Protein AF-A0A926HHJ3-F1 (afdb_monomer)

Secondary structure (DSSP, 8-state):
-B-TTSPBPP-----TTGGG--HHHHHHHHHHHHHHHHTT---HHHHTT--EEEE-GGGGT-S---PPPPTT-SEEEEEEEEEPPTT-TTS-HHHHHHTT---EEEEEEEE-TTTS-HHHHHHHHHHHHHHHTTTTTHHHHHHHHTT--SPPPP--------TT--S---SS--S--HHHHHHHHHHHHHHHHHGGGG----TT-PPPPPPGGGSGGGGT--GGGTTSEEGGGTTEEHHHHHHHHHHHHSSSEEEE-TT---HHHHHHHHHHHHHHTT-PPPPHHHHHHHHHHHHHHHHHHHHHHHHSTT------TT-THHHHHHHHHHHHHHHTT--EEEEEE-STTHHHIIIIII---HHHHHHHHHT-HHHHHT--SS---GGG--EEEEEE-TTS-EEEEEE----SSTTTTHHHHHHHHHHHHHHHT-TT--SEEEEEEEEHHHHHH-HHHHHHHHHTT-TTT--S--EEEEEE-S-BTTB-HHHH-SSSSGGGGGGGGT--EEEEETT-HHHHHHHHHHHHHHHHHH---EEEEEE---SS-SSTT--GGGT-HHHHHHHHH--

Radius of gyration: 29.94 Å; Cα contacts (8 Å, |Δi|>4): 950; chains: 1; bounding box: 66×64×87 Å

pLDDT: mean 91.19, std 11.53, range [34.0, 98.94]

Nearest PDB structures (foldseek):
  8p5v-assembly1_A  TM=9.049E-01  e=1.332E-59  Corynebacterium glutamicum ATCC 13032
  2yid-assembly1_B  TM=9.345E-01  e=4.320E-43  Mycolicibacterium smegmatis
  3zhr-assembly2_C  TM=9.286E-01  e=1.588E-42  Mycolicibacterium smegmatis
  3zhv-assembly1_C  TM=9.464E-01  e=2.031E-41  Mycolicibacterium smegmatis
  8i0k-assembly1_B  TM=9.431E-01  e=3.149E-39  Homo sapiens

Foldseek 3Di:
DQDPVRDDDDDFFDDPPVVPDQPVRVVVSVVVVVVCVVVVNDDPNRRPQDAETEEECQVVQAQDDQDDDDPNYFKYKYKHHFAWPPPCRPPDLLVCLLVLTGTDIDMDIHGDCVPDPPVRRVVVVVVVVCLVQCPPNNVVSVCVVVLHLDDDAHNDDQPPPDPDDDPDDPPDSDSDDVLVLVLLVQLLVLLLACLLQQAPAAPLSDRRHDDLSNDSVNSVHHPSQQSRFRVVVVRDGNVVVNVLSCLQDHYQKHKHFPLFPDVVLVCLLCCVRSVCSLDDDDDPVLVVVLVVQLVLLVVVVVVCCVPQPPDWQQEQPFQSLVSLLLLLLVQVCQVLQAAEEEEEEARHNQVVCVCSPQNDDVVVLVCLSVVHVVVVVPDDPPDDRPSQDKDWDWDQHPVRGIHIYIYHGDDNQFPPCLLVSLVVLVVVCVVVVVPVLSHYAYEYEHELLCLQAPVSNLVNLVQCPPPVRHNLAHEYEYSYQQDDQLAGPVRSHDDPGSCVSNVVNSAMEMRGHSVPSVSSSSVSVVQSVSSNVRSYYHYYHNNTHDLDHSTNPDDNCVRPVPSNVSSVVDD

Structure (mmCIF, N/CA/C/O backbone):
data_AF-A0A926HHJ3-F1
#
_entry.id   AF-A0A926HHJ3-F1
#
loop_
_atom_site.group_PDB
_atom_site.id
_atom_site.type_symbol
_atom_site.label_atom_id
_atom_site.label_alt_id
_atom_site.label_comp_id
_atom_site.label_asym_id
_atom_site.label_entity_id
_atom_site.label_seq_id
_atom_site.pdbx_PDB_ins_code
_atom_site.Cartn_x
_atom_site.Cartn_y
_atom_site.Cartn_z
_atom_site.occupancy
_atom_site.B_iso_or_equiv
_atom_site.auth_seq_id
_atom_site.auth_comp_id
_atom_site.auth_asym_id
_atom_site.auth_atom_id
_atom_site.pdbx_PDB_model_num
ATOM 1 N N . VAL A 1 1 ? 10.370 18.974 -35.903 1.00 60.28 1 VAL A N 1
ATOM 2 C CA . VAL A 1 1 ? 9.561 19.885 -35.053 1.00 60.28 1 VAL A CA 1
ATOM 3 C C . VAL A 1 1 ? 8.476 20.501 -35.924 1.00 60.28 1 VAL A C 1
ATOM 5 O O . VAL A 1 1 ? 8.803 20.908 -37.035 1.00 60.28 1 VAL A O 1
ATOM 8 N N . LYS A 1 2 ? 7.206 20.503 -35.490 1.00 60.69 2 LYS A N 1
ATOM 9 C CA . LYS A 1 2 ? 6.135 21.190 -36.236 1.00 60.69 2 LYS A CA 1
ATOM 10 C C . LYS A 1 2 ? 6.335 22.701 -36.094 1.00 60.69 2 LYS A C 1
ATOM 12 O O . LYS A 1 2 ? 6.369 23.205 -34.975 1.00 60.69 2 LYS A O 1
ATOM 17 N N . GLY A 1 3 ? 6.504 23.397 -37.211 1.00 60.88 3 GLY A N 1
ATOM 18 C CA . GLY A 1 3 ? 6.515 24.855 -37.262 1.00 60.88 3 GLY A CA 1
ATOM 19 C C . GLY A 1 3 ? 5.123 25.437 -37.009 1.00 60.88 3 GLY A C 1
ATOM 20 O O . GLY A 1 3 ? 4.123 24.715 -37.036 1.00 60.88 3 GLY A O 1
ATOM 21 N N . LYS A 1 4 ? 5.055 26.757 -36.794 1.00 58.81 4 LYS A N 1
ATOM 22 C CA . LYS A 1 4 ? 3.788 27.494 -36.611 1.00 58.81 4 LYS A CA 1
ATOM 23 C C . LYS A 1 4 ? 2.829 27.337 -37.802 1.00 58.81 4 LYS A C 1
ATOM 25 O O . LYS A 1 4 ? 1.621 27.385 -37.608 1.00 58.81 4 LYS A O 1
ATOM 30 N N . ASP A 1 5 ? 3.373 27.038 -38.980 1.00 61.38 5 ASP A N 1
ATOM 31 C CA . ASP A 1 5 ? 2.638 26.891 -40.242 1.00 61.38 5 ASP A CA 1
ATOM 32 C C . ASP A 1 5 ? 2.246 25.427 -40.537 1.00 61.38 5 ASP A C 1
ATOM 34 O O . ASP A 1 5 ? 1.845 25.086 -41.646 1.00 61.38 5 ASP A O 1
ATOM 38 N N . GLY A 1 6 ? 2.431 24.513 -39.575 1.00 61.88 6 GLY A N 1
ATOM 39 C CA . GLY A 1 6 ? 2.146 23.080 -39.729 1.00 61.88 6 GLY A CA 1
ATOM 40 C C . GLY A 1 6 ? 3.219 22.274 -40.480 1.00 61.88 6 GLY A C 1
ATOM 41 O O . GLY A 1 6 ? 3.208 21.043 -40.408 1.00 61.88 6 GLY A O 1
ATOM 42 N N . ALA A 1 7 ? 4.183 22.932 -41.134 1.00 68.19 7 ALA A N 1
ATOM 43 C CA . ALA A 1 7 ? 5.317 22.283 -41.793 1.00 68.19 7 ALA A CA 1
ATOM 44 C C . ALA A 1 7 ? 6.282 21.644 -40.775 1.00 68.19 7 ALA A C 1
ATOM 46 O O . ALA A 1 7 ? 6.608 22.237 -39.747 1.00 68.19 7 ALA A O 1
ATOM 47 N N . SER A 1 8 ? 6.755 20.426 -41.051 1.00 66.94 8 SER A N 1
ATOM 48 C CA . SER A 1 8 ? 7.724 19.734 -40.193 1.00 66.94 8 SER A CA 1
ATOM 49 C C . SER A 1 8 ? 9.150 19.991 -40.670 1.00 66.94 8 SER A C 1
ATOM 51 O O . SER A 1 8 ? 9.515 19.571 -41.763 1.00 66.94 8 SER A O 1
ATOM 53 N N . THR A 1 9 ? 9.976 20.609 -39.826 1.00 71.56 9 THR A N 1
ATOM 54 C CA . THR A 1 9 ? 11.411 20.788 -40.101 1.00 71.56 9 THR A CA 1
ATOM 55 C C . THR A 1 9 ? 12.226 19.746 -39.340 1.00 71.56 9 THR A C 1
ATOM 57 O O . THR A 1 9 ? 12.001 19.527 -38.139 1.00 71.56 9 THR A O 1
ATOM 60 N N . LEU A 1 10 ? 13.171 19.099 -40.028 1.00 78.00 10 LEU A N 1
ATOM 61 C CA . LEU A 1 10 ? 14.155 18.214 -39.408 1.00 78.00 10 LEU A CA 1
ATOM 62 C C . LEU A 1 10 ? 15.199 19.062 -38.676 1.00 78.00 10 LEU A C 1
ATOM 64 O O . LEU A 1 10 ? 15.826 19.936 -39.268 1.00 78.00 10 LEU A O 1
ATOM 68 N N . MET A 1 11 ? 15.378 18.795 -37.388 1.00 83.44 11 MET A N 1
ATOM 69 C CA . MET A 1 11 ? 16.389 19.431 -36.548 1.00 83.44 11 MET A CA 1
ATOM 70 C C . MET A 1 11 ? 17.226 18.331 -35.907 1.00 83.44 11 MET A C 1
ATOM 72 O O . MET A 1 11 ? 16.667 17.331 -35.459 1.00 83.44 11 MET A O 1
ATOM 76 N N . VAL A 1 12 ? 18.544 18.523 -35.867 1.00 89.19 12 VAL A N 1
ATOM 77 C CA . VAL A 1 12 ? 19.496 17.553 -35.306 1.00 89.19 12 VAL A CA 1
ATOM 78 C C . VAL A 1 12 ? 20.318 18.240 -34.210 1.00 89.19 12 VAL A C 1
ATOM 80 O O . VAL A 1 12 ? 21.482 18.575 -34.436 1.00 89.19 12 VAL A O 1
ATOM 83 N N . PRO A 1 13 ? 19.716 18.549 -33.047 1.00 92.12 13 PRO A N 1
ATOM 84 C CA . PRO A 1 13 ? 20.494 18.984 -31.898 1.00 92.12 13 PRO A CA 1
ATOM 85 C C . PRO A 1 13 ? 21.345 17.821 -31.366 1.00 92.12 13 PRO A C 1
ATOM 87 O O . PRO A 1 13 ? 21.007 16.651 -31.556 1.00 92.12 13 PRO A O 1
ATOM 90 N N . SER A 1 14 ? 22.446 18.132 -30.687 1.00 92.94 14 SER A N 1
ATOM 91 C CA . SER A 1 14 ? 23.382 17.139 -30.154 1.00 92.94 14 SER A CA 1
ATOM 92 C C . SER A 1 14 ? 23.583 17.286 -28.650 1.00 92.94 14 SER A C 1
ATOM 94 O O . SER A 1 14 ? 23.862 18.371 -28.139 1.00 92.94 14 SER A O 1
ATOM 96 N N . ILE A 1 15 ? 23.488 16.156 -27.948 1.00 95.25 15 ILE A N 1
ATOM 97 C CA . ILE A 1 15 ? 23.855 16.031 -26.535 1.00 95.25 15 ILE A CA 1
ATOM 98 C C . ILE A 1 15 ? 25.383 16.029 -26.448 1.00 95.25 15 ILE A C 1
ATOM 100 O O . ILE A 1 15 ? 26.053 15.227 -27.103 1.00 95.25 15 ILE A O 1
ATOM 104 N N . LYS A 1 16 ? 25.946 16.951 -25.666 1.00 93.81 16 LYS A N 1
ATOM 105 C CA . LYS A 1 16 ? 27.401 17.112 -25.544 1.00 93.81 16 LYS A CA 1
ATOM 106 C C . LYS A 1 16 ? 27.973 16.118 -24.539 1.00 93.81 16 LYS A C 1
ATOM 108 O O . LYS A 1 16 ? 27.300 15.762 -23.579 1.00 93.81 16 LYS A O 1
ATOM 113 N N . ALA A 1 17 ? 29.223 15.705 -24.763 1.00 93.44 17 ALA A N 1
ATOM 114 C CA . ALA A 1 17 ? 29.974 14.820 -23.867 1.00 93.44 17 ALA A CA 1
ATOM 115 C C . ALA A 1 17 ? 29.212 13.541 -23.454 1.00 93.44 17 ALA A C 1
ATOM 117 O O . ALA A 1 17 ? 29.368 13.054 -22.338 1.00 93.44 17 ALA A O 1
ATOM 118 N N . ALA A 1 18 ? 28.397 12.979 -24.358 1.00 94.06 18 ALA A N 1
ATOM 119 C CA . ALA A 1 18 ? 27.539 11.828 -24.064 1.00 94.06 18 ALA A CA 1
ATOM 120 C C . ALA A 1 18 ? 28.312 10.593 -23.558 1.00 94.06 18 ALA A C 1
ATOM 122 O O . ALA A 1 18 ? 27.764 9.788 -22.819 1.00 94.06 18 ALA A O 1
ATOM 123 N N . ASN A 1 19 ? 29.596 10.465 -23.906 1.00 92.88 19 ASN A N 1
ATOM 124 C CA . ASN A 1 19 ? 30.483 9.398 -23.436 1.00 92.88 19 ASN A CA 1
ATOM 125 C C . ASN A 1 19 ? 30.827 9.472 -21.936 1.00 92.88 19 ASN A C 1
ATOM 127 O O . ASN A 1 19 ? 31.342 8.497 -21.400 1.00 92.88 19 ASN A O 1
ATOM 131 N N . ALA A 1 20 ? 30.610 10.619 -21.287 1.00 95.19 20 ALA A N 1
ATOM 132 C CA . ALA A 1 20 ? 30.868 10.829 -19.862 1.00 95.19 20 ALA A CA 1
ATOM 133 C C . ALA A 1 20 ? 29.583 10.798 -19.014 1.00 95.19 20 ALA A C 1
ATOM 135 O O . ALA A 1 20 ? 29.651 10.972 -17.799 1.00 95.19 20 ALA A O 1
ATOM 136 N N . LEU A 1 21 ? 28.417 10.614 -19.643 1.00 95.12 21 LEU A N 1
ATOM 137 C CA . LEU A 1 21 ? 27.129 10.580 -18.959 1.00 95.12 21 LEU A CA 1
ATOM 138 C C . LEU A 1 21 ? 26.787 9.155 -18.518 1.00 95.12 21 LEU A C 1
ATOM 140 O O . LEU A 1 21 ? 27.025 8.188 -19.242 1.00 95.12 21 LEU A O 1
ATOM 144 N N . THR A 1 22 ? 26.166 9.048 -17.347 1.00 94.94 22 THR A N 1
ATOM 145 C CA . THR A 1 22 ? 25.385 7.867 -16.960 1.00 94.94 22 THR A CA 1
ATOM 146 C C . THR A 1 22 ? 24.112 7.789 -17.816 1.00 94.94 22 THR A C 1
ATOM 148 O O . THR A 1 22 ? 23.764 8.754 -18.505 1.00 94.94 22 THR A O 1
ATOM 151 N N . PHE A 1 23 ? 23.383 6.673 -17.787 1.00 94.75 23 PHE A N 1
ATOM 152 C CA . PHE A 1 23 ? 22.099 6.568 -18.487 1.00 94.75 23 PHE A CA 1
ATOM 153 C C . PHE A 1 23 ? 21.089 7.610 -17.987 1.00 94.75 23 PHE A C 1
ATOM 155 O O . PHE A 1 23 ? 20.456 8.289 -18.793 1.00 94.75 23 PHE A O 1
ATOM 162 N N . THR A 1 24 ? 20.985 7.803 -16.672 1.00 94.31 24 THR A N 1
ATOM 163 C CA . THR A 1 24 ? 20.129 8.846 -16.072 1.00 94.31 24 THR A CA 1
ATOM 164 C C . THR A 1 24 ? 20.546 10.258 -16.480 1.00 94.31 24 THR A C 1
ATOM 166 O O . THR A 1 24 ? 19.694 11.072 -16.837 1.00 94.31 24 THR A O 1
ATOM 169 N N . GLY A 1 25 ? 21.851 10.546 -16.501 1.00 95.50 25 GLY A N 1
ATOM 170 C CA . GLY A 1 25 ? 22.377 11.826 -16.976 1.00 95.50 25 GLY A CA 1
ATOM 171 C C . GLY A 1 25 ? 22.090 12.061 -18.462 1.00 95.50 25 GLY A C 1
ATOM 172 O O . GLY A 1 25 ? 21.716 13.166 -18.856 1.00 95.50 25 GLY A O 1
ATOM 173 N N . TYR A 1 26 ? 22.208 11.015 -19.284 1.00 96.06 26 TYR A N 1
ATOM 174 C CA . TYR A 1 26 ? 21.854 11.063 -20.700 1.00 96.06 26 TYR A CA 1
ATOM 175 C C . TYR A 1 26 ? 20.354 11.293 -20.906 1.00 96.06 26 TYR A C 1
ATOM 177 O O . TYR A 1 26 ? 19.986 12.150 -21.706 1.00 96.06 26 TYR A O 1
ATOM 185 N N . LEU A 1 27 ? 19.496 10.576 -20.174 1.00 95.38 27 LEU A N 1
ATOM 186 C CA . LEU A 1 27 ? 18.041 10.712 -20.249 1.00 95.38 27 LEU A CA 1
ATOM 187 C C . LEU A 1 27 ? 17.594 12.131 -19.876 1.00 95.38 27 LEU A C 1
ATOM 189 O O . LEU A 1 27 ? 16.851 12.749 -20.631 1.00 95.38 27 LEU A O 1
ATOM 193 N N . ALA A 1 28 ? 18.123 12.692 -18.785 1.00 95.06 28 ALA A N 1
ATOM 194 C CA . ALA A 1 28 ? 17.828 14.067 -18.387 1.00 95.06 28 ALA A CA 1
ATOM 195 C C . ALA A 1 28 ? 18.257 15.089 -19.457 1.00 95.06 28 ALA A C 1
ATOM 197 O O . ALA A 1 28 ? 17.502 16.005 -19.788 1.00 95.06 28 ALA A O 1
ATOM 198 N N . ALA A 1 29 ? 19.449 14.920 -20.043 1.00 95.88 29 ALA A N 1
ATOM 199 C CA . ALA A 1 29 ? 19.925 15.779 -21.128 1.00 95.88 29 ALA A CA 1
ATOM 200 C C . ALA A 1 29 ? 19.083 15.627 -22.409 1.00 95.88 29 ALA A C 1
ATOM 202 O O . ALA A 1 29 ? 18.842 16.607 -23.118 1.00 95.88 29 ALA A O 1
ATOM 203 N N . PHE A 1 30 ? 18.627 14.409 -22.708 1.00 95.25 30 PHE A N 1
ATOM 204 C CA . PHE A 1 30 ? 17.729 14.122 -23.822 1.00 95.25 30 PHE A CA 1
ATOM 205 C C . PHE A 1 30 ? 16.370 14.803 -23.627 1.00 95.25 30 PHE A C 1
ATOM 207 O O . PHE A 1 30 ? 15.906 15.502 -24.530 1.00 95.25 30 PHE A O 1
ATOM 214 N N . ASP A 1 31 ? 15.765 14.667 -22.448 1.00 95.00 31 ASP A N 1
ATOM 215 C CA . ASP A 1 31 ? 14.463 15.255 -22.131 1.00 95.00 31 ASP A CA 1
ATOM 216 C C . ASP A 1 31 ? 14.503 16.787 -22.122 1.00 95.00 31 ASP A C 1
ATOM 218 O O . ASP A 1 31 ? 13.606 17.420 -22.684 1.00 95.00 31 ASP A O 1
ATOM 222 N N . ASP A 1 32 ? 15.564 17.400 -21.587 1.00 94.62 32 ASP A N 1
ATOM 223 C CA . ASP A 1 32 ? 15.784 18.850 -21.674 1.00 94.62 32 ASP A CA 1
ATOM 224 C C . ASP A 1 32 ? 15.871 19.319 -23.137 1.00 94.62 32 ASP A C 1
ATOM 226 O O . ASP A 1 32 ? 15.218 20.290 -23.537 1.00 94.62 32 ASP A O 1
ATOM 230 N N . MET A 1 33 ? 16.610 18.588 -23.977 1.00 93.75 33 MET A N 1
ATOM 231 C CA . MET A 1 33 ? 16.721 18.895 -25.403 1.00 93.75 33 MET A CA 1
ATOM 232 C C . MET A 1 33 ? 15.366 18.791 -26.118 1.00 93.75 33 MET A C 1
ATOM 234 O O . MET A 1 33 ? 14.999 19.670 -26.905 1.00 93.75 33 MET A O 1
ATOM 238 N N . VAL A 1 34 ? 14.590 17.741 -25.829 1.00 91.75 34 VAL A N 1
ATOM 239 C CA . VAL A 1 34 ? 13.236 17.548 -26.371 1.00 91.75 34 VAL A CA 1
ATOM 240 C C . VAL A 1 34 ? 12.295 18.655 -25.894 1.00 91.75 34 VAL A C 1
ATOM 242 O O . VAL A 1 34 ? 11.534 19.198 -26.703 1.00 91.75 34 VAL A O 1
ATOM 245 N N . ALA A 1 35 ? 12.354 19.029 -24.616 1.00 92.75 35 ALA A N 1
ATOM 246 C CA . ALA A 1 35 ? 11.554 20.106 -24.049 1.00 92.75 35 ALA A CA 1
ATOM 247 C C . ALA A 1 35 ? 11.858 21.439 -24.746 1.00 92.75 35 ALA A C 1
ATOM 249 O O . ALA A 1 35 ? 10.934 22.080 -25.255 1.00 92.75 35 ALA A O 1
ATOM 250 N N . LYS A 1 36 ? 13.141 21.811 -24.880 1.00 92.06 36 LYS A N 1
ATOM 251 C CA . LYS A 1 36 ? 13.589 23.005 -25.622 1.00 92.06 36 LYS A CA 1
ATOM 252 C C . LYS A 1 36 ? 13.117 22.995 -27.071 1.00 92.06 36 LYS A C 1
ATOM 254 O O . LYS A 1 36 ? 12.616 24.013 -27.552 1.00 92.06 36 LYS A O 1
ATOM 259 N N . ALA A 1 37 ? 13.224 21.857 -27.757 1.00 89.56 37 ALA A N 1
ATOM 260 C CA . ALA A 1 37 ? 12.770 21.710 -29.136 1.00 89.56 37 ALA A CA 1
ATOM 261 C C . ALA A 1 37 ? 11.256 21.944 -29.280 1.00 89.56 37 ALA A C 1
ATOM 263 O O . ALA A 1 37 ? 10.829 22.629 -30.209 1.00 89.56 37 ALA A O 1
ATOM 264 N N . ARG A 1 38 ? 10.438 21.429 -28.350 1.00 87.50 38 ARG A N 1
ATOM 265 C CA . ARG A 1 38 ? 8.971 21.600 -28.366 1.00 87.50 38 ARG A CA 1
ATOM 266 C C . ARG A 1 38 ? 8.539 23.055 -28.200 1.00 87.50 38 ARG A C 1
ATOM 268 O O . ARG A 1 38 ? 7.546 23.456 -28.799 1.00 87.50 38 ARG A O 1
ATOM 275 N N . VAL A 1 39 ? 9.289 23.844 -27.430 1.00 90.50 39 VAL A N 1
ATOM 276 C CA . VAL A 1 39 ? 9.003 25.271 -27.204 1.00 90.50 39 VAL A CA 1
ATOM 277 C C . VAL A 1 39 ? 9.847 26.211 -28.076 1.00 90.50 39 VAL A C 1
ATOM 279 O O . VAL A 1 39 ? 9.874 27.412 -27.819 1.00 90.50 39 VAL A O 1
ATOM 282 N N . ASN A 1 40 ? 10.521 25.691 -29.112 1.00 88.00 40 ASN A N 1
ATOM 283 C CA . ASN A 1 40 ? 11.399 26.443 -30.022 1.00 88.00 40 ASN A CA 1
ATOM 284 C C . ASN A 1 40 ? 12.484 27.279 -29.304 1.00 88.00 40 ASN A C 1
ATOM 286 O O . ASN A 1 40 ? 12.776 28.402 -29.707 1.00 88.00 40 ASN A O 1
ATOM 290 N N . LYS A 1 41 ? 13.087 26.734 -28.240 1.00 92.94 41 LYS A N 1
ATOM 291 C CA . LYS A 1 41 ? 14.167 27.362 -27.452 1.00 92.94 41 LYS A CA 1
ATOM 292 C C . LYS A 1 41 ? 15.554 26.748 -27.698 1.00 92.94 41 LYS A C 1
ATOM 294 O O . LYS A 1 41 ? 16.442 26.898 -26.864 1.00 92.94 41 LYS A O 1
ATOM 299 N N . LEU A 1 42 ? 15.742 26.036 -28.810 1.00 91.88 42 LEU A N 1
ATOM 300 C CA . LEU A 1 42 ? 17.067 25.547 -29.206 1.00 91.88 42 LEU A CA 1
ATOM 301 C C . LEU A 1 42 ? 17.952 26.716 -29.649 1.00 91.88 42 LEU A C 1
ATOM 303 O O . LEU A 1 42 ? 17.516 27.590 -30.398 1.00 91.88 42 LEU A O 1
ATOM 307 N N . MET A 1 43 ? 19.203 26.702 -29.209 1.00 92.94 43 MET A N 1
ATOM 308 C CA . MET A 1 43 ? 20.210 27.724 -29.478 1.00 92.94 43 MET A CA 1
ATOM 309 C C . MET A 1 43 ? 21.231 27.214 -30.509 1.00 92.94 43 MET A C 1
ATOM 311 O O . MET A 1 43 ? 21.418 26.005 -30.642 1.00 92.94 43 MET A O 1
ATOM 315 N N . PRO A 1 44 ? 21.967 28.093 -31.219 1.00 91.38 44 PRO A N 1
ATOM 316 C CA . PRO A 1 44 ? 22.964 27.669 -32.212 1.00 91.38 44 PRO A CA 1
ATOM 317 C C . PRO A 1 44 ? 23.998 26.658 -31.684 1.00 91.38 44 PRO A C 1
ATOM 319 O O . PRO A 1 44 ? 24.380 25.730 -32.395 1.00 91.38 44 PRO A O 1
ATOM 322 N N . GLN A 1 45 ? 24.406 26.795 -30.420 1.00 91.94 45 GLN A N 1
ATOM 323 C CA . GLN A 1 45 ? 25.329 25.882 -29.734 1.00 91.94 45 GLN A CA 1
ATOM 324 C C . GLN A 1 45 ? 24.821 24.429 -29.651 1.00 91.94 45 GLN A C 1
ATOM 326 O O . GLN A 1 45 ? 25.620 23.489 -29.672 1.00 91.94 45 GLN A O 1
ATOM 331 N N . ASP A 1 46 ? 23.500 24.221 -29.637 1.00 92.38 46 ASP A N 1
ATOM 332 C CA . ASP A 1 46 ? 22.897 22.886 -29.557 1.00 92.38 46 ASP A CA 1
ATOM 333 C C . ASP A 1 46 ? 23.162 22.077 -30.838 1.00 92.38 46 ASP A C 1
ATOM 335 O O . ASP A 1 46 ? 23.184 20.850 -30.806 1.00 92.38 46 ASP A O 1
ATOM 339 N N . PHE A 1 47 ? 23.469 22.743 -31.956 1.00 90.88 47 PHE A N 1
ATOM 340 C CA . PHE A 1 47 ? 23.750 22.114 -33.252 1.00 90.88 47 PHE A CA 1
ATOM 341 C C . PHE A 1 47 ? 25.251 21.956 -33.553 1.00 90.88 47 PHE A C 1
ATOM 343 O O . PHE A 1 47 ? 25.637 21.152 -34.404 1.00 90.88 47 PHE A O 1
ATOM 350 N N . GLN A 1 48 ? 26.115 22.708 -32.866 1.00 90.88 48 GLN A N 1
ATOM 351 C CA . GLN A 1 48 ? 27.555 22.745 -33.149 1.00 90.88 48 GLN A CA 1
ATOM 352 C C . GLN A 1 48 ? 28.302 21.513 -32.624 1.00 90.88 48 GLN A C 1
ATOM 354 O O . GLN A 1 48 ? 27.978 20.987 -31.566 1.00 90.88 48 GLN A O 1
ATOM 359 N N . GLY A 1 49 ? 29.347 21.069 -33.326 1.00 90.62 49 GLY A N 1
ATOM 360 C CA . GLY A 1 49 ? 30.225 19.997 -32.834 1.00 90.62 49 GLY A CA 1
ATOM 361 C C . GLY A 1 49 ? 29.568 18.613 -32.757 1.00 90.62 49 GLY A C 1
ATOM 362 O O . GLY A 1 49 ? 29.974 17.787 -31.945 1.00 90.62 49 GLY A O 1
ATOM 363 N N . THR A 1 50 ? 28.543 18.355 -33.572 1.00 92.75 50 THR A N 1
ATOM 364 C CA . THR A 1 50 ? 27.941 17.020 -33.680 1.00 92.75 50 THR A CA 1
ATOM 365 C C . THR A 1 50 ? 28.952 16.050 -34.296 1.00 92.75 50 THR A C 1
ATOM 367 O O . THR A 1 50 ? 29.417 16.282 -35.407 1.00 92.75 50 THR A O 1
ATOM 370 N N . THR A 1 51 ? 29.275 14.958 -33.602 1.00 93.31 51 THR A N 1
ATOM 371 C CA . THR A 1 51 ? 30.246 13.946 -34.065 1.00 93.31 51 THR A CA 1
ATOM 372 C C . THR A 1 51 ? 29.568 12.768 -34.769 1.00 93.31 51 THR A C 1
ATOM 374 O O . THR A 1 51 ? 29.966 12.379 -35.868 1.00 93.31 51 THR A O 1
ATOM 377 N N . ILE A 1 52 ? 28.506 12.234 -34.160 1.00 94.62 52 ILE A N 1
ATOM 378 C CA . ILE A 1 52 ? 27.636 11.165 -34.669 1.00 94.62 52 ILE A CA 1
ATOM 379 C C . ILE A 1 52 ? 26.186 11.602 -34.442 1.00 94.62 52 ILE A C 1
ATOM 381 O O . ILE A 1 52 ? 25.891 12.266 -33.448 1.00 94.62 52 ILE A O 1
ATOM 385 N N . SER A 1 53 ? 25.276 11.244 -35.347 1.00 94.56 53 SER A N 1
ATOM 386 C CA . SER A 1 53 ? 23.835 11.441 -35.145 1.00 94.56 53 SER A CA 1
ATOM 387 C C . SER A 1 53 ? 23.046 10.152 -35.352 1.00 94.56 53 SER A C 1
ATOM 389 O O . SER A 1 53 ? 23.467 9.254 -36.081 1.00 94.56 53 SER A O 1
ATOM 391 N N . LEU A 1 54 ? 21.891 10.080 -34.689 1.00 94.06 54 LEU A N 1
ATOM 392 C CA . LEU A 1 54 ? 20.891 9.031 -34.847 1.00 94.06 54 LEU A CA 1
ATOM 393 C C . LEU A 1 54 ? 19.664 9.625 -35.544 1.00 94.06 54 LEU A C 1
ATOM 395 O O . LEU A 1 54 ? 19.163 10.672 -35.135 1.00 94.06 54 LEU A O 1
ATOM 399 N N . THR A 1 55 ? 19.167 8.956 -36.579 1.00 92.25 55 THR A N 1
ATOM 400 C CA . THR A 1 55 ? 17.916 9.311 -37.258 1.00 92.25 55 THR A CA 1
ATOM 401 C C . THR A 1 55 ? 16.948 8.132 -37.251 1.00 92.25 55 THR A C 1
ATOM 403 O O . THR A 1 55 ? 17.371 6.988 -37.394 1.00 92.25 55 THR A O 1
ATOM 406 N N . ASN A 1 56 ? 15.648 8.396 -37.089 1.00 91.62 56 ASN A N 1
ATOM 407 C CA . ASN A 1 56 ? 14.622 7.354 -36.961 1.00 91.62 56 ASN A CA 1
ATOM 408 C C . ASN A 1 56 ? 13.532 7.435 -38.053 1.00 91.62 56 ASN A C 1
ATOM 410 O O . ASN A 1 56 ? 12.372 7.756 -37.763 1.00 91.62 56 ASN A O 1
ATOM 414 N N . PRO A 1 57 ? 13.876 7.147 -39.323 1.00 89.12 57 PRO A N 1
ATOM 415 C CA . 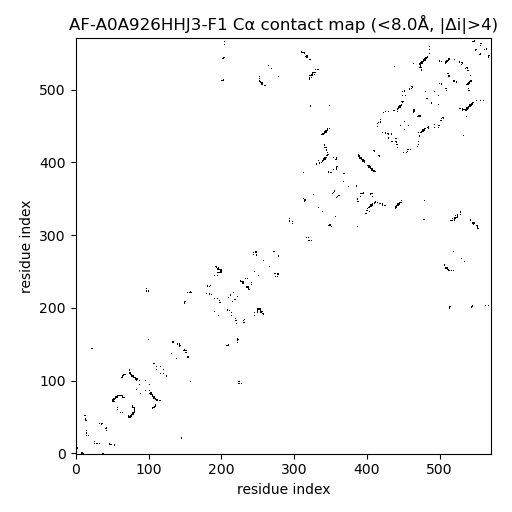PRO A 1 57 ? 12.906 7.070 -40.415 1.00 89.12 57 PRO A CA 1
ATOM 416 C C . PRO A 1 57 ? 11.951 5.868 -40.285 1.00 89.12 57 PRO A C 1
ATOM 418 O O . PRO A 1 57 ? 10.929 5.822 -40.971 1.00 89.12 57 PRO A O 1
ATOM 421 N N . GLY A 1 58 ? 12.224 4.919 -39.382 1.00 86.19 58 GLY A N 1
ATOM 422 C CA . GLY A 1 58 ? 11.304 3.830 -39.055 1.00 86.19 58 GLY A CA 1
ATOM 423 C C . GLY A 1 58 ? 9.928 4.294 -38.573 1.00 86.19 58 GLY A C 1
ATOM 424 O O . GLY A 1 58 ? 8.932 3.625 -38.830 1.00 86.19 58 GLY A O 1
ATOM 425 N N . THR A 1 59 ? 9.841 5.484 -37.969 1.00 84.38 59 THR A N 1
ATOM 426 C CA . THR A 1 59 ? 8.565 6.103 -37.554 1.00 84.38 59 THR A CA 1
ATOM 427 C C . THR A 1 59 ? 7.587 6.355 -38.705 1.00 84.38 59 THR A C 1
ATOM 429 O O . THR A 1 59 ? 6.387 6.458 -38.465 1.00 84.38 59 THR A O 1
ATOM 432 N N . VAL A 1 60 ? 8.079 6.425 -39.947 1.00 86.50 60 VAL A N 1
ATOM 433 C CA . VAL A 1 60 ? 7.265 6.584 -41.164 1.00 86.50 60 VAL A CA 1
ATOM 434 C C . VAL A 1 60 ? 7.249 5.318 -42.032 1.00 86.50 60 VAL A C 1
ATOM 436 O O . VAL A 1 60 ? 6.930 5.385 -43.214 1.00 86.50 60 VAL A O 1
ATOM 439 N N . GLY A 1 61 ? 7.615 4.161 -41.465 1.00 84.75 61 GLY A N 1
ATOM 440 C CA . GLY A 1 61 ? 7.588 2.861 -42.150 1.00 84.75 61 GLY A CA 1
ATOM 441 C C . GLY A 1 61 ? 8.817 2.552 -43.011 1.00 84.75 61 GLY A C 1
ATOM 442 O O . GLY A 1 61 ? 8.831 1.556 -43.727 1.00 84.75 61 GLY A O 1
ATOM 443 N N . THR A 1 62 ? 9.868 3.376 -42.954 1.00 89.12 62 THR A N 1
ATOM 444 C CA . THR A 1 62 ? 11.103 3.121 -43.713 1.00 89.12 62 THR A CA 1
ATOM 445 C C . THR A 1 62 ? 11.853 1.921 -43.133 1.00 89.12 62 THR A C 1
ATOM 447 O O . THR A 1 62 ? 12.281 1.974 -41.983 1.00 89.12 62 THR A O 1
ATOM 450 N N . TYR A 1 63 ? 12.072 0.866 -43.926 1.00 86.25 63 TYR A N 1
ATOM 451 C CA . TYR A 1 63 ? 12.813 -0.322 -43.479 1.00 86.25 63 TYR A CA 1
ATOM 452 C C . TYR A 1 63 ? 14.319 -0.065 -43.327 1.00 86.25 63 TYR A C 1
ATOM 454 O O . TYR A 1 63 ? 14.913 -0.462 -42.336 1.00 86.25 63 TYR A O 1
ATOM 462 N N . GLY A 1 64 ? 14.941 0.646 -44.268 1.00 86.88 64 GLY A N 1
ATOM 463 C CA . GLY A 1 64 ? 16.359 1.003 -44.217 1.00 86.88 64 GLY A CA 1
ATOM 464 C C . GLY A 1 64 ? 16.599 2.356 -44.874 1.00 86.88 64 GLY A C 1
ATOM 465 O O . GLY A 1 64 ? 15.923 2.708 -45.839 1.00 86.88 64 GLY A O 1
ATOM 466 N N . SER A 1 65 ? 17.539 3.133 -44.338 1.00 89.12 65 SER A N 1
ATOM 467 C CA . SER A 1 65 ? 17.853 4.476 -44.834 1.00 89.12 65 SER A CA 1
ATOM 468 C C . SER A 1 65 ? 19.355 4.674 -44.958 1.00 89.12 65 SER A C 1
ATOM 470 O O . SER A 1 65 ? 20.116 4.219 -44.108 1.00 89.12 65 SER A O 1
ATOM 472 N N . VAL A 1 66 ? 19.785 5.367 -46.008 1.00 89.69 66 VAL A N 1
ATOM 473 C CA . VAL A 1 66 ? 21.182 5.764 -46.220 1.00 89.69 66 VAL A CA 1
ATOM 474 C C . VAL A 1 66 ? 21.219 7.293 -46.245 1.00 89.69 66 VAL A C 1
ATOM 476 O O . VAL A 1 66 ? 21.111 7.897 -47.315 1.00 89.69 66 VAL A O 1
ATOM 479 N N . PRO A 1 67 ? 21.246 7.950 -45.072 1.00 87.38 67 PRO A N 1
ATOM 480 C CA . PRO A 1 67 ? 21.224 9.405 -44.995 1.00 87.38 67 PRO A CA 1
ATOM 481 C C . PRO A 1 67 ? 22.472 10.023 -45.629 1.00 87.38 67 PRO A C 1
ATOM 483 O O . PRO A 1 67 ? 23.572 9.483 -45.550 1.00 87.38 67 PRO A O 1
ATOM 486 N N . ARG A 1 68 ? 22.324 11.215 -46.209 1.00 88.69 68 ARG A N 1
ATOM 487 C CA . ARG A 1 68 ? 23.473 11.992 -46.683 1.00 88.69 68 ARG A CA 1
ATOM 488 C C . ARG A 1 68 ? 24.327 12.429 -45.489 1.00 88.69 68 ARG A C 1
ATOM 490 O O . ARG A 1 68 ? 23.826 13.117 -44.602 1.00 88.69 68 ARG A O 1
ATOM 497 N N . LEU A 1 69 ? 25.613 12.078 -45.504 1.00 88.00 69 LEU A N 1
ATOM 498 C CA . LEU A 1 69 ? 26.558 12.482 -44.466 1.00 88.00 69 LEU A CA 1
ATOM 499 C C . LEU A 1 69 ? 26.800 13.998 -44.500 1.00 88.00 69 LEU A C 1
ATOM 501 O O . LEU A 1 69 ? 26.997 14.585 -45.568 1.00 88.00 69 LEU A O 1
ATOM 505 N N . MET A 1 70 ? 26.787 14.625 -43.326 1.00 86.62 70 MET A N 1
ATOM 506 C CA . MET A 1 70 ? 27.016 16.059 -43.166 1.00 86.62 70 MET A CA 1
ATOM 507 C C . MET A 1 70 ? 28.487 16.342 -42.862 1.00 86.62 70 MET A C 1
ATOM 509 O O . MET A 1 70 ? 29.153 15.575 -42.168 1.00 86.62 70 MET A O 1
ATOM 513 N N . VAL A 1 71 ? 28.996 17.470 -43.363 1.00 86.31 71 VAL A N 1
ATOM 514 C CA . VAL A 1 71 ? 30.370 17.909 -43.081 1.00 86.31 71 VAL A CA 1
ATOM 515 C C . VAL A 1 71 ? 30.550 18.089 -41.571 1.00 86.31 71 VAL A C 1
ATOM 517 O O . VAL A 1 71 ? 29.735 18.744 -40.925 1.00 86.31 71 VAL A O 1
ATOM 520 N N . GLY A 1 72 ? 31.618 17.507 -41.021 1.00 86.50 72 GLY A N 1
ATOM 521 C CA . GLY A 1 72 ? 31.926 17.538 -39.587 1.00 86.50 72 GLY A CA 1
ATOM 522 C C . GLY A 1 72 ? 31.445 16.316 -38.795 1.00 86.50 72 GLY A C 1
ATOM 523 O O . GLY A 1 72 ? 31.877 16.151 -37.659 1.00 86.50 72 GLY A O 1
ATOM 524 N N . GLN A 1 73 ? 30.626 15.436 -39.386 1.00 91.44 73 GLN A N 1
ATOM 525 C CA . GLN A 1 73 ? 30.215 14.168 -38.774 1.00 91.44 73 GLN A CA 1
ATOM 526 C C . GLN A 1 73 ? 30.987 12.984 -39.366 1.00 91.44 73 GLN A C 1
ATOM 528 O O . GLN A 1 73 ? 31.160 12.903 -40.581 1.00 91.44 73 GLN A O 1
ATOM 533 N N . GLY A 1 74 ? 31.399 12.036 -38.520 1.00 93.06 74 GLY A N 1
ATOM 534 C CA . GLY A 1 74 ? 32.056 10.803 -38.976 1.00 93.06 74 GLY A CA 1
ATOM 535 C C . GLY A 1 74 ? 31.067 9.750 -39.485 1.00 93.06 74 GLY A C 1
ATOM 536 O O . GLY A 1 74 ? 31.345 9.053 -40.460 1.00 93.06 74 GLY A O 1
ATOM 537 N N . ALA A 1 75 ? 29.893 9.660 -38.849 1.00 95.69 75 ALA A N 1
ATOM 538 C CA . ALA A 1 75 ? 28.844 8.715 -39.214 1.00 95.69 75 ALA A CA 1
ATOM 539 C C . ALA A 1 75 ? 27.439 9.211 -38.832 1.00 95.69 75 ALA A C 1
ATOM 541 O O . ALA A 1 75 ? 27.267 9.974 -37.877 1.00 95.69 75 ALA A O 1
ATOM 542 N N . ILE A 1 76 ? 26.429 8.726 -39.556 1.00 95.88 76 ILE A N 1
ATOM 543 C CA . ILE A 1 76 ? 25.009 8.836 -39.206 1.00 95.88 76 ILE A CA 1
ATOM 544 C C . ILE A 1 76 ? 24.442 7.424 -39.099 1.00 95.88 76 ILE A C 1
ATOM 546 O O . ILE A 1 76 ? 24.516 6.639 -40.049 1.00 95.88 76 ILE A O 1
ATOM 550 N N . ILE A 1 77 ? 23.855 7.121 -37.945 1.00 96.25 77 ILE A N 1
ATOM 551 C CA . ILE A 1 77 ? 23.161 5.864 -37.687 1.00 96.25 77 ILE A CA 1
ATOM 552 C C . ILE A 1 77 ? 21.680 6.069 -37.986 1.00 96.25 77 ILE A C 1
ATOM 554 O O . ILE A 1 77 ? 21.090 7.043 -37.516 1.00 96.25 77 ILE A O 1
ATOM 558 N N . ALA A 1 78 ? 21.068 5.176 -38.760 1.00 94.88 78 ALA A N 1
ATOM 559 C CA . ALA A 1 78 ? 19.628 5.208 -38.992 1.00 94.88 78 ALA A CA 1
ATOM 560 C C . ALA A 1 78 ? 18.951 3.940 -38.471 1.00 94.88 78 ALA A C 1
ATOM 562 O O . ALA A 1 78 ? 19.432 2.833 -38.708 1.00 94.88 78 ALA A O 1
ATOM 563 N N . THR A 1 79 ? 17.821 4.114 -37.787 1.00 95.50 79 THR A N 1
ATOM 564 C CA . THR A 1 79 ? 16.951 3.020 -37.343 1.00 95.50 79 THR A CA 1
ATOM 565 C C . THR A 1 79 ? 15.753 2.889 -38.273 1.00 95.50 79 THR A C 1
ATOM 567 O O . THR A 1 79 ? 14.998 3.844 -38.492 1.00 95.50 79 THR A O 1
ATOM 570 N N . GLY A 1 80 ? 15.594 1.696 -38.838 1.00 93.88 80 GLY A N 1
ATOM 571 C CA . GLY A 1 80 ? 14.432 1.303 -39.618 1.00 93.88 80 GLY A CA 1
ATOM 572 C C . GLY A 1 80 ? 13.196 1.039 -38.763 1.00 93.88 80 GLY A C 1
ATOM 573 O O . GLY A 1 80 ? 13.223 1.128 -37.534 1.00 93.88 80 GLY A O 1
ATOM 574 N N . ALA A 1 81 ? 12.088 0.718 -39.425 1.00 92.62 81 ALA A N 1
ATOM 575 C CA . ALA A 1 81 ? 10.865 0.291 -38.761 1.00 92.62 81 ALA A CA 1
ATOM 576 C C . ALA A 1 81 ? 11.081 -1.049 -38.034 1.00 92.62 81 ALA A C 1
ATOM 578 O O . ALA A 1 81 ? 11.791 -1.922 -38.530 1.00 92.62 81 ALA A O 1
ATOM 579 N N . MET A 1 82 ? 10.449 -1.208 -36.867 1.00 92.62 82 MET A N 1
ATOM 580 C CA . MET A 1 82 ? 10.361 -2.500 -36.182 1.00 92.62 82 MET A CA 1
ATOM 581 C C . MET A 1 82 ? 9.231 -3.319 -36.801 1.00 92.62 82 MET A C 1
ATOM 583 O O . MET A 1 82 ? 8.057 -3.067 -36.510 1.00 92.62 82 MET A O 1
ATOM 587 N N . ASP A 1 83 ? 9.582 -4.300 -37.624 1.00 91.38 83 ASP A N 1
ATOM 588 C CA . ASP A 1 83 ? 8.615 -5.155 -38.313 1.00 91.38 83 ASP A CA 1
ATOM 589 C C . ASP A 1 83 ? 9.078 -6.613 -38.350 1.00 91.38 83 ASP A C 1
ATOM 591 O O . ASP A 1 83 ? 10.229 -6.929 -38.048 1.00 91.38 83 ASP A O 1
ATOM 595 N N . TYR A 1 84 ? 8.168 -7.524 -38.672 1.00 91.69 84 TYR A N 1
ATOM 596 C CA . TYR A 1 84 ? 8.507 -8.927 -38.849 1.00 91.69 84 TYR A CA 1
ATOM 597 C C . TYR A 1 84 ? 9.357 -9.129 -40.107 1.00 91.69 84 TYR A C 1
ATOM 599 O O . TYR A 1 84 ? 9.183 -8.409 -41.095 1.00 91.69 84 TYR A O 1
ATOM 607 N N . PRO A 1 85 ? 10.243 -10.141 -40.116 1.00 90.12 85 PRO A N 1
ATOM 608 C CA . PRO A 1 85 ? 10.962 -10.511 -41.324 1.00 90.12 85 PRO A CA 1
ATOM 609 C C . PRO A 1 85 ? 10.007 -10.770 -42.498 1.00 90.12 85 PRO A C 1
ATOM 611 O O . PRO A 1 85 ? 8.867 -11.220 -42.320 1.00 90.12 85 PRO A O 1
ATOM 614 N N . ALA A 1 86 ? 10.486 -10.497 -43.714 1.00 86.56 86 ALA A N 1
ATOM 615 C CA . ALA A 1 86 ? 9.709 -10.688 -44.933 1.00 86.56 86 ALA A CA 1
ATOM 616 C C . ALA A 1 86 ? 9.123 -12.112 -45.004 1.00 86.56 86 ALA A C 1
ATOM 618 O O . ALA A 1 86 ? 9.799 -13.091 -44.699 1.00 86.56 86 ALA A O 1
ATOM 619 N N . GLY A 1 87 ? 7.848 -12.213 -45.389 1.00 85.50 87 GLY A N 1
ATOM 620 C CA . GLY A 1 87 ? 7.099 -13.476 -45.409 1.00 85.50 87 GLY A CA 1
ATOM 621 C C . GLY A 1 87 ? 6.342 -13.798 -44.114 1.00 85.50 87 GLY A C 1
ATOM 622 O O . GLY A 1 87 ? 5.396 -14.578 -44.164 1.00 85.50 87 GLY A O 1
ATOM 623 N N . TYR A 1 88 ? 6.660 -13.147 -42.988 1.00 88.75 88 TYR A N 1
ATOM 624 C CA . TYR A 1 88 ? 5.998 -13.398 -41.697 1.00 88.75 88 TYR A CA 1
ATOM 625 C C . TYR A 1 88 ? 5.056 -12.277 -41.232 1.00 88.75 88 TYR A C 1
ATOM 627 O O . TYR A 1 88 ? 4.323 -12.444 -40.256 1.00 88.75 88 TYR A O 1
ATOM 635 N N . GLY A 1 89 ? 5.004 -11.144 -41.939 1.00 85.38 89 GLY A N 1
ATOM 636 C CA . GLY A 1 89 ? 4.135 -10.010 -41.587 1.00 85.38 89 GLY A CA 1
ATOM 637 C C . GLY A 1 89 ? 2.637 -10.355 -41.530 1.00 85.38 89 GLY A C 1
ATOM 638 O O . GLY A 1 89 ? 1.925 -9.852 -40.661 1.00 85.38 89 GLY A O 1
ATOM 639 N N . HIS A 1 90 ? 2.179 -11.272 -42.390 1.00 87.44 90 HIS A N 1
ATOM 640 C CA . HIS A 1 90 ? 0.775 -11.707 -42.480 1.00 87.44 90 HIS A CA 1
ATOM 641 C C . HIS A 1 90 ? 0.484 -13.048 -41.791 1.00 87.44 90 HIS A C 1
ATOM 643 O O . HIS A 1 90 ? -0.650 -13.521 -41.830 1.00 87.44 90 HIS A O 1
ATOM 649 N N . VAL A 1 91 ? 1.487 -13.667 -41.163 1.00 89.50 91 VAL A N 1
ATOM 650 C CA . VAL A 1 91 ? 1.284 -14.878 -40.361 1.00 89.50 91 VAL A CA 1
ATOM 651 C C . VAL A 1 91 ? 0.514 -14.511 -39.093 1.00 89.50 91 VAL A C 1
ATOM 653 O O . VAL A 1 91 ? 0.725 -13.431 -38.529 1.00 89.50 91 VAL A O 1
ATOM 656 N N . SER A 1 92 ? -0.393 -15.389 -38.651 1.00 89.56 92 SER A N 1
ATOM 657 C CA . SER A 1 92 ? -1.190 -15.130 -37.451 1.00 89.56 92 SER A CA 1
ATOM 658 C C . SER A 1 92 ? -0.283 -14.867 -36.239 1.00 89.56 92 SER A C 1
ATOM 660 O O . SER A 1 92 ? 0.780 -15.487 -36.120 1.00 89.56 92 SER A O 1
ATOM 662 N N . PRO A 1 93 ? -0.666 -13.950 -35.331 1.00 87.94 93 PRO A N 1
ATOM 663 C CA . PRO A 1 93 ? 0.100 -13.681 -34.116 1.00 87.94 93 PRO A CA 1
ATOM 664 C C . PRO A 1 93 ? 0.411 -14.948 -33.316 1.00 87.94 93 PRO A C 1
ATOM 666 O O . PRO A 1 93 ? 1.539 -15.114 -32.863 1.00 87.94 93 PRO A O 1
ATOM 669 N N . GLU A 1 94 ? -0.555 -15.861 -33.221 1.00 84.38 94 GLU A N 1
ATOM 670 C CA . GLU A 1 94 ? -0.426 -17.130 -32.509 1.00 84.38 94 GLU A CA 1
ATOM 671 C C . GLU A 1 94 ? 0.665 -18.006 -33.132 1.00 84.38 94 GLU A C 1
ATOM 673 O O . GLU A 1 94 ? 1.561 -18.462 -32.427 1.00 84.38 94 GLU A O 1
ATOM 678 N N . LEU A 1 95 ? 0.658 -18.177 -34.460 1.00 85.19 95 LEU A N 1
ATOM 679 C CA . LEU A 1 95 ? 1.670 -18.987 -35.138 1.00 85.19 95 LEU A CA 1
ATOM 680 C C . LEU A 1 95 ? 3.057 -18.334 -35.066 1.00 85.19 95 LEU A C 1
ATOM 682 O O . LEU A 1 95 ? 4.051 -19.036 -34.901 1.00 85.19 95 LEU A O 1
ATOM 686 N N . ARG A 1 96 ? 3.144 -16.997 -35.127 1.00 88.56 96 ARG A N 1
ATOM 687 C CA . ARG A 1 96 ? 4.417 -16.285 -34.915 1.00 88.56 96 ARG A CA 1
ATOM 688 C C . ARG A 1 96 ? 4.977 -16.522 -33.518 1.00 88.56 96 ARG A C 1
ATOM 690 O O . ARG A 1 96 ? 6.163 -16.812 -33.402 1.00 88.56 96 ARG A O 1
ATOM 697 N N . ALA A 1 97 ? 4.138 -16.434 -32.489 1.00 85.81 97 ALA A N 1
ATOM 698 C CA . ALA A 1 97 ? 4.546 -16.680 -31.112 1.00 85.81 97 ALA A CA 1
ATOM 699 C C . ALA A 1 97 ? 5.001 -18.133 -30.906 1.00 85.81 97 ALA A C 1
ATOM 701 O O . ALA A 1 97 ? 6.032 -18.374 -30.279 1.00 85.81 97 ALA A O 1
ATOM 702 N N . THR A 1 98 ? 4.295 -19.112 -31.483 1.00 81.94 98 THR A N 1
ATOM 703 C CA . THR A 1 98 ? 4.707 -20.519 -31.381 1.00 81.94 98 THR A CA 1
ATOM 704 C C . THR A 1 98 ? 6.030 -20.789 -32.097 1.00 81.94 98 THR A C 1
ATOM 706 O O . THR A 1 98 ? 6.861 -21.527 -31.573 1.00 81.94 98 THR A O 1
ATOM 709 N N . LEU A 1 99 ? 6.260 -20.159 -33.254 1.00 84.44 99 LEU A N 1
ATOM 710 C CA . LEU A 1 99 ? 7.509 -20.273 -34.015 1.00 84.44 99 LEU A CA 1
ATOM 711 C C . LEU A 1 99 ? 8.659 -19.408 -33.461 1.00 84.44 99 LEU A C 1
ATOM 713 O O . LEU A 1 99 ? 9.754 -19.450 -34.014 1.00 84.44 99 LEU A O 1
ATOM 717 N N . GLY A 1 100 ? 8.430 -18.604 -32.416 1.00 84.50 100 GLY A N 1
ATOM 718 C CA . GLY A 1 100 ? 9.447 -17.700 -31.864 1.00 84.50 100 GLY A CA 1
ATOM 719 C C . GLY A 1 100 ? 9.839 -16.559 -32.813 1.00 84.50 100 GLY A C 1
ATOM 720 O O . GLY A 1 100 ? 10.954 -16.047 -32.759 1.00 84.50 100 GLY A O 1
ATOM 721 N N . ILE A 1 101 ? 8.941 -16.154 -33.713 1.00 88.50 101 ILE A N 1
ATOM 722 C CA . ILE A 1 101 ? 9.215 -15.112 -34.705 1.00 88.50 101 ILE A CA 1
ATOM 723 C C . ILE A 1 101 ? 8.903 -13.751 -34.096 1.00 88.50 101 ILE A C 1
ATOM 725 O O . ILE A 1 101 ? 7.745 -13.419 -33.841 1.00 88.50 101 ILE A O 1
ATOM 729 N N . THR A 1 102 ? 9.943 -12.941 -33.917 1.00 89.44 102 THR A N 1
ATOM 730 C CA . THR A 1 102 ? 9.850 -11.587 -33.363 1.00 89.44 102 THR A CA 1
ATOM 731 C C . THR A 1 102 ? 10.092 -10.512 -34.424 1.00 89.44 102 THR A C 1
ATOM 733 O O . THR A 1 102 ? 10.464 -10.794 -35.566 1.00 89.44 102 THR A O 1
ATOM 736 N N . LYS A 1 103 ? 9.844 -9.257 -34.049 1.00 91.69 103 LYS A N 1
ATOM 737 C CA . LYS A 1 103 ? 10.161 -8.096 -34.878 1.00 91.69 103 LYS A CA 1
ATOM 738 C C . LYS A 1 103 ? 11.665 -7.858 -34.901 1.00 91.69 103 LYS A C 1
ATOM 740 O O . LYS A 1 103 ? 12.351 -8.040 -33.900 1.00 91.69 103 LYS A O 1
ATOM 745 N N . VAL A 1 104 ? 12.153 -7.376 -36.033 1.00 92.25 104 VAL A N 1
ATOM 746 C CA . VAL A 1 104 ? 13.538 -6.960 -36.236 1.00 92.25 104 VAL A CA 1
ATOM 747 C C . VAL A 1 104 ? 13.583 -5.470 -36.558 1.00 92.25 104 VAL A C 1
ATOM 749 O O . VAL A 1 104 ? 12.638 -4.910 -37.111 1.00 92.25 104 VAL A O 1
ATOM 752 N N . MET A 1 105 ? 14.690 -4.821 -36.208 1.00 93.56 105 MET A N 1
ATOM 753 C CA . MET A 1 105 ? 14.972 -3.438 -36.583 1.00 93.56 105 MET A CA 1
ATOM 754 C C . MET A 1 105 ? 16.255 -3.413 -37.403 1.00 93.56 105 MET A C 1
ATOM 756 O O . MET A 1 105 ? 17.326 -3.738 -36.893 1.00 93.56 105 MET A O 1
ATOM 760 N N . MET A 1 106 ? 16.167 -3.005 -38.668 1.00 93.19 106 MET A N 1
ATOM 761 C CA . MET A 1 106 ? 17.368 -2.796 -39.472 1.00 93.19 106 MET A CA 1
ATOM 762 C C . MET A 1 106 ? 18.056 -1.503 -39.027 1.00 93.19 106 MET A C 1
ATOM 764 O O . MET A 1 106 ? 17.447 -0.433 -39.021 1.00 93.19 106 MET A O 1
ATOM 768 N N . MET A 1 107 ? 19.337 -1.595 -38.675 1.00 95.00 107 MET A N 1
ATOM 769 C CA . MET A 1 107 ? 20.178 -0.434 -38.399 1.00 95.00 107 MET A CA 1
ATOM 770 C C . MET A 1 107 ? 21.202 -0.264 -39.513 1.00 95.00 107 MET A C 1
ATOM 772 O O . MET A 1 107 ? 21.877 -1.218 -39.898 1.00 95.00 107 MET A O 1
ATOM 776 N N . THR A 1 108 ? 21.336 0.955 -40.024 1.00 95.31 108 THR A N 1
ATOM 777 C CA . THR A 1 108 ? 22.356 1.298 -41.018 1.00 95.31 108 THR A CA 1
ATOM 778 C C . THR A 1 108 ? 23.352 2.287 -40.427 1.00 95.31 108 THR A C 1
ATOM 780 O O . THR A 1 108 ? 23.007 3.136 -39.606 1.00 95.31 108 THR A O 1
ATOM 783 N N . CYS A 1 109 ? 24.605 2.185 -40.861 1.00 96.44 109 CYS A N 1
ATOM 784 C CA . CYS A 1 109 ? 25.665 3.128 -40.533 1.00 96.44 109 CYS A CA 1
ATOM 785 C C . CYS A 1 109 ? 26.162 3.740 -41.841 1.00 96.44 109 CYS A C 1
ATOM 787 O O . CYS A 1 109 ? 26.824 3.064 -42.629 1.00 96.44 109 CYS A O 1
ATOM 789 N N . THR A 1 110 ? 25.816 5.003 -42.096 1.00 96.06 110 THR A N 1
ATOM 790 C CA . THR A 1 110 ? 26.407 5.755 -43.210 1.00 96.06 110 THR A CA 1
ATOM 791 C C . THR A 1 110 ? 27.623 6.501 -42.690 1.00 96.06 110 THR A C 1
ATOM 793 O O . THR A 1 110 ? 27.483 7.351 -41.815 1.00 96.06 110 THR A O 1
ATOM 796 N N . TYR A 1 111 ? 28.807 6.174 -43.202 1.00 95.56 111 TYR A N 1
ATOM 797 C CA . TYR A 1 111 ? 30.088 6.646 -42.676 1.00 95.56 111 TYR A CA 1
ATOM 798 C C . TYR A 1 111 ? 30.968 7.262 -43.766 1.00 95.56 111 TYR A C 1
ATOM 800 O O . TYR A 1 111 ? 30.828 6.959 -44.954 1.00 95.56 111 TYR A O 1
ATOM 808 N N . ASP A 1 112 ? 31.897 8.124 -43.354 1.00 95.12 112 ASP A N 1
ATOM 809 C CA . ASP A 1 112 ? 32.919 8.664 -44.245 1.00 95.12 112 ASP A CA 1
ATOM 810 C C . ASP A 1 112 ? 34.026 7.629 -44.480 1.00 95.12 112 ASP A C 1
ATOM 812 O O . ASP A 1 112 ? 34.900 7.421 -43.638 1.00 95.12 112 ASP A O 1
ATOM 816 N N . HIS A 1 113 ? 34.013 6.994 -45.651 1.00 93.12 113 HIS A N 1
ATOM 817 C CA . HIS A 1 113 ? 34.994 5.966 -46.008 1.00 93.12 113 HIS A CA 1
ATOM 818 C C . HIS A 1 113 ? 36.441 6.483 -46.108 1.00 93.12 113 HIS A C 1
ATOM 820 O O . HIS A 1 113 ? 37.364 5.680 -46.221 1.00 93.12 113 HIS A O 1
ATOM 826 N N . ARG A 1 114 ? 36.660 7.807 -46.080 1.00 93.88 114 ARG A N 1
ATOM 827 C CA . ARG A 1 114 ? 38.006 8.403 -46.038 1.00 93.88 114 ARG A CA 1
ATOM 828 C C . ARG A 1 114 ? 38.671 8.237 -44.672 1.00 93.88 114 ARG A C 1
ATOM 830 O O . ARG A 1 114 ? 39.893 8.293 -44.596 1.00 93.88 114 ARG A O 1
ATOM 837 N N . ILE A 1 115 ? 37.875 8.069 -43.612 1.00 94.44 115 ILE A N 1
ATOM 838 C CA . ILE A 1 115 ? 38.347 8.008 -42.220 1.00 94.44 115 ILE A CA 1
ATOM 839 C C . ILE A 1 115 ? 37.842 6.783 -41.444 1.00 94.44 115 ILE A C 1
ATOM 841 O O . ILE A 1 115 ? 38.387 6.498 -40.384 1.00 94.44 115 ILE A O 1
ATOM 845 N N . ILE A 1 116 ? 36.831 6.063 -41.945 1.00 95.31 116 ILE A N 1
ATOM 846 C CA . ILE A 1 116 ? 36.262 4.857 -41.322 1.00 95.31 116 ILE A CA 1
ATOM 847 C C . ILE A 1 116 ? 36.262 3.712 -42.335 1.00 95.31 116 ILE A C 1
ATOM 849 O O . ILE A 1 116 ? 35.752 3.851 -43.449 1.00 95.31 116 ILE A O 1
ATOM 853 N N . GLN A 1 117 ? 36.783 2.549 -41.946 1.00 95.25 117 GLN A N 1
ATOM 854 C CA . GLN A 1 117 ? 36.750 1.356 -42.794 1.00 95.25 117 GLN A CA 1
ATOM 855 C C . GLN A 1 117 ? 35.426 0.590 -42.665 1.00 95.25 117 GLN A C 1
ATOM 857 O O . GLN A 1 117 ? 34.787 0.566 -41.613 1.00 95.25 117 GLN A O 1
ATOM 862 N N . GLY A 1 118 ? 35.035 -0.133 -43.721 1.00 93.00 118 GLY A N 1
ATOM 863 C CA . GLY A 1 118 ? 33.807 -0.941 -43.706 1.00 93.00 118 GLY A CA 1
ATOM 864 C C . GLY A 1 118 ? 33.786 -2.012 -42.610 1.00 93.00 118 GLY A C 1
ATOM 865 O O . GLY A 1 118 ? 32.749 -2.239 -41.990 1.00 93.00 118 GLY A O 1
ATOM 866 N N . ALA A 1 119 ? 34.941 -2.607 -42.297 1.00 94.56 119 ALA A N 1
ATOM 867 C CA . ALA A 1 119 ? 35.062 -3.558 -41.194 1.00 94.56 119 ALA A CA 1
ATOM 868 C C . ALA A 1 119 ? 34.804 -2.909 -39.820 1.00 94.56 119 ALA A C 1
ATOM 870 O O . ALA A 1 119 ? 34.214 -3.542 -38.947 1.00 94.56 119 ALA A O 1
ATOM 871 N N . GLU A 1 120 ? 35.208 -1.651 -39.619 1.00 95.62 120 GLU A N 1
ATOM 872 C CA . GLU A 1 120 ? 34.971 -0.913 -38.370 1.00 95.62 120 GLU A CA 1
ATOM 873 C C . GLU A 1 120 ? 33.495 -0.556 -38.212 1.00 95.62 120 GLU A C 1
ATOM 875 O O . GLU A 1 120 ? 32.926 -0.775 -37.145 1.00 95.62 120 GLU A O 1
ATOM 880 N N . SER A 1 121 ? 32.854 -0.098 -39.291 1.00 95.31 121 SER A N 1
ATOM 881 C CA . SER A 1 121 ? 31.406 0.134 -39.325 1.00 95.31 121 SER A CA 1
ATOM 882 C C . SER A 1 121 ? 30.615 -1.145 -39.010 1.00 95.31 121 SER A C 1
ATOM 884 O O . SER A 1 121 ? 29.710 -1.132 -38.173 1.00 95.31 121 SER A O 1
ATOM 886 N N . GLY A 1 122 ? 31.011 -2.282 -39.598 1.00 95.19 122 GLY A N 1
ATOM 887 C CA . GLY A 1 122 ? 30.414 -3.587 -39.303 1.00 95.19 122 GLY A CA 1
ATOM 888 C C . GLY A 1 122 ? 30.580 -4.006 -37.838 1.00 95.19 122 GLY A C 1
ATOM 889 O O . GLY A 1 122 ? 29.608 -4.407 -37.202 1.00 95.19 122 GLY A O 1
ATOM 890 N N . ARG A 1 123 ? 31.783 -3.853 -37.263 1.00 97.19 123 ARG A N 1
ATOM 891 C CA . ARG A 1 123 ? 32.033 -4.129 -35.833 1.00 97.19 123 ARG A CA 1
ATOM 892 C C . ARG A 1 123 ? 31.261 -3.189 -34.910 1.00 97.19 123 ARG A C 1
ATOM 894 O O . ARG A 1 123 ? 30.808 -3.629 -33.859 1.00 97.19 123 ARG A O 1
ATOM 901 N N . PHE A 1 124 ? 31.095 -1.923 -35.289 1.00 96.31 124 PHE A N 1
ATOM 902 C CA . PHE A 1 124 ? 30.281 -0.969 -34.540 1.00 96.31 124 PHE A CA 1
ATOM 903 C C . PHE A 1 124 ? 28.821 -1.433 -34.466 1.00 96.31 124 PHE A C 1
ATOM 905 O O . PHE A 1 124 ? 28.270 -1.524 -33.371 1.00 96.31 124 PHE A O 1
ATOM 912 N N . LEU A 1 125 ? 28.213 -1.799 -35.600 1.00 96.94 125 LEU A N 1
ATOM 913 C CA . LEU A 1 125 ? 26.840 -2.317 -35.625 1.00 96.94 125 LEU A CA 1
ATOM 914 C C . LEU A 1 125 ? 26.711 -3.642 -34.860 1.00 96.94 125 LEU A C 1
ATOM 916 O O . LEU A 1 125 ? 25.766 -3.798 -34.090 1.00 96.94 125 LEU A O 1
ATOM 920 N N . ALA A 1 126 ? 27.683 -4.550 -34.993 1.00 96.50 126 ALA A N 1
ATOM 921 C CA . ALA A 1 126 ? 27.720 -5.790 -34.216 1.00 96.50 126 ALA A CA 1
ATOM 922 C C . ALA A 1 126 ? 27.792 -5.517 -32.705 1.00 96.50 126 ALA A C 1
ATOM 924 O O . ALA A 1 126 ? 27.096 -6.161 -31.925 1.00 96.50 126 ALA A O 1
ATOM 925 N N . ARG A 1 127 ? 28.573 -4.514 -32.279 1.00 96.75 127 ARG A N 1
ATOM 926 C CA . ARG A 1 127 ? 28.635 -4.101 -30.873 1.00 96.75 127 ARG A CA 1
ATOM 927 C C . ARG A 1 127 ? 27.309 -3.519 -30.386 1.00 96.75 127 ARG A C 1
ATOM 929 O O . ARG A 1 127 ? 26.908 -3.818 -29.266 1.00 96.75 127 ARG A O 1
ATOM 936 N N . VAL A 1 128 ? 26.632 -2.704 -31.198 1.00 96.06 128 VAL A N 1
ATOM 937 C CA . VAL A 1 128 ? 25.297 -2.179 -30.863 1.00 96.06 128 VAL A CA 1
ATOM 938 C C . VAL A 1 128 ? 24.293 -3.320 -30.718 1.00 96.06 128 VAL A C 1
ATOM 940 O O . VAL A 1 128 ? 23.565 -3.348 -29.732 1.00 96.06 128 VAL A O 1
ATOM 943 N N . GLN A 1 129 ? 24.292 -4.286 -31.639 1.00 95.06 129 GLN A N 1
ATOM 944 C CA . GLN A 1 129 ? 23.453 -5.480 -31.536 1.00 95.06 129 GLN A CA 1
ATOM 945 C C . GLN A 1 129 ? 23.747 -6.270 -30.254 1.00 95.06 129 GLN A C 1
ATOM 947 O O . GLN A 1 129 ? 22.815 -6.602 -29.533 1.00 95.06 129 GLN A O 1
ATOM 952 N N . GLY A 1 130 ? 25.021 -6.510 -29.929 1.00 95.50 130 GLY A N 1
ATOM 953 C CA . GLY A 1 130 ? 25.413 -7.170 -28.682 1.00 95.50 130 GLY A CA 1
ATOM 954 C C . GLY A 1 130 ? 24.872 -6.450 -27.443 1.00 95.50 130 GLY A C 1
ATOM 955 O O . GLY A 1 130 ? 24.251 -7.069 -26.583 1.00 95.50 130 GLY A O 1
ATOM 956 N N . LEU A 1 131 ? 25.013 -5.121 -27.378 1.00 95.38 131 LEU A N 1
ATOM 957 C CA . LEU A 1 131 ? 24.457 -4.312 -26.284 1.00 95.38 131 LEU A CA 1
ATOM 958 C C . LEU A 1 131 ? 22.924 -4.402 -26.206 1.00 95.38 131 LEU A C 1
ATOM 960 O O . LEU A 1 131 ? 22.388 -4.561 -25.113 1.00 95.38 131 LEU A O 1
ATOM 964 N N . LEU A 1 132 ? 22.222 -4.337 -27.343 1.00 93.50 132 LEU A N 1
ATOM 965 C CA . LEU A 1 132 ? 20.760 -4.486 -27.410 1.00 93.50 132 LEU A CA 1
ATOM 966 C C . LEU A 1 132 ? 20.282 -5.914 -27.101 1.00 93.50 132 LEU A C 1
ATOM 968 O O . LEU A 1 132 ? 19.131 -6.096 -26.724 1.00 93.50 132 LEU A O 1
ATOM 972 N N . ASN A 1 133 ? 21.161 -6.911 -27.198 1.00 91.31 133 ASN A N 1
ATOM 973 C CA . ASN A 1 133 ? 20.921 -8.267 -26.703 1.00 91.31 133 ASN A CA 1
ATOM 974 C C . ASN A 1 133 ? 21.270 -8.420 -25.208 1.00 91.31 133 ASN A C 1
ATOM 976 O O . ASN A 1 133 ? 21.138 -9.507 -24.656 1.00 91.31 133 ASN A O 1
ATOM 980 N N . GLY A 1 134 ? 21.719 -7.351 -24.539 1.00 92.88 134 GLY A N 1
ATOM 981 C CA . GLY A 1 134 ? 22.051 -7.344 -23.112 1.00 92.88 134 GLY A CA 1
ATOM 982 C C . GLY A 1 134 ? 23.526 -7.595 -22.780 1.00 92.88 134 GLY A C 1
ATOM 983 O O . GLY A 1 134 ? 23.877 -7.638 -21.599 1.00 92.88 134 GLY A O 1
ATOM 984 N N . GLU A 1 135 ? 24.421 -7.717 -23.769 1.00 94.12 135 GLU A N 1
ATOM 985 C CA . GLU A 1 135 ? 25.834 -8.025 -23.518 1.00 94.12 135 GLU A CA 1
ATOM 986 C C . GLU A 1 135 ? 26.497 -7.054 -22.537 1.00 94.12 135 GLU A C 1
ATOM 988 O O . GLU A 1 135 ? 26.360 -5.827 -22.601 1.00 94.12 135 GLU A O 1
ATOM 993 N N . GLY A 1 136 ? 27.316 -7.627 -21.656 1.00 91.44 136 GLY A N 1
ATOM 994 C CA . GLY A 1 136 ? 28.060 -6.870 -20.662 1.00 91.44 136 GLY A CA 1
ATOM 995 C C . GLY A 1 136 ? 27.163 -6.192 -19.633 1.00 91.44 136 GLY A C 1
ATOM 996 O O . GLY A 1 136 ? 27.595 -5.189 -19.077 1.00 91.44 136 GLY A O 1
ATOM 997 N N . GLY A 1 137 ? 25.941 -6.675 -19.398 1.00 93.56 137 GLY A N 1
ATOM 998 C CA . GLY A 1 137 ? 25.036 -6.145 -18.378 1.00 93.56 137 GLY A CA 1
ATOM 999 C C . GLY A 1 137 ? 24.372 -4.822 -18.776 1.00 93.56 137 GLY A C 1
ATOM 1000 O O . GLY A 1 137 ? 24.278 -3.902 -17.958 1.00 93.56 137 GLY A O 1
ATOM 1001 N N . PHE A 1 138 ? 24.055 -4.647 -20.066 1.00 95.06 138 PHE A N 1
ATOM 1002 C CA . PHE A 1 138 ? 23.565 -3.369 -20.597 1.00 95.06 138 PHE A CA 1
ATOM 1003 C C . PHE A 1 138 ? 22.246 -2.938 -19.948 1.00 95.06 138 PHE A C 1
ATOM 1005 O O . PHE A 1 138 ? 22.157 -1.811 -19.455 1.00 95.06 138 PHE A O 1
ATOM 1012 N N . TYR A 1 139 ? 21.259 -3.833 -19.890 1.00 94.62 139 TYR A N 1
ATOM 1013 C CA . TYR A 1 139 ? 19.957 -3.525 -19.303 1.00 94.62 139 TYR A CA 1
ATOM 1014 C C . TYR A 1 139 ? 19.987 -3.516 -17.774 1.00 94.62 139 TYR A C 1
ATOM 1016 O O . TYR A 1 139 ? 19.287 -2.713 -17.172 1.00 94.62 139 TYR A O 1
ATOM 1024 N N . GLU A 1 140 ? 20.839 -4.312 -17.134 1.00 92.81 140 GLU A N 1
ATOM 1025 C CA . GLU A 1 140 ? 21.019 -4.325 -15.679 1.00 92.81 140 GLU A CA 1
ATOM 1026 C C . GLU A 1 140 ? 21.493 -2.964 -15.176 1.00 92.81 140 GLU A C 1
ATOM 1028 O O . GLU A 1 140 ? 20.955 -2.445 -14.197 1.00 92.81 140 GLU A O 1
ATOM 1033 N N . ARG A 1 141 ? 22.460 -2.348 -15.873 1.00 92.50 141 ARG A N 1
ATOM 1034 C CA . ARG A 1 141 ? 22.900 -0.984 -15.556 1.00 92.50 141 ARG A CA 1
ATOM 1035 C C . ARG A 1 141 ? 21.771 0.023 -15.726 1.00 92.50 141 ARG A C 1
ATOM 1037 O O . ARG A 1 141 ? 21.570 0.838 -14.835 1.00 92.50 141 ARG A O 1
ATOM 1044 N N . ILE A 1 142 ? 21.020 -0.056 -16.828 1.00 93.94 142 ILE A N 1
ATOM 1045 C CA . ILE A 1 142 ? 19.881 0.839 -17.080 1.00 93.94 142 ILE A CA 1
ATOM 1046 C C . ILE A 1 142 ? 18.838 0.705 -15.966 1.00 93.94 142 ILE A C 1
ATOM 1048 O O . ILE A 1 142 ? 18.418 1.709 -15.403 1.00 93.94 142 ILE A O 1
ATOM 1052 N N . PHE A 1 143 ? 18.448 -0.519 -15.612 1.00 90.81 143 PHE A N 1
ATOM 1053 C CA . PHE A 1 143 ? 17.452 -0.777 -14.573 1.00 90.81 143 PHE A CA 1
ATOM 1054 C C . PHE A 1 143 ? 17.932 -0.304 -13.200 1.00 90.81 143 PHE A C 1
ATOM 1056 O O . PHE A 1 143 ? 17.176 0.355 -12.491 1.00 90.81 143 PHE A O 1
ATOM 1063 N N . THR A 1 144 ? 19.199 -0.562 -12.863 1.00 87.62 144 THR A N 1
ATOM 1064 C CA . THR A 1 144 ? 19.813 -0.095 -11.611 1.00 87.62 144 THR A CA 1
ATOM 1065 C C . THR A 1 144 ? 19.827 1.430 -11.533 1.00 87.62 144 THR A C 1
ATOM 1067 O O . THR A 1 144 ? 19.432 1.996 -10.518 1.00 87.62 144 THR A O 1
ATOM 1070 N N . GLU A 1 145 ? 20.242 2.112 -12.603 1.00 89.56 145 GLU A N 1
ATOM 1071 C CA . GLU A 1 145 ? 20.262 3.575 -12.642 1.00 89.56 145 GLU A CA 1
ATOM 1072 C C . GLU A 1 145 ? 18.859 4.195 -12.617 1.00 89.56 145 GLU A C 1
ATOM 1074 O O . GLU A 1 145 ? 18.678 5.266 -12.045 1.00 89.56 145 GLU A O 1
ATOM 1079 N N . LEU A 1 146 ? 17.863 3.524 -13.200 1.00 87.69 146 LEU A N 1
ATOM 1080 C CA . LEU A 1 146 ? 16.455 3.925 -13.125 1.00 87.69 146 LEU A CA 1
ATOM 1081 C C . LEU A 1 146 ? 15.794 3.573 -11.780 1.00 87.69 146 LEU A C 1
ATOM 1083 O O . LEU A 1 146 ? 14.625 3.898 -11.585 1.00 87.69 146 LEU A O 1
ATOM 1087 N N . GLY A 1 147 ? 16.504 2.904 -10.866 1.00 80.19 147 GLY A N 1
ATOM 1088 C CA . GLY A 1 147 ? 15.962 2.477 -9.574 1.00 80.19 147 GLY A CA 1
ATOM 1089 C C . GLY A 1 147 ? 14.877 1.401 -9.684 1.00 80.19 147 GLY A C 1
ATOM 1090 O O . GLY A 1 147 ? 14.049 1.269 -8.785 1.00 80.19 147 GLY A O 1
ATOM 1091 N N . LEU A 1 148 ? 14.846 0.641 -10.782 1.00 81.06 148 LEU A N 1
ATOM 1092 C CA . LEU A 1 148 ? 13.874 -0.429 -10.989 1.00 81.06 148 LEU A CA 1
ATOM 1093 C C . LEU A 1 148 ? 14.288 -1.675 -10.196 1.00 81.06 148 LEU A C 1
ATOM 1095 O O . LEU A 1 148 ? 15.399 -2.175 -10.344 1.00 81.06 148 LEU A O 1
ATOM 1099 N N . SER A 1 149 ? 13.370 -2.208 -9.388 1.00 70.38 149 SER A N 1
ATOM 1100 C CA . SER A 1 149 ? 13.571 -3.448 -8.621 1.00 70.38 149 SER A CA 1
ATOM 1101 C C . SER A 1 149 ? 13.376 -4.725 -9.449 1.00 70.38 149 SER A C 1
ATOM 1103 O O . SER A 1 149 ? 13.794 -5.808 -9.040 1.00 70.38 149 SER A O 1
ATOM 1105 N N . LEU A 1 150 ? 12.731 -4.614 -10.614 1.00 77.38 150 LEU A N 1
ATOM 1106 C CA . LEU A 1 150 ? 12.527 -5.730 -11.535 1.00 77.38 150 LEU A CA 1
ATOM 1107 C C . LEU A 1 150 ? 13.839 -6.108 -12.228 1.00 77.38 150 LEU A C 1
ATOM 1109 O O . LEU A 1 150 ? 14.676 -5.253 -12.498 1.00 77.38 150 LEU A O 1
ATOM 1113 N N . LYS A 1 151 ? 13.996 -7.384 -12.585 1.00 82.44 151 LYS A N 1
ATOM 1114 C CA . LYS A 1 151 ? 15.061 -7.797 -13.503 1.00 82.44 151 LYS A CA 1
ATOM 1115 C C . LYS A 1 151 ? 14.674 -7.455 -14.948 1.00 82.44 151 LYS A C 1
ATOM 1117 O O . LYS A 1 151 ? 13.488 -7.553 -15.290 1.00 82.44 151 LYS A O 1
ATOM 1122 N N . PRO A 1 152 ? 15.635 -7.038 -15.792 1.00 88.44 152 PRO A N 1
ATOM 1123 C CA . PRO A 1 152 ? 15.384 -6.899 -17.218 1.00 88.44 152 PRO A CA 1
ATOM 1124 C C . PRO A 1 152 ? 15.070 -8.263 -17.833 1.00 88.44 152 PRO A C 1
ATOM 1126 O O . PRO A 1 152 ? 15.522 -9.290 -17.340 1.00 88.44 152 PRO A O 1
ATOM 1129 N N . VAL A 1 153 ? 14.298 -8.258 -18.918 1.00 87.75 153 VAL A N 1
ATOM 1130 C CA . VAL A 1 153 ? 14.061 -9.468 -19.710 1.00 87.75 153 VAL A CA 1
ATOM 1131 C C . VAL A 1 153 ? 15.361 -9.844 -20.414 1.00 87.75 153 VAL A C 1
ATOM 1133 O O . VAL A 1 153 ? 15.944 -9.007 -21.108 1.00 87.75 153 VAL A O 1
ATOM 1136 N N . HIS A 1 154 ? 15.797 -11.091 -20.251 1.00 88.00 154 HIS A N 1
ATOM 1137 C CA . HIS A 1 154 ? 17.018 -11.593 -20.870 1.00 88.00 154 HIS A CA 1
ATOM 1138 C C . HIS A 1 154 ? 16.765 -12.159 -22.264 1.00 88.00 154 HIS A C 1
ATOM 1140 O O . HIS A 1 154 ? 15.759 -12.823 -22.524 1.00 88.00 154 HIS A O 1
ATOM 1146 N N . TRP A 1 155 ? 17.713 -11.892 -23.165 1.00 84.12 155 TRP A N 1
ATOM 1147 C CA . TRP A 1 155 ? 17.795 -12.602 -24.431 1.00 84.12 155 TRP A CA 1
ATOM 1148 C C . TRP A 1 155 ? 18.417 -13.972 -24.189 1.00 84.12 155 TRP A C 1
ATOM 1150 O O . TRP A 1 155 ? 19.624 -14.092 -23.979 1.00 84.12 155 TRP A O 1
ATOM 1160 N N . GLU A 1 156 ? 17.584 -15.000 -24.234 1.00 78.88 156 GLU A N 1
ATOM 1161 C CA . GLU A 1 156 ? 17.999 -16.392 -24.099 1.00 78.88 156 GLU A CA 1
ATOM 1162 C C . GLU A 1 156 ? 17.748 -17.130 -25.409 1.00 78.88 156 GLU A C 1
ATOM 1164 O O . GLU A 1 156 ? 16.835 -16.784 -26.160 1.00 78.88 156 GLU A O 1
ATOM 1169 N N . GLU A 1 157 ? 18.538 -18.157 -25.713 1.00 72.25 157 GLU A N 1
ATOM 1170 C CA . GLU A 1 157 ? 18.158 -19.070 -26.789 1.00 72.25 157 GLU A CA 1
ATOM 1171 C C . GLU A 1 157 ? 16.875 -19.812 -26.380 1.00 72.25 157 GLU A C 1
ATOM 1173 O O . GLU A 1 157 ? 16.740 -20.175 -25.208 1.00 72.25 157 GLU A O 1
ATOM 1178 N N . PRO A 1 158 ? 15.917 -20.038 -27.300 1.00 62.81 158 PRO A N 1
ATOM 1179 C CA . PRO A 1 158 ? 14.707 -20.780 -26.975 1.00 62.81 158 PRO A CA 1
ATOM 1180 C C . PRO A 1 158 ? 15.070 -22.136 -26.364 1.00 62.81 158 PRO A C 1
ATOM 1182 O O . PRO A 1 158 ? 15.642 -23.001 -27.032 1.00 62.81 158 PRO A O 1
ATOM 1185 N N . SER A 1 159 ? 14.739 -22.340 -25.089 1.00 53.84 159 SER A N 1
ATOM 1186 C CA . SER A 1 159 ? 14.924 -23.637 -24.457 1.00 53.84 159 SER A CA 1
ATOM 1187 C C . SER A 1 159 ? 13.867 -24.601 -24.999 1.00 53.84 159 SER A C 1
ATOM 1189 O O . SER A 1 159 ? 12.716 -24.635 -24.568 1.00 53.84 159 SER A O 1
ATOM 1191 N N . HIS A 1 160 ? 14.258 -25.442 -25.954 1.00 52.00 160 HIS A N 1
ATOM 1192 C CA . HIS A 1 160 ? 13.547 -26.691 -26.235 1.00 52.00 160 HIS A CA 1
ATOM 1193 C C . HIS A 1 160 ? 13.905 -27.724 -25.163 1.00 52.00 160 HIS A C 1
ATOM 1195 O O . HIS A 1 160 ? 14.392 -28.811 -25.457 1.00 52.00 160 HIS A O 1
ATOM 1201 N N . SER A 1 161 ? 13.736 -27.374 -23.889 1.00 41.88 161 SER A N 1
ATOM 1202 C CA . SER A 1 161 ? 13.932 -28.310 -22.789 1.00 41.88 161 SER A CA 1
ATOM 1203 C C . SER A 1 161 ? 12.616 -29.024 -22.503 1.00 41.88 161 SER A C 1
ATOM 1205 O O . SER A 1 161 ? 12.024 -28.861 -21.439 1.00 41.88 161 SER A O 1
ATOM 1207 N N . GLU A 1 162 ? 12.152 -29.816 -23.466 1.00 47.81 162 GLU A N 1
ATOM 1208 C CA . GLU A 1 162 ? 11.347 -30.978 -23.111 1.00 47.81 162 GLU A CA 1
ATOM 1209 C C . GLU A 1 162 ? 12.300 -32.021 -22.510 1.00 47.81 162 GLU A C 1
ATOM 1211 O O . GLU A 1 162 ? 13.284 -32.396 -23.159 1.00 47.81 162 GLU A O 1
ATOM 1216 N N . PRO A 1 163 ? 12.053 -32.532 -21.294 1.00 36.50 163 PRO A N 1
ATOM 1217 C CA . PRO A 1 163 ? 12.745 -33.718 -20.816 1.00 36.50 163 PRO A CA 1
ATOM 1218 C C . PRO A 1 163 ? 12.357 -34.905 -21.715 1.00 36.50 163 PRO A C 1
ATOM 1220 O O . PRO A 1 163 ? 11.323 -35.535 -21.514 1.00 36.50 163 PRO A O 1
ATOM 1223 N N . GLY A 1 164 ? 13.175 -35.201 -22.730 1.00 42.34 164 GLY A N 1
ATOM 1224 C CA . GLY A 1 164 ? 13.048 -36.409 -23.552 1.00 42.34 164 GLY A CA 1
ATOM 1225 C C . GLY A 1 164 ? 12.656 -36.231 -25.022 1.00 42.34 164 GLY A C 1
ATOM 1226 O O . GLY A 1 164 ? 12.612 -37.241 -25.725 1.00 42.34 164 GLY A O 1
ATOM 1227 N N . ALA A 1 165 ? 12.436 -35.015 -25.534 1.00 40.94 165 ALA A N 1
ATOM 1228 C CA . ALA A 1 165 ? 12.266 -34.824 -26.977 1.00 40.94 165 ALA A CA 1
ATOM 1229 C C . ALA A 1 165 ? 13.610 -34.528 -27.646 1.00 40.94 165 ALA A C 1
ATOM 1231 O O . ALA A 1 165 ? 14.214 -33.473 -27.461 1.00 40.94 165 ALA A O 1
ATOM 1232 N N . GLY A 1 166 ? 14.094 -35.489 -28.434 1.00 34.91 166 GLY A N 1
ATOM 1233 C CA . GLY A 1 166 ? 15.172 -35.242 -29.385 1.00 34.91 166 GLY A CA 1
ATOM 1234 C C . GLY A 1 166 ? 14.795 -34.121 -30.358 1.00 34.91 166 GLY A C 1
ATOM 1235 O O . GLY A 1 166 ? 13.615 -33.863 -30.580 1.00 34.91 166 GLY A O 1
ATOM 1236 N N . ALA A 1 167 ? 15.807 -33.477 -30.942 1.00 34.00 167 ALA A N 1
ATOM 1237 C CA . ALA A 1 167 ? 15.708 -32.359 -31.882 1.00 34.00 167 ALA A CA 1
ATOM 1238 C C . ALA A 1 167 ? 14.972 -32.719 -33.193 1.00 34.00 167 ALA A C 1
ATOM 1240 O O . ALA A 1 167 ? 15.563 -32.784 -34.270 1.00 34.00 167 ALA A O 1
ATOM 1241 N N . VAL A 1 168 ? 13.671 -32.970 -33.103 1.00 39.88 168 VAL A N 1
ATOM 1242 C CA . VAL A 1 168 ? 12.767 -33.192 -34.225 1.00 39.88 168 VAL A CA 1
ATOM 1243 C C . VAL A 1 168 ? 11.717 -32.096 -34.139 1.00 39.88 168 VAL A C 1
ATOM 1245 O O . VAL A 1 168 ? 10.959 -32.037 -33.174 1.00 39.88 168 VAL A O 1
ATOM 1248 N N . LEU A 1 169 ? 11.687 -31.211 -35.139 1.00 40.09 169 LEU A N 1
ATOM 1249 C CA . LEU A 1 169 ? 10.573 -30.283 -35.334 1.00 40.09 169 LEU A CA 1
ATOM 1250 C C . LEU A 1 169 ? 9.276 -31.106 -35.294 1.00 40.09 169 LEU A C 1
ATOM 1252 O O . LEU A 1 169 ? 9.147 -32.037 -36.098 1.00 40.09 169 LEU A O 1
ATOM 1256 N N . PRO A 1 170 ? 8.340 -30.835 -34.369 1.00 43.22 170 PRO A N 1
ATOM 1257 C CA . PRO A 1 170 ? 7.126 -31.624 -34.286 1.00 43.22 170 PRO A CA 1
ATOM 1258 C C . PRO A 1 170 ? 6.390 -31.530 -35.626 1.00 43.22 170 PRO A C 1
ATOM 1260 O O . PRO A 1 170 ? 6.245 -30.450 -36.198 1.00 43.22 170 PRO A O 1
ATOM 1263 N N . ALA A 1 171 ? 5.924 -32.675 -36.135 1.00 42.56 171 ALA A N 1
ATOM 1264 C CA . ALA A 1 171 ? 5.199 -32.764 -37.408 1.00 42.56 171 ALA A CA 1
ATOM 1265 C C . ALA A 1 171 ? 3.923 -31.893 -37.436 1.00 42.56 171 ALA A C 1
ATOM 1267 O O . ALA A 1 171 ? 3.385 -31.612 -38.505 1.00 42.56 171 ALA A O 1
ATOM 1268 N N . ALA A 1 172 ? 3.465 -31.443 -36.264 1.00 47.50 172 ALA A N 1
ATOM 1269 C CA . ALA A 1 172 ? 2.446 -30.425 -36.086 1.00 47.50 172 ALA A CA 1
ATOM 1270 C C . ALA A 1 172 ? 2.913 -29.406 -35.035 1.00 47.50 172 ALA A C 1
ATOM 1272 O O . ALA A 1 172 ? 3.235 -29.767 -33.904 1.00 47.50 172 ALA A O 1
ATOM 1273 N N . VAL A 1 173 ? 2.915 -28.124 -35.397 1.00 54.16 173 VAL A N 1
ATOM 1274 C CA . VAL A 1 173 ? 3.105 -27.021 -34.449 1.00 54.16 173 VAL A CA 1
ATOM 1275 C C . VAL A 1 173 ? 1.864 -26.964 -33.552 1.00 54.16 173 VAL A C 1
ATOM 1277 O O . VAL A 1 173 ? 0.804 -26.521 -33.993 1.00 54.16 173 VAL A O 1
ATOM 1280 N N . SER A 1 174 ? 1.967 -27.458 -32.314 1.00 57.50 174 SER A N 1
ATOM 1281 C CA . SER A 1 174 ? 0.873 -27.347 -31.345 1.00 57.50 174 SER A CA 1
ATOM 1282 C C . SER A 1 174 ? 0.800 -25.917 -30.820 1.00 57.50 174 SER A C 1
ATOM 1284 O O . SER A 1 174 ? 1.757 -25.408 -30.243 1.00 57.50 174 SER A O 1
ATOM 1286 N N . LEU A 1 175 ? -0.352 -25.272 -31.007 1.00 60.97 175 LEU A N 1
ATOM 1287 C CA . LEU A 1 175 ? -0.622 -23.943 -30.450 1.00 60.97 175 LEU A CA 1
ATOM 1288 C C . LEU A 1 175 ? -0.799 -23.979 -28.923 1.00 60.97 175 LEU A C 1
ATOM 1290 O O . LEU A 1 175 ? -0.672 -22.943 -28.277 1.00 60.97 175 LEU A O 1
ATOM 1294 N N . ALA A 1 176 ? -1.087 -25.156 -28.358 1.00 65.19 176 ALA A N 1
ATOM 1295 C CA . ALA A 1 176 ? -1.203 -25.380 -26.924 1.00 65.19 176 ALA A CA 1
ATOM 1296 C C . ALA A 1 176 ? -0.014 -26.208 -26.423 1.00 65.19 176 ALA A C 1
ATOM 1298 O O . ALA A 1 176 ? 0.241 -27.304 -26.927 1.00 65.19 176 ALA A O 1
ATOM 1299 N N . ASP A 1 177 ? 0.682 -25.688 -25.417 1.00 77.06 177 ASP A N 1
ATOM 1300 C CA . ASP A 1 177 ? 1.789 -26.355 -24.736 1.00 77.06 177 ASP A CA 1
ATOM 1301 C C . ASP A 1 177 ? 1.386 -26.585 -23.266 1.00 77.06 177 ASP A C 1
ATOM 1303 O O . ASP A 1 177 ? 1.430 -25.648 -22.460 1.00 77.06 177 ASP A O 1
ATOM 1307 N N . PRO A 1 178 ? 0.938 -27.805 -22.907 1.00 83.25 178 PRO A N 1
ATOM 1308 C CA . PRO A 1 178 ? 0.466 -28.108 -21.556 1.00 83.25 178 PRO A CA 1
ATOM 1309 C C . PRO A 1 178 ? 1.516 -27.860 -20.469 1.00 83.25 178 PRO A C 1
ATOM 1311 O O . PRO A 1 178 ? 1.156 -27.511 -19.344 1.00 83.25 178 PRO A O 1
ATOM 1314 N N . TRP A 1 179 ? 2.804 -28.016 -20.791 1.00 84.12 179 TRP A N 1
ATOM 1315 C CA . TRP A 1 179 ? 3.888 -27.770 -19.845 1.00 84.12 179 TRP A CA 1
ATOM 1316 C C . TRP A 1 179 ? 4.032 -26.280 -19.559 1.00 84.12 179 TRP A C 1
ATOM 1318 O O . TRP A 1 179 ? 4.123 -25.891 -18.397 1.00 84.12 179 TRP A O 1
ATOM 1328 N N . LYS A 1 180 ? 3.962 -25.435 -20.594 1.00 85.75 180 LYS A N 1
ATOM 1329 C CA . LYS A 1 180 ? 3.982 -23.975 -20.419 1.00 85.75 180 LYS A CA 1
ATOM 1330 C C . LYS A 1 180 ? 2.749 -23.478 -19.664 1.00 85.75 180 LYS A C 1
ATOM 1332 O O . LYS A 1 180 ? 2.896 -22.630 -18.792 1.00 85.75 180 LYS A O 1
ATOM 1337 N N . GLU A 1 181 ? 1.561 -24.026 -19.922 1.00 89.00 181 GLU A N 1
ATOM 1338 C CA . GLU A 1 181 ? 0.352 -23.710 -19.136 1.00 89.00 181 GLU A CA 1
ATOM 1339 C C . GLU A 1 181 ? 0.541 -24.053 -17.648 1.00 89.00 181 GLU A C 1
ATOM 1341 O O . GLU A 1 181 ? 0.220 -23.240 -16.777 1.00 89.00 181 GLU A O 1
ATOM 1346 N N . ALA A 1 182 ? 1.125 -25.216 -17.339 1.00 91.12 182 ALA A N 1
ATOM 1347 C CA . ALA A 1 182 ? 1.448 -25.599 -15.965 1.00 91.12 182 ALA A CA 1
ATOM 1348 C C . ALA A 1 182 ? 2.493 -24.663 -15.327 1.00 91.12 182 ALA A C 1
ATOM 1350 O O . ALA A 1 182 ? 2.299 -24.220 -14.193 1.00 91.12 182 ALA A O 1
ATOM 1351 N N . SER A 1 183 ? 3.553 -24.295 -16.058 1.00 92.50 183 SER A N 1
ATOM 1352 C CA . SER A 1 183 ? 4.548 -23.306 -15.613 1.00 92.50 183 SER A CA 1
ATOM 1353 C C . SER A 1 183 ? 3.914 -21.950 -15.304 1.00 92.50 183 SER A C 1
ATOM 1355 O O . SER A 1 183 ? 4.202 -21.349 -14.269 1.00 92.50 183 SER A O 1
ATOM 1357 N N . VAL A 1 184 ? 2.998 -21.473 -16.152 1.00 94.06 184 VAL A N 1
ATOM 1358 C CA . VAL A 1 184 ? 2.281 -20.215 -15.906 1.00 94.06 184 VAL A CA 1
ATOM 1359 C C . VAL A 1 184 ? 1.375 -20.328 -14.680 1.00 94.06 184 VAL A C 1
ATOM 1361 O O . VAL A 1 184 ? 1.344 -19.411 -13.861 1.00 94.06 184 VAL A O 1
ATOM 1364 N N . ALA A 1 185 ? 0.681 -21.453 -14.490 1.00 94.62 185 ALA A N 1
ATOM 1365 C CA . ALA A 1 185 ? -0.128 -21.683 -13.294 1.00 94.62 185 ALA A CA 1
ATOM 1366 C C . ALA A 1 185 ? 0.718 -21.685 -12.004 1.00 94.62 185 ALA A C 1
ATOM 1368 O O . ALA A 1 185 ? 0.309 -21.094 -10.998 1.00 94.62 185 ALA A O 1
ATOM 1369 N N . HIS A 1 186 ? 1.909 -22.293 -12.033 1.00 95.38 186 HIS A N 1
ATOM 1370 C CA . HIS A 1 186 ? 2.863 -22.245 -10.923 1.00 95.38 186 HIS A CA 1
ATOM 1371 C C . HIS A 1 186 ? 3.343 -20.820 -10.640 1.00 95.38 186 HIS A C 1
ATOM 1373 O O . HIS A 1 186 ? 3.350 -20.412 -9.477 1.00 95.38 186 HIS A O 1
ATOM 1379 N N . LEU A 1 187 ? 3.657 -20.040 -11.677 1.00 96.38 187 LEU A N 1
ATOM 1380 C CA . LEU A 1 187 ? 4.064 -18.645 -11.531 1.00 96.38 187 LEU A CA 1
ATOM 1381 C C . LEU A 1 187 ? 2.939 -17.769 -10.956 1.00 96.38 187 LEU A C 1
ATOM 1383 O O . LEU A 1 187 ? 3.175 -17.002 -10.025 1.00 96.38 187 LEU A O 1
ATOM 1387 N N . ILE A 1 188 ? 1.697 -17.924 -11.430 1.00 97.19 188 ILE A N 1
ATOM 1388 C CA . ILE A 1 188 ? 0.519 -17.240 -10.863 1.00 97.19 188 ILE A CA 1
ATOM 1389 C C . ILE A 1 188 ? 0.397 -17.549 -9.367 1.00 97.19 188 ILE A C 1
ATOM 1391 O O . ILE A 1 188 ? 0.219 -16.643 -8.550 1.00 97.19 188 ILE A O 1
ATOM 1395 N N . ASN A 1 189 ? 0.513 -18.824 -8.986 1.00 97.38 189 ASN A N 1
ATOM 1396 C CA . ASN A 1 189 ? 0.472 -19.213 -7.581 1.00 97.38 189 ASN A CA 1
ATOM 1397 C C . ASN A 1 189 ? 1.651 -18.627 -6.787 1.00 97.38 189 ASN A C 1
ATOM 1399 O O . ASN A 1 189 ? 1.456 -18.167 -5.664 1.00 97.38 189 ASN A O 1
ATOM 1403 N N . ALA A 1 190 ? 2.854 -18.582 -7.362 1.00 98.00 190 ALA A N 1
ATOM 1404 C CA . ALA A 1 190 ? 4.012 -17.969 -6.723 1.00 98.00 190 ALA A CA 1
ATOM 1405 C C . ALA A 1 190 ? 3.776 -16.479 -6.425 1.00 98.00 190 ALA A C 1
ATOM 1407 O O . ALA A 1 190 ? 4.017 -16.056 -5.296 1.00 98.00 190 ALA A O 1
ATOM 1408 N N . TYR A 1 191 ? 3.212 -15.709 -7.364 1.00 98.06 191 TYR A N 1
ATOM 1409 C CA . TYR A 1 191 ? 2.833 -14.306 -7.132 1.00 98.06 191 TYR A CA 1
ATOM 1410 C C . TYR A 1 191 ? 1.758 -14.156 -6.051 1.00 98.06 191 TYR A C 1
ATOM 1412 O O . TYR A 1 191 ? 1.888 -13.293 -5.187 1.00 98.06 191 TYR A O 1
ATOM 1420 N N . ARG A 1 192 ? 0.740 -15.024 -6.031 1.00 98.31 192 ARG A N 1
ATOM 1421 C CA . ARG A 1 192 ? -0.286 -15.022 -4.971 1.00 98.31 192 ARG A CA 1
ATOM 1422 C C . ARG A 1 192 ? 0.297 -15.269 -3.581 1.00 98.31 192 ARG A C 1
ATOM 1424 O O . ARG A 1 192 ? -0.186 -14.698 -2.610 1.00 98.31 192 ARG A O 1
ATOM 1431 N N . VAL A 1 193 ? 1.296 -16.147 -3.480 1.00 98.12 193 VAL A N 1
ATOM 1432 C CA . VAL A 1 193 ? 1.909 -16.531 -2.199 1.00 98.12 193 VAL A CA 1
ATOM 1433 C C . VAL A 1 193 ? 2.998 -15.550 -1.770 1.00 98.12 193 VAL A C 1
ATOM 1435 O O . VAL A 1 193 ? 3.117 -15.296 -0.580 1.00 98.12 193 VAL A O 1
ATOM 1438 N N . ARG A 1 194 ? 3.805 -15.029 -2.704 1.00 96.94 194 ARG A N 1
ATOM 1439 C CA . ARG A 1 194 ? 5.061 -14.315 -2.402 1.00 96.94 194 ARG A CA 1
ATOM 1440 C C . ARG A 1 194 ? 5.198 -12.952 -3.066 1.00 96.94 194 ARG A C 1
ATOM 1442 O O . ARG A 1 194 ? 6.179 -12.269 -2.792 1.00 96.94 194 ARG A O 1
ATOM 1449 N N . GLY A 1 195 ? 4.262 -12.512 -3.905 1.00 97.06 195 GLY A N 1
ATOM 1450 C CA . GLY A 1 195 ? 4.366 -11.222 -4.603 1.00 97.06 195 GLY A CA 1
ATOM 1451 C C . GLY A 1 195 ? 4.556 -10.037 -3.648 1.00 97.06 195 GLY A C 1
ATOM 1452 O O . GLY A 1 195 ? 5.346 -9.138 -3.932 1.00 97.06 195 GLY A O 1
ATOM 1453 N N . HIS A 1 196 ? 3.962 -10.115 -2.451 1.00 97.19 196 HIS A N 1
ATOM 1454 C CA . HIS A 1 196 ? 4.141 -9.138 -1.373 1.00 97.19 196 HIS A CA 1
ATOM 1455 C C . HIS A 1 196 ? 5.614 -8.918 -0.958 1.00 97.19 196 HIS A C 1
ATOM 1457 O O . HIS A 1 196 ? 5.957 -7.836 -0.481 1.00 97.19 196 HIS A O 1
ATOM 1463 N N . THR A 1 197 ? 6.504 -9.901 -1.164 1.00 95.56 197 THR A N 1
ATOM 1464 C CA . THR A 1 197 ? 7.939 -9.811 -0.821 1.00 95.56 197 THR A CA 1
ATOM 1465 C C . THR A 1 197 ? 8.716 -8.838 -1.706 1.00 95.56 197 THR A C 1
ATOM 1467 O O . THR A 1 197 ? 9.698 -8.258 -1.247 1.00 95.56 197 THR A O 1
ATOM 1470 N N . ILE A 1 198 ? 8.245 -8.607 -2.935 1.00 94.00 198 ILE A N 1
ATOM 1471 C CA . ILE A 1 198 ? 8.843 -7.677 -3.903 1.00 94.00 198 ILE A CA 1
ATOM 1472 C C . ILE A 1 198 ? 7.983 -6.423 -4.119 1.00 94.00 198 ILE A C 1
ATOM 1474 O O . ILE A 1 198 ? 8.277 -5.619 -5.000 1.00 94.00 198 ILE A O 1
ATOM 1478 N N . ALA A 1 199 ? 6.909 -6.258 -3.339 1.00 94.81 199 ALA A N 1
ATOM 1479 C CA . ALA A 1 199 ? 5.986 -5.142 -3.491 1.00 94.81 199 ALA A CA 1
ATOM 1480 C C . ALA A 1 199 ? 6.640 -3.794 -3.166 1.00 94.81 199 ALA A C 1
ATOM 1482 O O . ALA A 1 199 ? 7.381 -3.683 -2.181 1.00 94.81 199 ALA A O 1
ATOM 1483 N N . ASN A 1 200 ? 6.325 -2.771 -3.964 1.00 93.62 200 ASN A N 1
ATOM 1484 C CA . ASN A 1 200 ? 6.794 -1.395 -3.795 1.00 93.62 200 ASN A CA 1
ATOM 1485 C C . ASN A 1 200 ? 6.022 -0.657 -2.684 1.00 93.62 200 ASN A C 1
ATOM 1487 O O . ASN A 1 200 ? 5.286 0.299 -2.933 1.00 93.62 200 ASN A O 1
ATOM 1491 N N . ILE A 1 201 ? 6.173 -1.142 -1.453 1.00 95.81 201 ILE A N 1
ATOM 1492 C CA . ILE A 1 201 ? 5.457 -0.643 -0.271 1.00 95.81 201 ILE A CA 1
ATOM 1493 C C . ILE A 1 201 ? 6.267 0.351 0.565 1.00 95.81 201 ILE A C 1
ATOM 1495 O O . ILE A 1 201 ? 5.676 1.055 1.364 1.00 95.81 201 ILE A O 1
ATOM 1499 N N . ASP A 1 202 ? 7.593 0.414 0.419 1.00 95.62 202 ASP A N 1
ATOM 1500 C CA . ASP A 1 202 ? 8.418 1.316 1.231 1.00 95.62 202 ASP A CA 1
ATOM 1501 C C . ASP A 1 202 ? 8.584 2.689 0.551 1.00 95.62 202 ASP A C 1
ATOM 1503 O O . ASP A 1 202 ? 9.297 2.775 -0.455 1.00 95.62 202 ASP A O 1
ATOM 1507 N N . PRO A 1 203 ? 8.007 3.775 1.100 1.00 95.75 203 PRO A N 1
ATOM 1508 C CA . PRO A 1 203 ? 8.169 5.123 0.553 1.00 95.75 203 PRO A CA 1
ATOM 1509 C C . PRO A 1 203 ? 9.619 5.629 0.586 1.00 95.75 203 PRO A C 1
ATOM 1511 O O . PRO A 1 203 ? 10.004 6.459 -0.234 1.00 95.75 203 PRO A O 1
ATOM 1514 N N . LEU A 1 204 ? 10.480 5.105 1.470 1.00 94.31 204 LEU A N 1
ATOM 1515 C CA . LEU A 1 204 ? 11.910 5.446 1.511 1.00 94.31 204 LEU A CA 1
ATOM 1516 C C . LEU A 1 204 ? 12.745 4.690 0.458 1.00 94.31 204 LEU A C 1
ATOM 1518 O O . LEU A 1 204 ? 13.978 4.835 0.412 1.00 94.31 204 LEU A O 1
ATOM 1522 N N . GLY A 1 205 ? 12.098 3.888 -0.392 1.00 85.62 205 GLY A N 1
ATOM 1523 C CA . GLY A 1 205 ? 12.711 3.234 -1.543 1.00 85.62 205 GLY A CA 1
ATOM 1524 C C . GLY A 1 205 ? 13.783 2.216 -1.161 1.00 85.62 205 GLY A C 1
ATOM 1525 O O . GLY A 1 205 ? 14.842 2.167 -1.790 1.00 85.62 205 GLY A O 1
ATOM 1526 N N . SER A 1 206 ? 13.590 1.449 -0.085 1.00 79.94 206 SER A N 1
ATOM 1527 C CA . SER A 1 206 ? 14.489 0.336 0.224 1.00 79.94 206 SER A CA 1
ATOM 1528 C C . SER A 1 206 ? 14.401 -0.737 -0.854 1.00 79.94 206 SER A C 1
ATOM 1530 O O . SER A 1 206 ? 13.319 -1.156 -1.268 1.00 79.94 206 SER A O 1
ATOM 1532 N N . THR A 1 207 ? 15.560 -1.215 -1.302 1.00 72.94 207 THR A N 1
ATOM 1533 C CA . THR A 1 207 ? 15.636 -2.279 -2.299 1.00 72.94 207 THR A CA 1
ATOM 1534 C C . THR A 1 207 ? 15.100 -3.577 -1.708 1.00 72.94 207 THR A C 1
ATOM 1536 O O . THR A 1 207 ? 15.654 -4.103 -0.743 1.00 72.94 207 THR A O 1
ATOM 1539 N N . ARG A 1 208 ? 14.047 -4.123 -2.317 1.00 84.06 208 ARG A N 1
ATOM 1540 C CA . ARG A 1 208 ? 13.537 -5.459 -2.001 1.00 84.06 208 ARG A CA 1
ATOM 1541 C C . ARG A 1 208 ? 14.048 -6.423 -3.071 1.00 84.06 208 ARG A C 1
ATOM 1543 O O . ARG A 1 208 ? 13.755 -6.203 -4.247 1.00 84.06 208 ARG A O 1
ATOM 1550 N N . PRO A 1 209 ? 14.873 -7.420 -2.712 1.00 83.81 209 PRO A N 1
ATOM 1551 C CA . PRO A 1 209 ? 15.472 -8.308 -3.698 1.00 83.81 209 PRO A CA 1
ATOM 1552 C C . PRO A 1 209 ? 14.392 -9.127 -4.403 1.00 83.81 209 PRO A C 1
ATOM 1554 O O . PRO A 1 209 ? 13.427 -9.560 -3.773 1.00 83.81 209 PRO A O 1
ATOM 1557 N N . MET A 1 210 ? 14.577 -9.363 -5.702 1.00 86.69 210 MET A N 1
ATOM 1558 C CA . MET A 1 210 ? 13.715 -10.264 -6.462 1.00 86.69 210 MET A CA 1
ATOM 1559 C C . MET A 1 210 ? 13.726 -11.666 -5.836 1.00 86.69 210 MET A C 1
ATOM 1561 O O . MET A 1 210 ? 14.788 -12.185 -5.484 1.00 86.69 210 MET A O 1
ATOM 1565 N N . HIS A 1 211 ? 12.550 -12.281 -5.713 1.00 90.75 211 HIS A N 1
ATOM 1566 C CA . HIS A 1 211 ? 12.424 -13.660 -5.253 1.00 90.75 211 HIS A CA 1
ATOM 1567 C C . HIS A 1 211 ? 12.492 -14.616 -6.458 1.00 90.75 211 HIS A C 1
ATOM 1569 O O . HIS A 1 211 ? 11.699 -14.435 -7.383 1.00 90.75 211 HIS A O 1
ATOM 1575 N N . PRO A 1 212 ? 13.340 -15.665 -6.445 1.00 91.12 212 PRO A N 1
ATOM 1576 C CA . PRO A 1 212 ? 13.495 -16.582 -7.580 1.00 91.12 212 PRO A CA 1
ATOM 1577 C C . PRO A 1 212 ? 12.173 -17.169 -8.099 1.00 91.12 212 PRO A C 1
ATOM 1579 O O . PRO A 1 212 ? 11.926 -17.143 -9.297 1.00 91.12 212 PRO A O 1
ATOM 1582 N N . ASP A 1 213 ? 11.269 -17.604 -7.212 1.00 92.88 213 ASP A N 1
ATOM 1583 C CA . ASP A 1 213 ? 9.940 -18.120 -7.600 1.00 92.88 213 ASP A CA 1
ATOM 1584 C C . ASP A 1 213 ? 9.061 -17.133 -8.397 1.00 92.88 213 ASP A C 1
ATOM 1586 O O . ASP A 1 213 ? 8.046 -17.547 -8.955 1.00 92.88 213 ASP A O 1
ATOM 1590 N N . LEU A 1 214 ? 9.382 -15.836 -8.415 1.00 94.19 214 LEU A N 1
ATOM 1591 C CA . LEU A 1 214 ? 8.618 -14.800 -9.124 1.00 94.19 214 LEU A CA 1
ATOM 1592 C C . LEU A 1 214 ? 9.218 -14.448 -10.495 1.00 94.19 214 LEU A C 1
ATOM 1594 O O . LEU A 1 214 ? 8.626 -13.659 -11.243 1.00 94.19 214 LEU A O 1
ATOM 1598 N N . GLU A 1 215 ? 10.376 -15.023 -10.819 1.00 90.75 215 GLU A N 1
ATOM 1599 C CA . GLU A 1 215 ? 11.072 -14.870 -12.097 1.00 90.75 215 GLU A CA 1
ATOM 1600 C C . GLU A 1 215 ? 10.520 -15.888 -13.104 1.00 90.75 215 GLU A C 1
ATOM 1602 O O . GLU A 1 215 ? 10.561 -17.084 -12.822 1.00 90.75 215 GLU A O 1
ATOM 1607 N N . PRO A 1 216 ? 9.987 -15.466 -14.267 1.00 91.25 216 PRO A N 1
ATOM 1608 C CA . PRO A 1 216 ? 9.488 -16.393 -15.287 1.00 91.25 216 PRO A CA 1
ATOM 1609 C C . PRO A 1 216 ? 10.501 -17.483 -15.673 1.00 91.25 216 PRO A C 1
ATOM 1611 O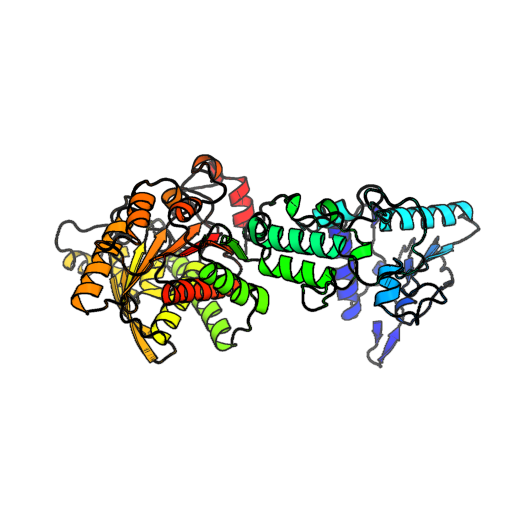 O . PRO A 1 216 ? 10.126 -18.642 -15.870 1.00 91.25 216 PRO A O 1
ATOM 1614 N N . GLU A 1 217 ? 11.781 -17.127 -15.704 1.00 88.94 217 GLU A N 1
ATOM 1615 C CA . GLU A 1 217 ? 12.897 -17.978 -16.105 1.00 88.94 217 GLU A CA 1
ATOM 1616 C C . GLU A 1 217 ? 13.033 -19.207 -15.191 1.00 88.94 217 GLU A C 1
ATOM 1618 O O . GLU A 1 217 ? 13.318 -20.308 -15.665 1.00 88.94 217 GLU A O 1
ATOM 1623 N N . THR A 1 218 ? 12.729 -19.081 -13.891 1.00 89.44 218 THR A N 1
ATOM 1624 C CA . THR A 1 218 ? 12.782 -20.216 -12.946 1.00 89.44 218 THR A CA 1
ATOM 1625 C C . THR A 1 218 ? 11.671 -21.241 -13.173 1.00 89.44 218 THR A C 1
ATOM 1627 O O . THR A 1 218 ? 11.785 -22.383 -12.727 1.00 89.44 218 THR A O 1
ATOM 1630 N N . HIS A 1 219 ? 10.631 -20.872 -13.927 1.00 89.69 219 HIS A N 1
ATOM 1631 C CA . HIS A 1 219 ? 9.552 -21.761 -14.372 1.00 89.69 219 HIS A CA 1
ATOM 1632 C C . HIS A 1 219 ? 9.748 -22.232 -15.821 1.00 89.69 219 HIS A C 1
ATOM 1634 O O . HIS A 1 219 ? 8.835 -22.812 -16.414 1.00 89.69 219 HIS A O 1
ATOM 1640 N N . GLY A 1 220 ? 10.921 -21.975 -16.412 1.00 87.88 220 GLY A N 1
ATOM 1641 C CA . GLY A 1 220 ? 11.226 -22.303 -17.803 1.00 87.88 220 GLY A CA 1
ATOM 1642 C C . GLY A 1 22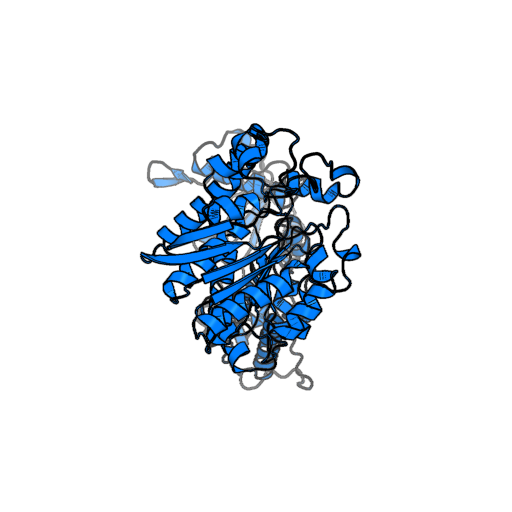0 ? 10.466 -21.441 -18.812 1.00 87.88 220 GLY A C 1
ATOM 1643 O O . GLY A 1 220 ? 10.255 -21.882 -19.942 1.00 87.88 220 GLY A O 1
ATOM 1644 N N . LEU A 1 221 ? 10.005 -20.249 -18.419 1.00 89.50 221 LEU A N 1
ATOM 1645 C CA . LEU A 1 221 ? 9.370 -19.275 -19.306 1.00 89.50 221 LEU A CA 1
ATOM 1646 C C . LEU A 1 221 ? 10.409 -18.236 -19.729 1.00 89.50 221 LEU A C 1
ATOM 1648 O O . LEU A 1 221 ? 11.052 -17.619 -18.889 1.00 89.50 221 LEU A O 1
ATOM 1652 N N . THR A 1 222 ? 10.546 -18.032 -21.032 1.00 89.75 222 THR A N 1
ATOM 1653 C CA . THR A 1 222 ? 11.549 -17.132 -21.619 1.00 89.75 222 THR A CA 1
ATOM 1654 C C . THR A 1 222 ? 10.878 -15.939 -22.292 1.00 89.75 222 THR A C 1
ATOM 1656 O O . THR A 1 222 ? 9.651 -15.888 -22.442 1.00 89.75 222 THR A O 1
ATOM 1659 N N . MET A 1 223 ? 11.674 -14.993 -22.799 1.00 88.81 223 MET A N 1
ATOM 1660 C CA . MET A 1 223 ? 11.153 -13.877 -23.596 1.00 88.81 223 MET A CA 1
ATOM 1661 C C . MET A 1 223 ? 10.318 -14.317 -24.814 1.00 88.81 223 MET A C 1
ATOM 1663 O O . MET A 1 223 ? 9.424 -13.588 -25.242 1.00 88.81 223 MET A O 1
ATOM 1667 N N . TRP A 1 224 ? 10.570 -15.517 -25.346 1.00 88.25 224 TRP A N 1
ATOM 1668 C CA . TRP A 1 224 ? 9.859 -16.089 -26.494 1.00 88.25 224 TRP A CA 1
ATOM 1669 C C . TRP A 1 224 ? 8.435 -16.536 -26.163 1.00 88.25 224 TRP A C 1
ATOM 1671 O O . TRP A 1 224 ? 7.602 -16.674 -27.057 1.00 88.25 224 TRP A O 1
ATOM 1681 N N . ASP A 1 225 ? 8.140 -16.737 -24.879 1.00 89.31 225 ASP A N 1
ATOM 1682 C CA . ASP A 1 225 ? 6.821 -17.143 -24.407 1.00 89.31 225 ASP A CA 1
ATOM 1683 C C . ASP A 1 225 ? 5.905 -15.939 -24.137 1.00 89.31 225 ASP A C 1
ATOM 1685 O O . ASP A 1 225 ? 4.694 -16.105 -24.013 1.00 89.31 225 ASP A O 1
ATOM 1689 N N . LEU A 1 226 ? 6.446 -14.714 -24.079 1.00 91.50 226 LEU A N 1
ATOM 1690 C CA . LEU A 1 226 ? 5.708 -13.503 -23.688 1.00 91.50 226 LEU A CA 1
ATOM 1691 C C . LEU A 1 226 ? 4.487 -13.204 -24.572 1.00 91.50 226 LEU A C 1
ATOM 1693 O O . LEU A 1 226 ? 3.504 -12.645 -24.082 1.00 91.50 226 LEU A O 1
ATOM 1697 N N . ASP A 1 227 ? 4.549 -13.577 -25.851 1.00 91.31 227 ASP A N 1
ATOM 1698 C CA . ASP A 1 227 ? 3.464 -13.412 -26.829 1.00 91.31 227 ASP A CA 1
ATOM 1699 C C . ASP A 1 227 ? 2.623 -14.676 -27.037 1.00 91.31 227 ASP A C 1
ATOM 1701 O O . ASP A 1 227 ? 1.728 -14.697 -27.885 1.00 91.3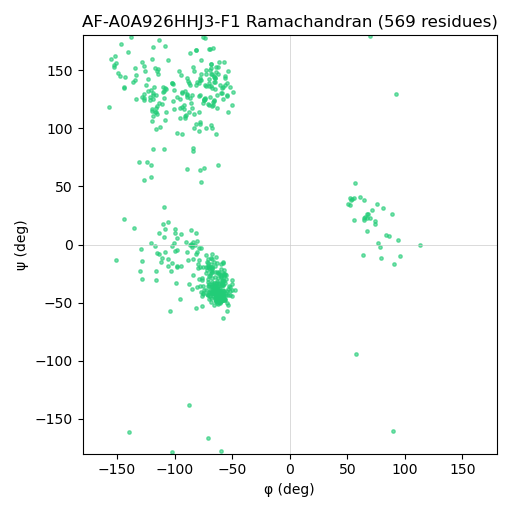1 227 ASP A O 1
ATOM 1705 N N . ARG A 1 228 ? 2.871 -15.734 -26.259 1.00 89.00 228 ARG A N 1
ATOM 1706 C CA . ARG A 1 228 ? 1.998 -16.907 -26.242 1.00 89.00 228 ARG A CA 1
ATOM 1707 C C . ARG A 1 228 ? 0.749 -16.599 -25.427 1.00 89.00 228 ARG A C 1
ATOM 1709 O O . ARG A 1 228 ? 0.803 -15.917 -24.401 1.00 89.00 228 ARG A O 1
ATOM 1716 N N . ARG A 1 229 ? -0.389 -17.105 -25.900 1.00 89.25 229 ARG A N 1
ATOM 1717 C CA . ARG A 1 229 ? -1.657 -17.007 -25.177 1.00 89.25 229 ARG A CA 1
ATOM 1718 C C . ARG A 1 229 ? -1.736 -18.085 -24.104 1.00 89.25 229 ARG A C 1
ATOM 1720 O O . ARG A 1 229 ? -1.349 -19.220 -24.351 1.00 89.25 229 ARG A O 1
ATOM 1727 N N . VAL A 1 230 ? -2.273 -17.710 -22.949 1.00 87.81 230 VAL A N 1
ATOM 1728 C CA . VAL A 1 230 ? -2.484 -18.580 -21.791 1.00 87.81 230 VAL A CA 1
ATOM 1729 C C . VAL A 1 230 ? -3.981 -18.834 -21.651 1.00 87.81 230 VAL A C 1
ATOM 1731 O O . VAL A 1 230 ? -4.746 -17.948 -21.253 1.00 87.81 230 VAL A O 1
ATOM 1734 N N . VAL A 1 231 ? -4.419 -20.045 -21.982 1.00 85.31 231 VAL A N 1
ATOM 1735 C CA . VAL A 1 231 ? -5.832 -20.442 -21.989 1.00 85.31 231 VAL A CA 1
ATOM 1736 C C . VAL A 1 231 ? -6.421 -20.337 -20.585 1.00 85.31 231 VAL A C 1
ATOM 1738 O O . VAL A 1 231 ? -7.495 -19.753 -20.415 1.00 85.31 231 VAL A O 1
ATOM 1741 N N . ALA A 1 232 ? -5.689 -20.801 -19.566 1.00 81.88 232 ALA A N 1
ATOM 1742 C CA . ALA A 1 232 ? -6.134 -20.770 -18.171 1.00 81.88 232 ALA A CA 1
ATOM 1743 C C . ALA A 1 232 ? -6.355 -19.347 -17.616 1.00 81.88 232 ALA A C 1
ATOM 1745 O O . ALA A 1 232 ? -7.014 -19.176 -16.594 1.00 81.88 232 ALA A O 1
ATOM 1746 N N . SER A 1 233 ? -5.827 -18.317 -18.285 1.00 85.50 233 SER A N 1
ATOM 1747 C CA . SER A 1 233 ? -5.960 -16.903 -17.904 1.00 85.50 233 SER A CA 1
ATOM 1748 C C . SER A 1 233 ? -6.870 -16.114 -18.849 1.00 85.50 233 SER A C 1
ATOM 1750 O O . SER A 1 233 ? -6.653 -14.927 -19.090 1.00 85.50 233 SER A O 1
ATOM 1752 N N . GLY A 1 234 ? -7.889 -16.768 -19.415 1.00 85.88 234 GLY A N 1
ATOM 1753 C CA . GLY A 1 234 ? -8.839 -16.118 -20.321 1.00 85.88 234 GLY A CA 1
ATOM 1754 C C . GLY A 1 234 ? -8.229 -15.776 -21.681 1.00 85.88 234 GLY A C 1
ATOM 1755 O O . GLY A 1 234 ? -8.635 -14.801 -22.308 1.00 85.88 234 GLY A O 1
ATOM 1756 N N . ASN A 1 235 ? -7.251 -16.570 -22.132 1.00 88.56 235 ASN A N 1
ATOM 1757 C CA . ASN A 1 235 ? -6.579 -16.432 -23.426 1.00 88.56 235 ASN A CA 1
ATOM 1758 C C . ASN A 1 235 ? -5.758 -15.131 -23.594 1.00 88.56 235 ASN A C 1
ATOM 1760 O O . ASN A 1 235 ? -5.514 -14.689 -24.723 1.00 88.56 235 ASN A O 1
ATOM 1764 N N . LYS A 1 236 ? -5.337 -14.518 -22.478 1.00 92.62 236 LYS A N 1
ATOM 1765 C CA . LYS A 1 236 ? -4.417 -13.366 -22.434 1.00 92.62 236 LYS A CA 1
ATOM 1766 C C . LYS A 1 236 ? -3.006 -13.756 -22.869 1.00 92.62 236 LYS A C 1
ATOM 1768 O O . LYS A 1 236 ? -2.619 -14.915 -22.732 1.00 92.62 236 LYS A O 1
ATOM 1773 N N . LEU A 1 237 ? -2.227 -12.795 -23.359 1.00 94.00 237 LEU A N 1
ATOM 1774 C CA . LEU A 1 237 ? -0.797 -12.998 -23.600 1.00 94.00 237 LEU A CA 1
ATOM 1775 C C . LEU A 1 237 ? -0.063 -13.161 -22.264 1.00 94.00 237 LEU A C 1
ATOM 1777 O O . LEU A 1 237 ? -0.404 -12.491 -21.287 1.00 94.00 237 LEU A O 1
ATOM 1781 N N . LEU A 1 238 ? 0.990 -13.978 -22.217 1.00 94.12 238 LEU A N 1
ATOM 1782 C CA . LEU A 1 238 ? 1.795 -14.138 -21.003 1.00 94.12 238 LEU A CA 1
ATOM 1783 C C . LEU A 1 238 ? 2.312 -12.789 -20.473 1.00 94.12 238 LEU A C 1
ATOM 1785 O O . LEU A 1 238 ? 2.250 -12.543 -19.271 1.00 94.12 238 LEU A O 1
ATOM 1789 N N . ARG A 1 239 ? 2.735 -11.865 -21.347 1.00 95.12 239 ARG A N 1
ATOM 1790 C CA . ARG A 1 239 ? 3.137 -10.505 -20.936 1.00 95.12 239 ARG A CA 1
ATOM 1791 C C . ARG A 1 239 ? 2.034 -9.737 -20.195 1.00 95.12 239 ARG A C 1
ATOM 1793 O O . ARG A 1 239 ? 2.339 -8.966 -19.290 1.00 95.12 239 ARG A O 1
ATOM 1800 N N . GLU A 1 240 ? 0.771 -9.944 -20.568 1.00 96.00 240 GLU A N 1
ATOM 1801 C CA . GLU A 1 240 ? -0.385 -9.305 -19.929 1.00 96.00 240 GLU A CA 1
ATOM 1802 C C . GLU A 1 240 ? -0.664 -9.958 -18.577 1.00 96.00 240 GLU A C 1
ATOM 1804 O O . GLU A 1 240 ? -0.882 -9.255 -17.597 1.00 96.00 240 GLU A O 1
ATOM 1809 N N . VAL A 1 241 ? -0.569 -11.291 -18.497 1.00 96.12 241 VAL A N 1
ATOM 1810 C CA . VAL A 1 241 ? -0.679 -12.031 -17.231 1.00 96.12 241 VAL A CA 1
ATOM 1811 C C . VAL A 1 241 ? 0.394 -11.566 -16.243 1.00 96.12 241 VAL A C 1
ATOM 1813 O O . VAL A 1 241 ? 0.076 -11.240 -15.104 1.00 96.12 241 VAL A O 1
ATOM 1816 N N . LEU A 1 242 ? 1.655 -11.460 -16.674 1.00 95.38 242 LEU A N 1
ATOM 1817 C CA . LEU A 1 242 ? 2.751 -10.963 -15.836 1.00 95.38 242 LEU A CA 1
ATOM 1818 C C . LEU A 1 242 ? 2.519 -9.521 -15.373 1.00 95.38 242 LEU A C 1
ATOM 1820 O O . LEU A 1 242 ? 2.787 -9.203 -14.215 1.00 95.38 242 LEU A O 1
ATOM 1824 N N . ALA A 1 243 ? 2.023 -8.647 -16.254 1.00 95.25 243 ALA A N 1
ATOM 1825 C CA . ALA A 1 243 ? 1.679 -7.277 -15.887 1.00 95.25 243 ALA A CA 1
ATOM 1826 C C . ALA A 1 243 ? 0.561 -7.245 -14.833 1.00 95.25 243 ALA A C 1
ATOM 1828 O O . ALA A 1 243 ? 0.705 -6.571 -13.815 1.00 95.25 243 ALA A O 1
ATOM 1829 N N . ASP A 1 244 ? -0.509 -8.019 -15.026 1.00 96.69 244 ASP A N 1
ATOM 1830 C CA . ASP A 1 244 ? -1.628 -8.107 -14.087 1.00 96.69 244 ASP A CA 1
ATOM 1831 C C . ASP A 1 244 ? -1.179 -8.640 -12.716 1.00 96.69 244 ASP A C 1
ATOM 1833 O O . ASP A 1 244 ? -1.554 -8.077 -11.684 1.00 96.69 244 ASP A O 1
ATOM 1837 N N . LEU A 1 245 ? -0.328 -9.673 -12.686 1.00 96.50 245 LEU A N 1
ATOM 1838 C CA . LEU A 1 245 ? 0.248 -10.210 -11.450 1.00 96.50 245 LEU A CA 1
ATOM 1839 C C . LEU A 1 245 ? 1.101 -9.165 -10.723 1.00 96.50 245 LEU A C 1
ATOM 1841 O O . LEU A 1 245 ? 0.948 -8.990 -9.514 1.00 96.50 245 LEU A O 1
ATOM 1845 N N . ARG A 1 246 ? 1.958 -8.438 -11.450 1.00 94.88 246 ARG A N 1
ATOM 1846 C CA . ARG A 1 246 ? 2.809 -7.388 -10.873 1.00 94.88 246 ARG A CA 1
ATOM 1847 C C . ARG A 1 246 ? 1.989 -6.226 -10.317 1.00 94.88 246 ARG A C 1
ATOM 1849 O O . ARG A 1 246 ? 2.248 -5.773 -9.206 1.00 94.88 246 ARG A O 1
ATOM 1856 N N . HIS A 1 247 ? 0.977 -5.770 -11.054 1.00 95.31 247 HIS A N 1
ATOM 1857 C CA . HIS A 1 247 ? 0.075 -4.717 -10.585 1.00 95.31 247 HIS A CA 1
ATOM 1858 C C . HIS A 1 247 ? -0.727 -5.146 -9.352 1.00 95.31 247 HIS A C 1
ATOM 1860 O O . HIS A 1 247 ? -0.901 -4.354 -8.432 1.00 95.31 247 HIS A O 1
ATOM 1866 N N . THR A 1 248 ? -1.178 -6.401 -9.308 1.00 97.56 248 THR A N 1
ATOM 1867 C CA . THR A 1 248 ? -2.007 -6.900 -8.203 1.00 97.56 248 THR A CA 1
ATOM 1868 C C . THR A 1 248 ? -1.187 -7.175 -6.942 1.00 97.56 248 THR A C 1
ATOM 1870 O O . THR A 1 248 ? -1.620 -6.822 -5.850 1.00 97.56 248 THR A O 1
ATOM 1873 N N . TYR A 1 249 ? -0.020 -7.811 -7.072 1.00 97.69 249 TYR A N 1
ATOM 1874 C CA . TYR A 1 249 ? 0.689 -8.406 -5.934 1.00 97.69 249 TYR A CA 1
ATOM 1875 C C . TYR A 1 249 ? 2.004 -7.719 -5.558 1.00 97.69 249 TYR A C 1
ATOM 1877 O O . TYR A 1 249 ? 2.521 -8.000 -4.479 1.00 97.69 249 TYR A O 1
ATOM 1885 N N . SER A 1 250 ? 2.560 -6.864 -6.425 1.00 94.62 250 SER A N 1
ATOM 1886 C CA . SER A 1 250 ? 3.881 -6.255 -6.213 1.00 94.62 250 SER A CA 1
ATOM 1887 C C . SER A 1 250 ? 3.961 -4.749 -6.502 1.00 94.62 250 SER A C 1
ATOM 1889 O O . SER A 1 250 ? 5.059 -4.208 -6.630 1.00 94.62 250 SER A O 1
ATOM 1891 N N . ALA A 1 251 ? 2.830 -4.056 -6.626 1.00 94.12 251 ALA A N 1
ATOM 1892 C CA . ALA A 1 251 ? 2.794 -2.597 -6.750 1.00 94.12 251 ALA A CA 1
ATOM 1893 C C . ALA A 1 251 ? 2.767 -1.944 -5.351 1.00 94.12 251 ALA A C 1
ATOM 1895 O O . ALA A 1 251 ? 3.467 -2.401 -4.449 1.00 94.12 251 ALA A O 1
ATOM 1896 N N . SER A 1 252 ? 1.950 -0.907 -5.150 1.00 96.31 252 SER A N 1
ATOM 1897 C CA . SER A 1 252 ? 1.780 -0.223 -3.859 1.00 96.31 252 SER A CA 1
ATOM 1898 C C . SER A 1 252 ? 1.102 -1.075 -2.779 1.00 96.31 252 SER A C 1
ATOM 1900 O O . SER A 1 252 ? 1.020 -0.638 -1.636 1.00 96.31 252 SER A O 1
ATOM 1902 N N . ILE A 1 253 ? 0.585 -2.262 -3.125 1.00 98.38 253 ILE A N 1
ATOM 1903 C CA . ILE A 1 253 ? -0.095 -3.189 -2.210 1.00 98.38 253 ILE A CA 1
ATOM 1904 C C . ILE A 1 253 ? 0.572 -4.563 -2.312 1.00 98.38 253 ILE A C 1
ATOM 1906 O O . ILE A 1 253 ? 0.645 -5.148 -3.393 1.00 98.38 253 ILE A O 1
ATOM 1910 N N . GLY A 1 254 ? 1.022 -5.088 -1.173 1.00 97.88 254 GLY A N 1
ATOM 1911 C CA . GLY A 1 254 ? 1.487 -6.460 -0.999 1.00 97.88 254 GLY A CA 1
ATOM 1912 C C . GLY A 1 254 ? 0.532 -7.227 -0.081 1.00 97.88 254 GLY A C 1
ATOM 1913 O O . GLY A 1 254 ? 0.596 -7.033 1.130 1.00 97.88 254 GLY A O 1
ATOM 1914 N N . PRO A 1 255 ? -0.367 -8.076 -0.606 1.00 98.31 255 PRO A N 1
ATOM 1915 C CA . PRO A 1 255 ? -1.296 -8.841 0.221 1.00 98.31 255 PRO A CA 1
ATOM 1916 C C . PRO A 1 255 ? -0.691 -10.178 0.682 1.00 98.31 255 PRO A C 1
ATOM 1918 O O . PRO A 1 255 ? -0.104 -10.908 -0.118 1.00 98.31 255 PRO A O 1
ATOM 1921 N N . GLU A 1 256 ? -0.923 -10.554 1.938 1.00 98.62 256 GLU A N 1
ATOM 1922 C CA . GLU A 1 256 ? -0.678 -11.896 2.463 1.00 98.62 256 GLU A CA 1
ATOM 1923 C C . GLU A 1 256 ? -1.995 -12.548 2.902 1.00 98.62 256 GLU A C 1
ATOM 1925 O O . GLU A 1 256 ? -2.660 -12.111 3.839 1.00 98.62 256 GLU A O 1
ATOM 1930 N N . TYR A 1 257 ? -2.394 -13.610 2.201 1.00 98.44 257 TYR A N 1
ATOM 1931 C CA . TYR A 1 257 ? -3.660 -14.300 2.480 1.00 98.44 257 TYR A CA 1
ATOM 1932 C C . TYR A 1 257 ? -3.646 -15.794 2.136 1.00 98.44 257 TYR A C 1
ATOM 1934 O O . TYR A 1 257 ? -4.535 -16.539 2.539 1.00 98.44 257 TYR A O 1
ATOM 1942 N N . MET A 1 258 ? -2.647 -16.279 1.392 1.00 98.25 258 MET A N 1
ATOM 1943 C CA . MET A 1 258 ? -2.647 -17.662 0.902 1.00 98.25 258 MET A CA 1
ATOM 1944 C C . MET A 1 258 ? -2.497 -18.717 2.010 1.00 98.25 258 MET A C 1
ATOM 1946 O O . MET A 1 258 ? -2.891 -19.865 1.797 1.00 98.25 258 MET A O 1
ATOM 1950 N N . TYR A 1 259 ? -2.001 -18.335 3.195 1.00 97.50 259 TYR A N 1
ATOM 1951 C CA . TYR A 1 259 ? -1.966 -19.194 4.388 1.00 97.50 259 TYR A CA 1
ATOM 1952 C C . TYR A 1 259 ? -3.349 -19.434 5.011 1.00 97.50 259 TYR A C 1
ATOM 1954 O O . TYR A 1 259 ? -3.490 -20.318 5.854 1.00 97.50 259 TYR A O 1
ATOM 1962 N N . ILE A 1 260 ? -4.378 -18.683 4.606 1.00 98.19 260 ILE A N 1
ATOM 1963 C CA . ILE A 1 260 ? -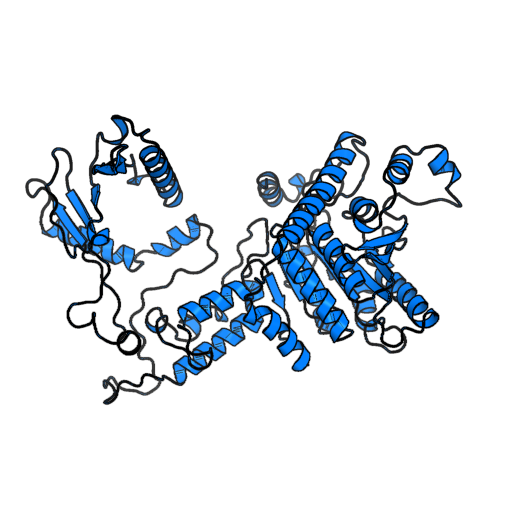5.743 -18.870 5.097 1.00 98.19 260 ILE A CA 1
ATOM 1964 C C . ILE A 1 260 ? -6.257 -20.244 4.624 1.00 98.19 260 ILE A C 1
ATOM 1966 O O . ILE A 1 260 ? -6.258 -20.534 3.419 1.00 98.19 260 ILE A O 1
ATOM 1970 N N . PRO A 1 261 ? -6.712 -21.126 5.532 1.00 97.12 261 PRO A N 1
ATOM 1971 C CA . PRO A 1 261 ? -7.159 -22.464 5.151 1.00 97.12 261 PRO A CA 1
ATOM 1972 C C . PRO A 1 261 ? -8.543 -22.454 4.486 1.00 97.12 261 PRO A C 1
ATOM 1974 O O . PRO A 1 261 ? -8.877 -23.398 3.775 1.00 97.12 261 PRO A O 1
ATOM 1977 N N . PHE A 1 262 ? -9.326 -21.388 4.673 1.00 97.06 262 PHE A N 1
ATOM 1978 C CA . PHE A 1 262 ? -10.707 -21.250 4.208 1.00 97.06 262 PHE A CA 1
ATOM 1979 C C . PHE A 1 262 ? -10.777 -20.802 2.730 1.00 97.06 262 PHE A C 1
ATOM 1981 O O . PHE A 1 262 ? -10.362 -19.683 2.405 1.00 97.06 262 PHE A O 1
ATOM 1988 N N . PRO A 1 263 ? -11.253 -21.656 1.796 1.00 97.38 263 PRO A N 1
ATOM 1989 C CA . PRO A 1 263 ? -11.253 -21.331 0.368 1.00 97.38 263 PRO A CA 1
ATOM 1990 C C . PRO A 1 263 ? -12.179 -20.174 -0.014 1.00 97.38 263 PRO A C 1
ATOM 1992 O O . PRO A 1 263 ? -11.852 -19.421 -0.923 1.00 97.38 263 PRO A O 1
ATOM 1995 N N . ASP A 1 264 ? -13.311 -20.018 0.669 1.00 98.12 264 ASP A N 1
ATOM 1996 C CA . ASP A 1 264 ? -14.252 -18.910 0.488 1.00 98.12 264 ASP A CA 1
ATOM 1997 C C . ASP A 1 264 ? -13.591 -17.555 0.778 1.00 98.12 264 ASP A C 1
ATOM 1999 O O . ASP A 1 264 ? -13.676 -16.652 -0.051 1.00 98.12 264 ASP A O 1
ATOM 2003 N N . GLN A 1 265 ? -12.842 -17.444 1.879 1.00 98.12 265 GLN A N 1
ATOM 2004 C CA . GLN A 1 265 ? -12.076 -16.243 2.226 1.00 98.12 265 GLN A CA 1
ATOM 2005 C C . GLN A 1 265 ? -10.973 -15.955 1.202 1.00 98.12 265 GLN A C 1
ATOM 2007 O O . GLN A 1 265 ? -10.851 -14.829 0.718 1.00 98.12 265 GLN A O 1
ATOM 2012 N N . LYS A 1 266 ? -10.198 -16.977 0.806 1.00 97.56 266 LYS A N 1
ATOM 2013 C CA . LYS A 1 266 ? -9.145 -16.814 -0.211 1.00 97.56 266 LYS A CA 1
ATOM 2014 C C . LYS A 1 266 ? -9.697 -16.384 -1.562 1.00 97.56 266 LYS A C 1
ATOM 2016 O O . LYS A 1 266 ? -9.152 -15.472 -2.177 1.00 97.56 266 LYS A O 1
ATOM 2021 N N . ASN A 1 267 ? -10.766 -17.031 -2.021 1.00 97.94 267 ASN A N 1
ATOM 2022 C CA . ASN A 1 267 ? -11.412 -16.698 -3.286 1.00 97.94 267 ASN A CA 1
ATOM 2023 C C . ASN A 1 267 ? -11.993 -15.283 -3.232 1.00 97.94 267 ASN A C 1
ATOM 2025 O O . ASN A 1 267 ? -11.793 -14.517 -4.165 1.00 97.94 267 ASN A O 1
ATOM 2029 N N . TRP A 1 268 ? -12.620 -14.900 -2.117 1.00 98.44 268 TRP A N 1
ATOM 2030 C CA . TRP A 1 268 ? -13.165 -13.557 -1.931 1.00 98.44 268 TRP A CA 1
ATOM 2031 C C . TRP A 1 268 ? -12.095 -12.465 -2.047 1.00 98.44 268 TRP A C 1
ATOM 2033 O O . TRP A 1 268 ? -12.323 -11.459 -2.723 1.00 98.44 268 TRP A O 1
ATOM 2043 N N . ILE A 1 269 ? -10.928 -12.679 -1.423 1.00 98.31 269 ILE A N 1
ATOM 2044 C CA . ILE A 1 269 ? -9.786 -11.757 -1.494 1.00 98.31 269 ILE A CA 1
ATOM 2045 C C . ILE A 1 269 ? -9.243 -11.718 -2.926 1.00 98.31 269 ILE A C 1
ATOM 2047 O O . ILE A 1 269 ? -9.155 -10.646 -3.525 1.00 98.31 269 ILE A O 1
ATOM 2051 N N . ARG A 1 270 ? -8.946 -12.888 -3.506 1.00 97.75 270 ARG A N 1
ATOM 2052 C CA . ARG A 1 270 ? -8.436 -13.020 -4.876 1.00 97.75 270 ARG A CA 1
ATOM 2053 C C . ARG A 1 270 ? -9.332 -12.305 -5.884 1.00 97.75 270 ARG A C 1
ATOM 2055 O O . ARG A 1 270 ? -8.838 -11.499 -6.663 1.00 97.75 270 ARG A O 1
ATOM 2062 N N . ASP A 1 271 ? -10.632 -12.585 -5.869 1.00 96.94 271 ASP A N 1
ATOM 2063 C CA . ASP A 1 271 ? -11.560 -12.119 -6.899 1.00 96.94 271 ASP A CA 1
ATOM 2064 C C . ASP A 1 271 ? -11.705 -10.593 -6.877 1.00 96.94 271 ASP A C 1
ATOM 2066 O O . ASP A 1 271 ? -11.792 -9.968 -7.933 1.00 96.94 271 ASP A O 1
ATOM 2070 N N . ARG A 1 272 ? -11.658 -9.963 -5.697 1.00 96.00 272 ARG A N 1
ATOM 2071 C CA . ARG A 1 272 ? -11.671 -8.495 -5.570 1.00 96.00 272 ARG A CA 1
ATOM 2072 C C . ARG A 1 272 ? -10.383 -7.848 -6.068 1.00 96.00 272 ARG A C 1
ATOM 2074 O O . ARG A 1 272 ? -10.443 -6.825 -6.749 1.00 96.00 272 ARG A O 1
ATOM 2081 N N . MET A 1 273 ? -9.237 -8.451 -5.757 1.00 97.12 273 MET A N 1
ATOM 2082 C CA . MET A 1 273 ? -7.938 -7.897 -6.133 1.00 97.12 273 MET A CA 1
ATOM 2083 C C . MET A 1 273 ? -7.629 -8.122 -7.617 1.00 97.12 273 MET A C 1
ATOM 2085 O O . MET A 1 273 ? -7.353 -7.166 -8.337 1.00 97.12 273 MET A O 1
ATOM 2089 N N . GLU A 1 274 ? -7.719 -9.360 -8.111 1.00 96.50 274 GLU A N 1
ATOM 2090 C CA . GLU A 1 274 ? -7.311 -9.725 -9.477 1.00 96.50 274 GLU A CA 1
ATOM 2091 C C . GLU A 1 274 ? -8.248 -9.169 -10.556 1.00 96.50 274 GLU A C 1
ATOM 2093 O O . GLU A 1 274 ? -7.786 -8.814 -11.639 1.00 96.50 274 GLU A O 1
ATOM 2098 N N . SER A 1 275 ? -9.552 -9.036 -10.278 1.00 94.25 275 SER A N 1
ATOM 2099 C CA . SER A 1 275 ? -10.512 -8.500 -11.262 1.00 94.25 275 SER A CA 1
ATOM 2100 C C . SER A 1 275 ? -10.252 -7.036 -11.620 1.00 94.25 275 SER A C 1
ATOM 2102 O O . SER A 1 275 ? -10.559 -6.593 -12.727 1.00 94.25 275 SER A O 1
ATOM 2104 N N . THR A 1 276 ? -9.664 -6.286 -10.692 1.00 93.94 276 THR A N 1
ATOM 2105 C CA . THR A 1 276 ? -9.403 -4.848 -10.820 1.00 93.94 276 THR A CA 1
ATOM 2106 C C . THR A 1 276 ? -7.916 -4.525 -10.843 1.00 93.94 276 THR A C 1
ATOM 2108 O O . THR A 1 276 ? -7.549 -3.379 -11.088 1.00 93.94 276 THR A O 1
ATOM 2111 N N . ARG A 1 277 ? -7.055 -5.521 -10.604 1.00 95.56 277 ARG A N 1
ATOM 2112 C CA . ARG A 1 277 ? -5.611 -5.360 -10.381 1.00 95.56 277 ARG A CA 1
ATOM 2113 C C . ARG A 1 277 ? -5.324 -4.369 -9.254 1.00 95.56 277 ARG A C 1
ATOM 2115 O O . ARG A 1 277 ? -4.448 -3.521 -9.376 1.00 95.56 277 ARG A O 1
ATOM 2122 N N . ASN A 1 278 ? -6.139 -4.432 -8.197 1.00 93.44 278 ASN A N 1
ATOM 2123 C CA . ASN A 1 278 ? -6.175 -3.468 -7.093 1.00 93.44 278 ASN A CA 1
ATOM 2124 C C . ASN A 1 278 ? -6.394 -2.001 -7.511 1.00 93.44 278 ASN A C 1
ATOM 2126 O O . ASN A 1 278 ? -6.100 -1.078 -6.754 1.00 93.44 278 ASN A O 1
ATOM 2130 N N . TYR A 1 279 ? -6.953 -1.773 -8.701 1.00 92.81 279 TYR A N 1
ATOM 2131 C CA . TYR A 1 279 ? -7.208 -0.447 -9.248 1.00 92.81 279 TYR A CA 1
ATOM 2132 C C . TYR A 1 279 ? -8.648 -0.337 -9.755 1.00 92.81 279 TYR A C 1
ATOM 2134 O O . TYR A 1 279 ? -8.917 -0.277 -10.957 1.00 92.81 279 TYR A O 1
ATOM 2142 N N . TRP A 1 280 ? -9.614 -0.310 -8.833 1.00 94.06 280 TRP A N 1
ATOM 2143 C CA . TRP A 1 280 ? -10.954 0.157 -9.190 1.00 94.06 280 TRP A CA 1
ATOM 2144 C C . TRP A 1 280 ? -10.988 1.693 -9.251 1.00 94.06 280 TRP A C 1
ATOM 2146 O O . TRP A 1 280 ? -10.332 2.357 -8.429 1.00 94.06 280 TRP A O 1
ATOM 2156 N N . PRO A 1 281 ? -11.726 2.271 -10.222 1.00 93.00 281 PRO A N 1
ATOM 2157 C CA . PRO A 1 281 ? -11.891 3.714 -10.334 1.00 93.00 281 PRO A CA 1
ATOM 2158 C C . PRO A 1 281 ? -12.462 4.319 -9.051 1.00 93.00 281 PRO A C 1
ATOM 2160 O O . PRO A 1 281 ? -13.394 3.775 -8.461 1.00 93.00 281 PRO A O 1
ATOM 2163 N N . LEU A 1 282 ? -11.899 5.454 -8.640 1.00 94.38 282 LEU A N 1
ATOM 2164 C CA . LEU A 1 282 ? -12.434 6.274 -7.558 1.00 94.38 282 LEU A CA 1
ATOM 2165 C C . LEU A 1 282 ? -13.168 7.470 -8.154 1.00 94.38 282 LEU A C 1
ATOM 2167 O O . LEU A 1 282 ? -12.685 8.092 -9.104 1.00 94.38 282 LEU A O 1
ATOM 2171 N N . GLU A 1 283 ? -14.313 7.803 -7.566 1.00 94.75 283 GLU A N 1
ATOM 2172 C CA . GLU A 1 283 ? -15.068 8.994 -7.937 1.00 94.75 283 GLU A CA 1
ATOM 2173 C C . GLU A 1 283 ? -14.240 10.264 -7.667 1.00 94.75 283 GLU A C 1
ATOM 2175 O O . GLU A 1 283 ? -13.492 10.313 -6.681 1.00 94.75 283 GLU A O 1
ATOM 2180 N N . PRO A 1 284 ? -14.383 11.331 -8.478 1.00 97.00 284 PRO A N 1
ATOM 2181 C CA . PRO A 1 284 ? -13.666 12.588 -8.257 1.00 97.00 284 PRO A CA 1
ATOM 2182 C C . PRO A 1 284 ? -13.854 13.161 -6.845 1.00 97.00 284 PRO A C 1
ATOM 2184 O O . PRO A 1 284 ? -12.894 13.645 -6.251 1.00 97.00 284 PRO A O 1
ATOM 2187 N N . ALA A 1 285 ? -15.059 13.043 -6.277 1.00 96.00 285 ALA A N 1
ATOM 2188 C CA . ALA A 1 285 ? -15.347 13.475 -4.908 1.00 96.00 285 ALA A CA 1
ATOM 2189 C C . ALA A 1 285 ? -14.561 12.668 -3.859 1.00 96.00 285 ALA A C 1
ATOM 2191 O O . ALA A 1 285 ? -14.077 13.233 -2.885 1.00 96.00 285 ALA A O 1
ATOM 2192 N N . THR A 1 286 ? -14.366 11.363 -4.076 1.00 96.50 286 THR A N 1
ATOM 2193 C CA . THR A 1 286 ? -13.543 10.525 -3.191 1.00 96.50 286 THR A CA 1
ATOM 2194 C C . THR A 1 286 ? -12.079 10.943 -3.248 1.00 96.50 286 THR A C 1
ATOM 2196 O O . THR A 1 286 ? -11.438 11.045 -2.209 1.00 96.50 286 THR A O 1
ATOM 2199 N N . ARG A 1 287 ? -11.550 11.247 -4.440 1.00 97.44 287 ARG A N 1
ATOM 2200 C CA . ARG A 1 287 ? -10.178 11.762 -4.586 1.00 97.44 287 ARG A CA 1
ATOM 2201 C C . ARG A 1 287 ? -9.985 13.115 -3.908 1.00 97.44 287 ARG A C 1
ATOM 2203 O O . ARG A 1 287 ? -8.953 13.332 -3.282 1.00 97.44 287 ARG A O 1
ATOM 2210 N N . LEU A 1 288 ? -10.978 13.998 -4.007 1.00 97.94 288 LEU A N 1
ATOM 2211 C CA . LEU A 1 288 ? -10.955 15.275 -3.301 1.00 97.94 288 LEU A CA 1
ATOM 2212 C C . LEU A 1 288 ? -10.961 15.067 -1.780 1.00 97.94 288 LEU A C 1
ATOM 2214 O O . LEU A 1 288 ? -10.121 15.651 -1.108 1.00 97.94 288 LEU A O 1
ATOM 2218 N N . ARG A 1 289 ? -11.801 14.162 -1.257 1.00 97.69 289 ARG A N 1
ATOM 2219 C CA . ARG A 1 289 ? -11.809 13.804 0.172 1.00 97.69 289 ARG A CA 1
ATOM 2220 C C . ARG A 1 289 ? -10.460 13.250 0.639 1.00 97.69 289 ARG A C 1
ATOM 2222 O O . ARG A 1 289 ? -9.986 13.649 1.695 1.00 97.69 289 ARG A O 1
ATOM 2229 N N . ILE A 1 290 ? -9.809 12.382 -0.145 1.00 98.31 290 ILE A N 1
ATOM 2230 C CA . ILE A 1 290 ? -8.442 11.913 0.159 1.00 98.31 290 ILE A CA 1
ATOM 2231 C C . ILE A 1 290 ? -7.499 13.112 0.327 1.00 98.31 290 ILE A C 1
ATOM 2233 O O . ILE A 1 290 ? -6.791 13.205 1.328 1.00 98.31 290 ILE A O 1
ATOM 2237 N N . PHE A 1 291 ? -7.503 14.034 -0.638 1.00 98.25 291 PHE A N 1
ATOM 2238 C CA . PHE A 1 291 ? -6.652 15.221 -0.607 1.00 98.25 291 PHE A CA 1
ATOM 2239 C C . PHE A 1 291 ? -6.956 16.128 0.596 1.00 98.25 291 PHE A C 1
ATOM 2241 O O . PHE A 1 291 ? -6.034 16.555 1.285 1.00 98.25 291 PHE A O 1
ATOM 2248 N N . GLU A 1 292 ? -8.233 16.375 0.892 1.00 98.12 292 GLU A N 1
ATOM 2249 C CA . GLU A 1 292 ? -8.669 17.152 2.057 1.00 98.12 292 GLU A CA 1
ATOM 2250 C C . GLU A 1 292 ? -8.202 16.513 3.369 1.00 98.12 292 GLU A C 1
ATOM 2252 O O . GLU A 1 292 ? -7.671 17.214 4.225 1.00 98.12 292 GLU A O 1
ATOM 2257 N N . LYS A 1 293 ? -8.312 15.186 3.515 1.00 98.38 293 LYS A N 1
ATOM 2258 C CA . LYS A 1 293 ? -7.871 14.477 4.727 1.00 98.38 293 LYS A CA 1
ATOM 2259 C C . LYS A 1 293 ? -6.362 14.530 4.931 1.00 98.38 293 LYS A C 1
ATOM 2261 O O . LYS A 1 293 ? -5.915 14.683 6.065 1.00 98.38 293 LYS A O 1
ATOM 2266 N N . LEU A 1 294 ? -5.581 14.444 3.854 1.00 98.31 294 LEU A N 1
ATOM 2267 C CA . LEU A 1 294 ? -4.131 14.644 3.920 1.00 98.31 294 LEU A CA 1
ATOM 2268 C C . LEU A 1 294 ? -3.792 16.077 4.341 1.00 98.31 294 LEU A C 1
ATOM 2270 O O . LEU A 1 294 ? -2.970 16.278 5.231 1.00 98.31 294 LEU A O 1
ATOM 2274 N N . LEU A 1 295 ? -4.480 17.062 3.760 1.00 97.81 295 LEU A N 1
ATOM 2275 C CA . LEU A 1 295 ? -4.281 18.474 4.072 1.00 97.81 295 LEU A CA 1
ATOM 2276 C C . LEU A 1 295 ? -4.645 18.800 5.530 1.00 97.81 295 LEU A C 1
ATOM 2278 O O . LEU A 1 295 ? -3.890 19.488 6.213 1.00 97.81 295 LEU A O 1
ATOM 2282 N N . GLU A 1 296 ? -5.779 18.295 6.019 1.00 97.31 296 GLU A N 1
ATOM 2283 C CA . GLU A 1 296 ? -6.205 18.415 7.419 1.00 97.31 296 GLU A CA 1
ATOM 2284 C C . GLU A 1 296 ? -5.178 17.788 8.371 1.00 97.31 296 GLU A C 1
ATOM 2286 O O . GLU A 1 296 ? -4.846 18.379 9.403 1.00 97.31 296 GLU A O 1
ATOM 2291 N N . ALA A 1 297 ? -4.658 16.604 8.026 1.00 97.50 297 ALA A N 1
ATOM 2292 C CA . ALA A 1 297 ? -3.664 15.908 8.831 1.00 97.50 297 ALA A CA 1
ATOM 2293 C C . ALA A 1 297 ? -2.351 16.698 8.915 1.00 97.50 297 ALA A C 1
ATOM 2295 O O . ALA A 1 297 ? -1.845 16.917 10.017 1.00 97.50 297 ALA A O 1
ATOM 2296 N N . GLU A 1 298 ? -1.831 17.163 7.779 1.00 96.06 298 GLU A N 1
ATOM 2297 C CA . GLU A 1 298 ? -0.567 17.895 7.700 1.00 96.06 298 GLU A CA 1
ATOM 2298 C C . GLU A 1 298 ? -0.663 19.281 8.356 1.00 96.06 298 GLU A C 1
ATOM 2300 O O . GLU A 1 298 ? 0.163 19.632 9.203 1.00 96.06 298 GLU A O 1
ATOM 2305 N N . GLN A 1 299 ? -1.691 20.070 8.019 1.00 96.56 299 GLN A N 1
ATOM 2306 C CA . GLN A 1 299 ? -1.847 21.424 8.559 1.00 96.56 299 GLN A CA 1
ATOM 2307 C C . GLN A 1 299 ? -2.020 21.422 10.075 1.00 96.56 299 GLN A C 1
ATOM 2309 O O . GLN A 1 299 ? -1.516 22.322 10.752 1.00 96.56 299 GLN A O 1
ATOM 2314 N N . PHE A 1 300 ? -2.706 20.418 10.624 1.00 96.12 300 PHE A N 1
ATOM 2315 C CA . PHE A 1 300 ? -2.856 20.283 12.066 1.00 96.12 300 PHE A CA 1
ATOM 2316 C C . PHE A 1 300 ? -1.498 20.098 12.762 1.00 96.12 300 PHE A C 1
ATOM 2318 O O . PHE A 1 300 ? -1.210 20.791 13.742 1.00 96.12 300 PHE A O 1
ATOM 2325 N N . GLU A 1 301 ? -0.627 19.235 12.233 1.00 94.56 301 GLU A N 1
ATOM 2326 C CA . GLU A 1 301 ? 0.717 19.033 12.790 1.00 94.56 301 GLU A CA 1
ATOM 2327 C C . GLU A 1 301 ? 1.598 20.277 12.626 1.00 94.56 301 GLU A C 1
ATOM 2329 O O . GLU A 1 301 ? 2.240 20.708 13.588 1.00 94.56 301 GLU A O 1
ATOM 2334 N N . GLN A 1 302 ? 1.580 20.917 11.450 1.00 93.81 302 GLN A N 1
ATOM 2335 C CA . GLN A 1 302 ? 2.323 22.161 11.206 1.00 93.81 302 GLN A CA 1
ATOM 2336 C C . GLN A 1 302 ? 1.880 23.287 12.153 1.00 93.81 302 GLN A C 1
ATOM 2338 O O . GLN A 1 302 ? 2.713 24.033 12.688 1.00 93.81 302 GLN A O 1
ATOM 2343 N N . PHE A 1 303 ? 0.573 23.401 12.404 1.00 94.69 303 PHE A N 1
ATOM 2344 C CA . PHE A 1 303 ? 0.022 24.362 13.353 1.00 94.69 303 PHE A CA 1
ATOM 2345 C C . PHE A 1 303 ? 0.544 24.107 14.771 1.00 94.69 303 PHE A C 1
ATOM 2347 O O . PHE A 1 303 ? 1.047 25.037 15.411 1.00 94.69 303 PHE A O 1
ATOM 2354 N N . LEU A 1 304 ? 0.475 22.860 15.254 1.00 92.62 304 LEU A N 1
ATOM 2355 C CA . LEU A 1 304 ? 0.975 22.502 16.583 1.00 92.62 304 LEU A CA 1
ATOM 2356 C C . LEU A 1 304 ? 2.483 22.742 16.705 1.00 92.62 304 LEU A C 1
ATOM 2358 O O . LEU A 1 304 ? 2.924 23.308 17.706 1.00 92.62 304 LEU A O 1
ATOM 2362 N N . GLN A 1 305 ? 3.258 22.380 15.679 1.00 90.44 305 GLN A N 1
ATOM 2363 C CA . GLN A 1 305 ? 4.703 22.606 15.624 1.00 90.44 305 GLN A CA 1
ATOM 2364 C C . GLN A 1 305 ? 5.055 24.093 15.737 1.00 90.44 305 GLN A C 1
ATOM 2366 O O . GLN A 1 305 ? 5.989 24.463 16.447 1.00 90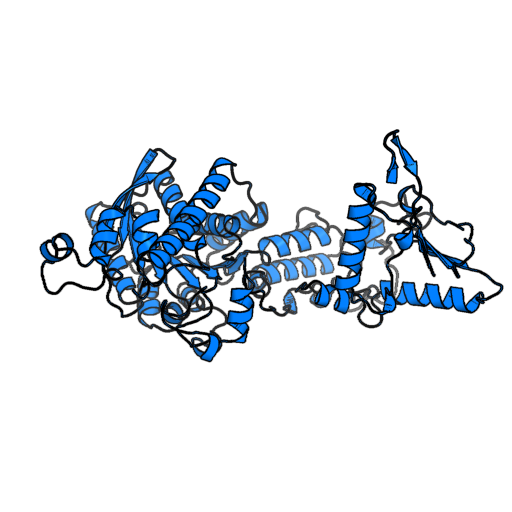.44 305 GLN A O 1
ATOM 2371 N N . THR A 1 306 ? 4.295 24.951 15.055 1.00 91.69 306 THR A N 1
ATOM 2372 C CA . THR A 1 306 ? 4.538 26.398 15.039 1.00 91.69 306 THR A CA 1
ATOM 2373 C C . THR A 1 306 ? 4.112 27.064 16.347 1.00 91.69 306 THR A C 1
ATOM 2375 O O . THR A 1 306 ? 4.784 27.977 16.825 1.00 91.69 306 THR A O 1
ATOM 2378 N N . ARG A 1 307 ? 2.983 26.644 16.933 1.00 91.62 307 ARG A N 1
ATOM 2379 C CA . ARG A 1 307 ? 2.400 27.301 18.115 1.00 91.62 307 ARG A CA 1
ATOM 2380 C C . ARG A 1 307 ? 2.939 26.795 19.445 1.00 91.62 307 ARG A C 1
ATOM 2382 O O . ARG A 1 307 ? 3.073 27.593 20.367 1.00 91.62 307 ARG A O 1
ATOM 2389 N N . PHE A 1 308 ? 3.270 25.512 19.550 1.00 88.75 308 PHE A N 1
ATOM 2390 C CA . PHE A 1 308 ? 3.673 24.878 20.806 1.00 88.75 308 PHE A CA 1
ATOM 2391 C C . PHE A 1 308 ? 5.082 24.287 20.715 1.00 88.75 308 PHE A C 1
ATOM 2393 O O . PHE A 1 308 ? 5.301 23.097 20.948 1.00 88.75 308 PHE A O 1
ATOM 2400 N N . ILE A 1 309 ? 6.053 25.145 20.395 1.00 86.06 309 ILE A N 1
ATOM 2401 C CA . ILE A 1 309 ? 7.466 24.773 20.251 1.00 86.06 309 ILE A CA 1
ATOM 2402 C C . ILE A 1 309 ? 7.964 24.062 21.520 1.00 86.06 309 ILE A C 1
ATOM 2404 O O . ILE A 1 309 ? 7.800 24.553 22.637 1.00 86.06 309 ILE A O 1
ATOM 2408 N N . GLY A 1 310 ? 8.582 22.890 21.347 1.00 80.88 310 GLY A N 1
ATOM 2409 C CA . GLY A 1 310 ? 9.164 22.099 22.436 1.00 80.88 310 GLY A CA 1
ATOM 2410 C C . GLY A 1 310 ? 8.162 21.295 23.276 1.00 80.88 310 GLY A C 1
ATOM 2411 O O . GLY A 1 310 ? 8.576 20.562 24.175 1.00 80.88 310 GLY A O 1
ATOM 2412 N N . LYS A 1 311 ? 6.851 21.380 23.006 1.00 85.25 311 LYS A N 1
ATOM 2413 C CA . LYS A 1 311 ? 5.853 20.515 23.650 1.00 85.25 311 LYS A CA 1
ATOM 2414 C C . LYS A 1 311 ? 5.724 19.207 22.863 1.00 85.25 311 LYS A C 1
ATOM 2416 O O . LYS A 1 311 ? 5.424 19.222 21.675 1.00 85.25 311 LYS A O 1
ATOM 2421 N N . LYS A 1 312 ? 5.884 18.075 23.557 1.00 86.69 312 LYS A N 1
ATOM 2422 C CA . LYS A 1 312 ? 5.723 16.739 22.965 1.00 86.69 312 LYS A CA 1
ATOM 2423 C C . LYS A 1 312 ? 4.289 16.523 22.476 1.00 86.69 312 LYS A C 1
ATOM 2425 O O . LYS A 1 312 ? 3.342 16.722 23.251 1.00 86.69 312 LYS A O 1
ATOM 2430 N N . ARG A 1 313 ? 4.145 16.092 21.224 1.00 88.19 313 ARG A N 1
ATOM 2431 C CA . ARG A 1 313 ? 2.853 15.816 20.569 1.00 88.19 313 ARG A CA 1
ATOM 2432 C C . ARG A 1 313 ? 2.798 14.448 19.886 1.00 88.19 313 ARG A C 1
ATOM 2434 O O . ARG A 1 313 ? 1.697 13.918 19.777 1.00 88.19 313 ARG A O 1
ATOM 2441 N N . PHE A 1 314 ? 3.948 13.864 19.528 1.00 91.81 314 PHE A N 1
ATOM 2442 C CA . PHE A 1 314 ? 4.050 12.575 18.836 1.00 91.81 314 PHE A CA 1
ATOM 2443 C C . PHE A 1 314 ? 3.273 12.561 17.517 1.00 91.81 314 PHE A C 1
ATOM 2445 O O . PHE A 1 314 ? 2.413 11.702 17.296 1.00 91.81 314 PHE A O 1
ATOM 2452 N N . GLY A 1 315 ? 3.535 13.547 16.661 1.00 93.12 315 GLY A N 1
ATOM 2453 C CA . GLY A 1 315 ? 2.716 13.750 15.469 1.00 93.12 315 GLY A CA 1
ATOM 2454 C C . GLY A 1 315 ? 2.805 12.654 14.426 1.00 93.12 315 GLY A C 1
ATOM 2455 O O . GLY A 1 315 ? 3.633 11.738 14.480 1.00 93.12 315 GLY A O 1
ATOM 2456 N N . ILE A 1 316 ? 1.891 12.737 13.469 1.00 96.62 316 ILE A N 1
ATOM 2457 C CA . ILE A 1 316 ? 1.731 11.721 12.435 1.00 96.62 316 ILE A CA 1
ATOM 2458 C C . ILE A 1 316 ? 2.638 11.933 11.216 1.00 96.62 316 ILE A C 1
ATOM 2460 O O . ILE A 1 316 ? 2.617 11.090 10.330 1.00 96.62 316 ILE A O 1
ATOM 2464 N N . GLU A 1 317 ? 3.467 12.986 11.175 1.00 96.62 317 GLU A N 1
ATOM 2465 C CA . GLU A 1 317 ? 4.164 13.393 9.946 1.00 96.62 317 GLU A CA 1
ATOM 2466 C C . GLU A 1 317 ? 4.994 12.261 9.305 1.00 96.62 317 GLU A C 1
ATOM 2468 O O . GLU A 1 317 ? 5.833 11.628 9.969 1.00 96.62 317 GLU A O 1
ATOM 2473 N N . GLY A 1 318 ? 4.768 12.027 8.009 1.00 96.81 318 GLY A N 1
ATOM 2474 C CA . GLY A 1 318 ? 5.267 10.874 7.250 1.00 96.81 318 GLY A CA 1
ATOM 2475 C C . GLY A 1 318 ? 4.383 9.619 7.322 1.00 96.81 318 GLY A C 1
ATOM 2476 O O . GLY A 1 318 ? 4.811 8.559 6.873 1.00 96.81 318 GLY A O 1
ATOM 2477 N N . GLY A 1 319 ? 3.195 9.708 7.925 1.00 97.62 319 GLY A N 1
ATOM 2478 C CA . GLY A 1 319 ? 2.194 8.646 8.090 1.00 97.62 319 GLY A CA 1
ATOM 2479 C C . GLY A 1 319 ? 0.747 9.156 7.999 1.00 97.62 319 GLY A C 1
ATOM 2480 O O . GLY A 1 319 ? -0.174 8.515 8.505 1.00 97.62 319 GLY A O 1
ATOM 2481 N N . GLU A 1 320 ? 0.536 10.312 7.369 1.00 98.31 320 GLU A N 1
ATOM 2482 C CA . GLU A 1 320 ? -0.732 11.042 7.240 1.00 98.31 320 GLU A CA 1
ATOM 2483 C C . GLU A 1 320 ? -1.834 10.190 6.594 1.00 98.31 320 GLU A C 1
ATOM 2485 O O . GLU A 1 320 ? -3.004 10.299 6.961 1.00 98.31 320 GLU A O 1
ATOM 2490 N N . SER A 1 321 ? -1.469 9.271 5.694 1.00 98.44 321 SER A N 1
ATOM 2491 C CA . SER A 1 321 ? -2.401 8.339 5.046 1.00 98.44 321 SER A CA 1
ATOM 2492 C C . SER A 1 321 ? -3.144 7.419 6.025 1.00 98.44 321 SER A C 1
ATOM 2494 O O . SER A 1 321 ? -4.201 6.892 5.681 1.00 98.44 321 SER A O 1
ATOM 2496 N N . ALA A 1 322 ? -2.685 7.269 7.272 1.00 98.56 322 ALA A N 1
ATOM 2497 C CA . ALA A 1 322 ? -3.475 6.606 8.311 1.00 98.56 322 ALA A CA 1
ATOM 2498 C C . ALA A 1 322 ? -4.806 7.338 8.594 1.00 98.56 322 ALA A C 1
ATOM 2500 O O . ALA A 1 322 ? -5.816 6.685 8.853 1.00 98.56 322 ALA A O 1
ATOM 2501 N N . ILE A 1 323 ? -4.848 8.672 8.473 1.00 98.75 323 ILE A N 1
ATOM 2502 C CA . ILE A 1 323 ? -6.088 9.461 8.579 1.00 98.75 323 ILE A CA 1
ATOM 2503 C C . ILE A 1 323 ? -7.020 9.157 7.404 1.00 98.75 323 ILE A C 1
ATOM 2505 O O . ILE A 1 323 ? -8.222 9.003 7.608 1.00 98.75 323 ILE A O 1
ATOM 2509 N N . VAL A 1 324 ? -6.476 8.978 6.195 1.00 98.81 324 VAL A N 1
ATOM 2510 C CA . VAL A 1 324 ? -7.252 8.557 5.013 1.00 98.81 324 VAL A CA 1
ATOM 2511 C C . VAL A 1 324 ? -7.880 7.176 5.234 1.00 98.81 324 VAL A C 1
ATOM 2513 O O . VAL A 1 324 ? -9.062 6.988 4.945 1.00 98.81 324 VAL A O 1
ATOM 2516 N N . ALA A 1 325 ? -7.125 6.219 5.785 1.00 98.81 325 ALA A N 1
ATOM 2517 C CA . ALA A 1 325 ? -7.641 4.883 6.090 1.00 98.81 325 ALA A CA 1
ATOM 2518 C C . ALA A 1 325 ? -8.786 4.921 7.115 1.00 98.81 325 ALA A C 1
ATOM 2520 O O . ALA A 1 325 ? -9.833 4.311 6.896 1.00 98.81 325 ALA A O 1
ATOM 2521 N N . LEU A 1 326 ? -8.599 5.647 8.222 1.00 98.81 326 LEU A N 1
ATOM 2522 C CA . LEU A 1 326 ? -9.599 5.763 9.288 1.00 98.81 326 LEU A CA 1
ATOM 2523 C C . LEU A 1 326 ? -10.862 6.495 8.821 1.00 98.81 326 LEU A C 1
ATOM 2525 O O . LEU A 1 326 ? -11.969 6.069 9.153 1.00 98.81 326 LEU A O 1
ATOM 2529 N N . ASP A 1 327 ? -10.709 7.558 8.028 1.00 98.75 327 ASP A N 1
ATOM 2530 C CA . ASP A 1 327 ? -11.837 8.269 7.427 1.00 98.75 327 ASP A CA 1
ATOM 2531 C C . ASP A 1 327 ? -12.618 7.354 6.478 1.00 98.75 327 ASP A C 1
ATOM 2533 O O . ASP A 1 327 ? -13.837 7.256 6.589 1.00 98.75 327 ASP A O 1
ATOM 2537 N N . GLU A 1 328 ? -11.950 6.594 5.606 1.00 98.69 328 GLU A N 1
ATOM 2538 C CA . GLU A 1 328 ? -12.658 5.652 4.735 1.00 98.69 328 GLU A CA 1
ATOM 2539 C C . GLU A 1 328 ? -13.378 4.552 5.525 1.00 98.69 328 GLU A C 1
ATOM 2541 O O . GLU A 1 328 ? -14.522 4.228 5.201 1.00 98.69 328 GLU A O 1
ATOM 2546 N N . ILE A 1 329 ? -12.763 4.008 6.581 1.00 98.81 329 ILE A N 1
ATOM 2547 C CA . ILE A 1 329 ? -13.422 3.037 7.468 1.00 98.81 329 ILE A CA 1
ATOM 2548 C C . ILE A 1 329 ? -14.690 3.648 8.077 1.00 98.81 329 ILE A C 1
ATOM 2550 O O . ILE A 1 329 ? -15.736 3.001 8.051 1.00 98.81 329 ILE A O 1
ATOM 2554 N N . LEU A 1 330 ? -14.639 4.894 8.557 1.00 98.62 330 LEU A N 1
ATOM 2555 C CA . LEU A 1 330 ? -15.802 5.615 9.085 1.00 98.62 330 LEU A CA 1
ATOM 2556 C C . LEU A 1 330 ? -16.903 5.793 8.029 1.00 98.62 330 LEU A C 1
ATOM 2558 O O . LEU A 1 330 ? -18.072 5.487 8.278 1.00 98.62 330 LEU A O 1
ATOM 2562 N N . GLN A 1 331 ? -16.540 6.243 6.832 1.00 98.31 331 GLN A N 1
ATOM 2563 C CA . GLN A 1 331 ? -17.484 6.466 5.735 1.00 98.31 331 GLN A CA 1
ATOM 2564 C C . GLN A 1 331 ? -18.176 5.168 5.312 1.00 98.31 331 GLN A C 1
ATOM 2566 O O . GLN A 1 331 ? -19.382 5.129 5.041 1.00 98.31 331 GLN A O 1
ATOM 2571 N N . ARG A 1 332 ? -17.420 4.071 5.299 1.00 97.88 332 ARG A N 1
ATOM 2572 C CA . ARG A 1 332 ? -17.923 2.744 4.958 1.00 97.88 332 ARG A CA 1
ATOM 2573 C C . ARG A 1 332 ? -18.752 2.123 6.076 1.00 97.88 332 ARG A C 1
ATOM 2575 O O . ARG A 1 332 ? -19.773 1.500 5.785 1.00 97.88 332 ARG A O 1
ATOM 2582 N N . ALA A 1 333 ? -18.382 2.373 7.330 1.00 98.44 333 ALA A N 1
ATOM 2583 C CA . ALA A 1 333 ? -19.154 2.021 8.514 1.00 98.44 333 ALA A CA 1
ATOM 2584 C C . ALA A 1 333 ? -20.559 2.637 8.467 1.00 98.44 333 ALA A C 1
ATOM 2586 O O . ALA A 1 333 ? -21.543 1.908 8.620 1.00 98.44 333 ALA A O 1
ATOM 2587 N N . GLY A 1 334 ? -20.668 3.929 8.135 1.00 98.06 334 GLY A N 1
ATOM 2588 C CA . GLY A 1 334 ? -21.962 4.595 7.953 1.00 98.06 334 GLY A CA 1
ATOM 2589 C C . GLY A 1 334 ? -22.835 3.911 6.899 1.00 98.06 334 GLY A C 1
ATOM 2590 O O . GLY A 1 334 ? -23.988 3.581 7.174 1.00 98.06 334 GLY A O 1
ATOM 2591 N N . LYS A 1 335 ? -22.273 3.603 5.721 1.00 97.75 335 LYS A N 1
ATOM 2592 C CA . LYS A 1 335 ? -22.987 2.886 4.643 1.00 97.75 335 LYS A CA 1
ATOM 2593 C C . LYS A 1 335 ? -23.415 1.470 5.038 1.00 97.75 335 LYS A C 1
ATOM 2595 O O . LYS A 1 335 ? -24.451 0.999 4.579 1.00 97.75 335 LYS A O 1
ATOM 2600 N N . ALA A 1 336 ? -22.628 0.792 5.870 1.00 97.75 336 ALA A N 1
ATOM 2601 C CA . ALA A 1 336 ? -22.907 -0.561 6.345 1.00 97.75 336 ALA A CA 1
ATOM 2602 C C . ALA A 1 336 ? -23.845 -0.609 7.566 1.00 97.75 336 ALA A C 1
ATOM 2604 O O . ALA A 1 336 ? -24.107 -1.693 8.086 1.00 97.75 336 ALA A O 1
ATOM 2605 N N . GLY A 1 337 ? -24.342 0.540 8.038 1.00 97.31 337 GLY A N 1
ATOM 2606 C CA . GLY A 1 337 ? -25.249 0.618 9.183 1.00 97.31 337 GLY A CA 1
ATOM 2607 C C . GLY A 1 337 ? -24.579 0.376 10.539 1.00 97.31 337 GLY A C 1
ATOM 2608 O O . GLY A 1 337 ? -25.283 0.116 11.519 1.00 97.31 337 GLY A O 1
ATOM 2609 N N . VAL A 1 338 ? -23.247 0.473 10.609 1.00 98.50 338 VAL A N 1
ATOM 2610 C CA . VAL A 1 338 ? -22.495 0.450 11.870 1.00 98.50 338 VAL A CA 1
ATOM 2611 C C . VAL A 1 338 ? -22.942 1.623 12.739 1.00 98.50 338 VAL A C 1
ATOM 2613 O O . VAL A 1 338 ? -23.147 2.731 12.249 1.00 98.50 338 VAL A O 1
ATOM 2616 N N . LYS A 1 339 ? -23.122 1.369 14.033 1.00 98.31 339 LYS A N 1
ATOM 2617 C CA . LYS A 1 339 ? -23.563 2.360 15.019 1.00 98.31 339 LYS A CA 1
ATOM 2618 C C . LYS A 1 339 ? -22.402 2.941 15.803 1.00 98.31 339 LYS A C 1
ATOM 2620 O O . LYS A 1 339 ? -22.449 4.119 16.146 1.00 98.31 339 LYS A O 1
ATOM 2625 N N . GLU A 1 340 ? -21.370 2.143 16.053 1.00 98.56 340 GLU A N 1
ATOM 2626 C CA . GLU A 1 340 ? -20.243 2.562 16.872 1.00 98.56 340 GLU A CA 1
ATOM 2627 C C . GLU A 1 340 ? -18.908 2.003 16.363 1.00 98.56 340 GLU A C 1
ATOM 2629 O O . GLU A 1 340 ? -18.789 0.816 16.051 1.00 98.56 340 GLU A O 1
ATOM 2634 N N . LEU A 1 341 ? -17.901 2.874 16.311 1.00 98.81 341 LEU A N 1
ATOM 2635 C CA . LEU A 1 341 ? -16.491 2.539 16.147 1.00 98.81 341 LEU A CA 1
ATOM 2636 C C . LEU A 1 341 ? -15.766 2.845 17.458 1.00 98.81 341 LEU A C 1
ATOM 2638 O O . LEU A 1 341 ? -15.767 3.992 17.917 1.00 98.81 341 LEU A O 1
ATOM 2642 N N . VAL A 1 342 ? -15.135 1.834 18.051 1.00 98.75 342 VAL A N 1
ATOM 2643 C CA . VAL A 1 342 ? -14.363 1.980 19.292 1.00 98.75 342 VAL A CA 1
ATOM 2644 C C . VAL A 1 342 ? -12.897 1.732 18.982 1.00 98.75 342 VAL A C 1
ATOM 2646 O O . VAL A 1 342 ? -12.537 0.669 18.479 1.00 98.75 342 VAL A O 1
ATOM 2649 N N . MET A 1 343 ? -12.056 2.722 19.273 1.00 98.75 343 MET A N 1
ATOM 2650 C CA . MET A 1 343 ? -10.646 2.709 18.909 1.00 98.75 343 MET A CA 1
ATOM 2651 C C . MET A 1 343 ? -9.729 2.549 20.124 1.00 98.75 343 MET A C 1
ATOM 2653 O O . MET A 1 343 ? -9.889 3.238 21.135 1.00 98.75 343 MET A O 1
ATOM 2657 N N . GLY A 1 344 ? -8.722 1.691 19.993 1.00 98.56 344 GLY A N 1
ATOM 2658 C CA . GLY A 1 344 ? -7.526 1.670 20.837 1.00 98.56 344 GLY A CA 1
ATOM 2659 C C . GLY A 1 344 ? -6.337 2.172 20.037 1.00 98.56 344 GLY A C 1
ATOM 2660 O O . GLY A 1 344 ? -6.185 1.791 18.882 1.00 98.56 344 GLY A O 1
ATOM 2661 N N . MET A 1 345 ? -5.515 3.055 20.606 1.00 97.94 345 MET A N 1
ATOM 2662 C CA . MET A 1 345 ? -4.323 3.526 19.904 1.00 97.94 345 MET A CA 1
ATOM 2663 C C . MET A 1 345 ? -3.196 3.971 20.830 1.00 97.94 345 MET A C 1
ATOM 2665 O O . MET A 1 345 ? -3.440 4.474 21.928 1.00 97.94 345 MET A O 1
ATOM 2669 N N . ALA A 1 346 ? -1.965 3.857 20.332 1.00 93.31 346 ALA A N 1
ATOM 2670 C CA . ALA A 1 346 ? -0.771 4.438 20.940 1.00 93.31 346 ALA A CA 1
ATOM 2671 C C . ALA A 1 346 ? -0.729 5.985 20.824 1.00 93.31 346 ALA A C 1
ATOM 2673 O O . ALA A 1 346 ? -1.718 6.650 20.513 1.00 93.31 346 ALA A O 1
ATOM 2674 N N . HIS A 1 347 ? 0.437 6.585 21.091 1.00 94.62 347 HIS A N 1
ATOM 2675 C CA . HIS A 1 347 ? 0.628 8.040 21.042 1.00 94.62 347 HIS A CA 1
ATOM 2676 C C . HIS A 1 347 ? 0.737 8.613 19.616 1.00 94.62 347 HIS A C 1
ATOM 2678 O O . HIS A 1 347 ? 0.372 9.769 19.404 1.00 94.62 347 HIS A O 1
ATOM 2684 N N . ARG A 1 348 ? 1.231 7.833 18.640 1.00 96.31 348 ARG A N 1
ATOM 2685 C CA . ARG A 1 348 ? 1.556 8.321 17.288 1.00 96.31 348 ARG A CA 1
ATOM 2686 C C . ARG A 1 348 ? 0.306 8.833 16.569 1.00 96.31 348 ARG A C 1
ATOM 2688 O O . ARG A 1 348 ? -0.624 8.073 16.323 1.00 96.31 348 ARG A O 1
ATOM 2695 N N . GLY A 1 349 ? 0.288 10.124 16.245 1.00 95.88 349 GLY A N 1
ATOM 2696 C CA . GLY A 1 349 ? -0.824 10.775 15.552 1.00 95.88 349 GLY A CA 1
ATOM 2697 C C . GLY A 1 349 ? -2.120 10.868 16.362 1.00 95.88 349 GLY A C 1
ATOM 2698 O O . GLY A 1 349 ? -3.161 11.205 15.803 1.00 95.88 349 GLY A O 1
ATOM 2699 N N . ARG A 1 350 ? -2.102 10.597 17.675 1.00 96.31 350 ARG A N 1
ATOM 2700 C CA . ARG A 1 350 ? -3.332 10.540 18.483 1.00 96.31 350 ARG A CA 1
ATOM 2701 C C . ARG A 1 350 ? -4.111 11.845 18.488 1.00 96.31 350 ARG A C 1
ATOM 2703 O O . ARG A 1 350 ? -5.329 11.833 18.360 1.00 96.31 350 ARG A O 1
ATOM 2710 N N . LEU A 1 351 ? -3.420 12.974 18.625 1.00 95.25 351 LEU A N 1
ATOM 2711 C CA . LEU A 1 351 ? -4.060 14.292 18.603 1.00 95.25 351 LEU A CA 1
ATOM 2712 C C . LEU A 1 351 ? -4.748 14.554 17.256 1.00 95.25 351 LEU A C 1
ATOM 2714 O O . LEU A 1 351 ? -5.847 15.102 17.226 1.00 95.25 351 LEU A O 1
ATOM 2718 N N . ASN A 1 352 ? -4.126 14.090 16.172 1.00 96.56 352 ASN A N 1
ATOM 2719 C CA . ASN A 1 352 ? -4.663 14.156 14.820 1.00 96.56 352 ASN A CA 1
ATOM 2720 C C . ASN A 1 352 ? -5.945 13.317 14.696 1.00 96.56 352 ASN A C 1
ATOM 2722 O O . ASN A 1 352 ? -6.979 13.833 14.287 1.00 96.56 352 ASN A O 1
ATOM 2726 N N . VAL A 1 353 ? -5.924 12.062 15.164 1.00 97.69 353 VAL A N 1
ATOM 2727 C CA . VAL A 1 353 ? -7.108 11.182 15.194 1.00 97.69 353 VAL A CA 1
ATOM 2728 C C . VAL A 1 353 ? -8.234 11.781 16.042 1.00 97.69 353 VAL A C 1
ATOM 2730 O O . VAL A 1 353 ? -9.389 11.786 15.617 1.00 97.69 353 VAL A O 1
ATOM 2733 N N . LEU A 1 354 ? -7.924 12.336 17.218 1.00 96.19 354 LEU A N 1
ATOM 2734 C CA . LEU A 1 354 ? -8.922 12.968 18.083 1.00 96.19 354 LEU A CA 1
ATOM 2735 C C . LEU A 1 354 ? -9.644 14.124 17.376 1.00 96.19 354 LEU A C 1
ATOM 2737 O O . LEU A 1 354 ? -10.860 14.239 17.495 1.00 96.19 354 LEU A O 1
ATOM 2741 N N . VAL A 1 355 ? -8.932 14.967 16.630 1.00 95.62 355 VAL A N 1
ATOM 2742 C CA . VAL A 1 355 ? -9.538 16.120 15.943 1.00 95.62 355 VAL A CA 1
ATOM 2743 C C . VAL A 1 355 ? -10.192 15.704 14.627 1.00 95.62 355 VAL A C 1
ATOM 2745 O O . VAL A 1 355 ? -11.386 15.931 14.430 1.00 95.62 355 VAL A O 1
ATOM 2748 N N . ASN A 1 356 ? -9.436 15.054 13.745 1.00 96.88 356 ASN A N 1
ATOM 2749 C CA . ASN A 1 356 ? -9.822 14.855 12.350 1.00 96.88 356 ASN A CA 1
ATOM 2750 C C . ASN A 1 356 ? -10.742 13.640 12.144 1.00 96.88 356 ASN A C 1
ATOM 2752 O O . ASN A 1 356 ? -11.566 13.659 11.228 1.00 96.88 356 ASN A O 1
ATOM 2756 N N . ILE A 1 357 ? -10.671 12.625 13.018 1.00 97.81 357 ILE A N 1
ATOM 2757 C CA . ILE A 1 357 ? -11.518 11.421 12.948 1.00 97.81 357 ILE A CA 1
ATOM 2758 C C . ILE A 1 357 ? -12.626 11.459 14.005 1.00 97.81 357 ILE A C 1
ATOM 2760 O O . ILE A 1 357 ? -13.806 11.426 13.661 1.00 97.81 357 ILE A O 1
ATOM 2764 N N . VAL A 1 358 ? -12.276 11.580 15.291 1.00 97.00 358 VAL A N 1
ATOM 2765 C CA . VAL A 1 358 ? -13.277 11.584 16.375 1.00 97.00 358 VAL A CA 1
ATOM 2766 C C . VAL A 1 358 ? -14.096 12.873 16.363 1.00 97.00 358 VAL A C 1
ATOM 2768 O O . VAL A 1 358 ? -15.292 12.830 16.608 1.00 97.00 358 VAL A O 1
ATOM 2771 N N . GLY A 1 359 ? -13.505 14.023 16.026 1.00 94.19 359 GLY A N 1
ATOM 2772 C CA . GLY A 1 359 ? -14.201 15.317 16.055 1.00 94.19 359 GLY A CA 1
ATOM 2773 C C . GLY A 1 359 ? -14.135 16.040 17.395 1.00 94.19 359 GLY A C 1
ATOM 2774 O O . GLY A 1 359 ? -15.022 16.834 17.705 1.00 94.19 359 GLY A O 1
ATOM 2775 N N . LYS A 1 360 ? -13.093 15.787 18.196 1.00 92.56 360 LYS A N 1
ATOM 2776 C CA . LYS A 1 360 ? -12.801 16.586 19.387 1.00 92.56 360 LYS A CA 1
ATOM 2777 C C . LYS A 1 360 ? -12.621 18.053 18.966 1.00 92.56 360 LYS A C 1
ATOM 2779 O O . LYS A 1 360 ? -11.782 18.330 18.105 1.00 92.56 360 LYS A O 1
ATOM 2784 N N . PRO A 1 361 ? -13.358 19.007 19.561 1.00 91.06 361 PRO A N 1
ATOM 2785 C CA . PRO A 1 361 ? -13.222 20.411 19.201 1.00 91.06 361 PRO A CA 1
ATOM 2786 C C . PRO A 1 361 ? -11.793 20.915 19.425 1.00 91.06 361 PRO A C 1
ATOM 2788 O O . PRO A 1 361 ? -11.236 20.758 20.514 1.00 91.06 361 PRO A O 1
ATOM 2791 N N . VAL A 1 362 ? -11.218 21.575 18.415 1.00 90.12 362 VAL A N 1
ATOM 2792 C CA . VAL A 1 362 ? -9.822 22.050 18.446 1.00 90.12 362 VAL A CA 1
ATOM 2793 C C . VAL A 1 362 ? -9.548 22.911 19.681 1.00 90.12 362 VAL A C 1
ATOM 2795 O O . VAL A 1 362 ? -8.553 22.687 20.359 1.00 90.12 362 VAL A O 1
ATOM 2798 N N . HIS A 1 363 ? -10.451 23.830 20.043 1.00 87.19 363 HIS A N 1
ATOM 2799 C CA . HIS A 1 363 ? -10.272 24.708 21.208 1.00 87.19 363 HIS A CA 1
ATOM 2800 C C . HIS A 1 363 ? -10.082 23.942 22.530 1.00 87.19 363 HIS A C 1
ATOM 2802 O O . HIS A 1 363 ? -9.283 24.369 23.359 1.00 87.19 363 HIS A O 1
ATOM 2808 N N . GLN A 1 364 ? -10.744 22.790 22.712 1.00 85.44 364 GLN A N 1
ATOM 2809 C CA . GLN A 1 364 ? -10.556 21.953 23.903 1.00 85.44 364 GLN A CA 1
ATOM 2810 C C . GLN A 1 364 ? -9.150 21.351 23.934 1.00 85.44 364 GLN A C 1
ATOM 2812 O O . GLN A 1 364 ? -8.499 21.338 24.974 1.00 85.44 364 GLN A O 1
ATOM 2817 N N . LEU A 1 365 ? -8.654 20.894 22.782 1.00 86.69 365 LEU A N 1
ATOM 2818 C CA . LEU A 1 365 ? -7.292 20.382 22.664 1.00 86.69 365 LEU A CA 1
ATOM 2819 C C . LEU A 1 365 ? -6.252 21.489 22.894 1.00 86.69 365 LEU A C 1
ATOM 2821 O O . LEU A 1 365 ? -5.264 21.255 23.580 1.00 86.69 365 LEU A O 1
ATOM 2825 N N . LEU A 1 366 ? -6.474 22.705 22.388 1.00 87.12 366 LEU A N 1
ATOM 2826 C CA . LEU A 1 366 ? -5.569 23.839 22.629 1.00 87.12 366 LEU A CA 1
ATOM 2827 C C . LEU A 1 366 ? -5.520 24.235 24.111 1.00 87.12 366 LEU A C 1
ATOM 2829 O O . LEU A 1 366 ? -4.434 24.458 24.643 1.00 87.12 366 LEU A O 1
ATOM 2833 N N . ALA A 1 367 ? -6.661 24.224 24.804 1.00 84.06 367 ALA A N 1
ATOM 2834 C CA . ALA A 1 367 ? -6.717 24.463 26.247 1.00 84.06 367 ALA A CA 1
ATOM 2835 C C . ALA A 1 367 ? -5.880 23.442 27.051 1.00 84.06 367 ALA A C 1
ATOM 2837 O O . ALA A 1 367 ? -5.270 23.791 28.065 1.00 84.06 367 ALA A O 1
ATOM 2838 N N . GLU A 1 368 ? -5.789 22.190 26.586 1.00 82.12 368 GLU A N 1
ATOM 2839 C CA . GLU A 1 368 ? -4.918 21.158 27.173 1.00 82.12 368 GLU A CA 1
ATOM 2840 C C . GLU A 1 368 ? -3.422 21.420 26.930 1.00 82.12 368 GLU A C 1
ATOM 2842 O O . GLU A 1 368 ? -2.585 20.981 27.722 1.00 82.12 368 GLU A O 1
ATOM 2847 N N . PHE A 1 369 ? -3.058 22.128 25.857 1.00 81.81 369 PHE A N 1
ATOM 2848 C CA . PHE A 1 369 ? -1.677 22.551 25.608 1.00 81.81 369 PHE A CA 1
ATOM 2849 C C . PHE A 1 369 ? -1.261 23.761 26.445 1.00 81.81 369 PHE A C 1
ATOM 2851 O O . PHE A 1 369 ? -0.104 23.824 26.866 1.00 81.81 369 PHE A O 1
ATOM 2858 N N . GLU A 1 370 ? -2.187 24.687 26.687 1.00 82.75 370 GLU A N 1
ATOM 2859 C CA . GLU A 1 370 ? -1.959 25.902 27.478 1.00 82.75 370 GLU A CA 1
ATOM 2860 C C . GLU A 1 370 ? -2.032 25.667 28.993 1.00 82.75 370 GLU A C 1
ATOM 2862 O O . GLU A 1 370 ? -1.729 26.577 29.759 1.00 82.75 370 GLU A O 1
ATOM 2867 N N . GLU A 1 371 ? -2.419 24.461 29.431 1.00 72.81 371 GLU A N 1
ATOM 2868 C CA . GLU A 1 371 ? -2.656 24.139 30.848 1.00 72.81 371 GLU A CA 1
ATOM 2869 C C . GLU A 1 371 ? -3.636 25.140 31.492 1.00 72.81 371 GLU A C 1
ATOM 2871 O O . GLU A 1 371 ? -3.473 25.561 32.638 1.00 72.81 371 GLU A O 1
ATOM 2876 N N . SER A 1 372 ? -4.658 25.542 30.723 1.00 61.97 372 SER A N 1
ATOM 2877 C CA . SER A 1 372 ? -5.561 26.629 31.099 1.00 61.97 372 SER A CA 1
ATOM 2878 C C . SER A 1 372 ? -6.323 26.334 32.405 1.00 61.97 372 SER A C 1
ATOM 2880 O O . SER A 1 372 ? -6.535 25.168 32.757 1.00 61.97 372 SER A O 1
ATOM 2882 N N . PRO A 1 373 ? -6.817 27.363 33.121 1.00 56.31 373 PRO A N 1
ATOM 2883 C CA . PRO A 1 373 ? -7.643 27.170 34.316 1.00 56.31 373 PRO A CA 1
ATOM 2884 C C . PRO A 1 373 ? -8.881 26.295 34.069 1.00 56.31 373 PRO A C 1
ATOM 2886 O O . PRO A 1 373 ? -9.317 25.583 34.965 1.00 56.31 373 PRO A O 1
ATOM 2889 N N . GLU A 1 374 ? -9.422 26.308 32.849 1.00 56.00 374 GLU A N 1
ATOM 2890 C CA . GLU A 1 374 ? -10.558 25.484 32.418 1.00 56.00 374 GLU A CA 1
ATOM 2891 C C . GLU A 1 374 ? -10.163 24.005 32.237 1.00 56.00 374 GLU A C 1
ATOM 2893 O O . GLU A 1 374 ? -10.885 23.105 32.666 1.00 56.00 374 GLU A O 1
ATOM 2898 N N . SER A 1 375 ? -8.962 23.746 31.704 1.00 59.72 375 SER A N 1
ATOM 2899 C CA . SER A 1 375 ? -8.339 22.413 31.693 1.00 59.72 375 SER A CA 1
ATOM 2900 C C . SER A 1 375 ? -8.059 21.913 33.115 1.00 59.72 375 SER A C 1
ATOM 2902 O O . SER A 1 375 ? -8.298 20.747 33.423 1.00 59.72 375 SER A O 1
ATOM 2904 N N . ALA A 1 376 ? -7.622 22.794 34.020 1.00 57.28 376 ALA A N 1
ATOM 2905 C CA . ALA A 1 376 ? -7.408 22.465 35.428 1.00 57.28 376 ALA A CA 1
ATOM 2906 C C . ALA A 1 376 ? -8.722 22.218 36.197 1.00 57.28 376 ALA A C 1
ATOM 2908 O O . ALA A 1 376 ? -8.763 21.328 37.042 1.00 57.28 376 ALA A O 1
ATOM 2909 N N . ALA A 1 377 ? -9.794 22.954 35.887 1.00 53.97 377 ALA A N 1
ATOM 2910 C CA . ALA A 1 377 ? -11.112 22.797 36.506 1.00 53.97 377 ALA A CA 1
ATOM 2911 C C . ALA A 1 377 ? -11.833 21.507 36.074 1.00 53.97 377 ALA A C 1
ATOM 2913 O O . ALA A 1 377 ? -12.584 20.936 36.861 1.00 53.97 377 ALA A O 1
ATOM 2914 N N . ASN A 1 378 ? -11.571 21.018 34.856 1.00 55.75 378 ASN A N 1
ATOM 2915 C CA . ASN A 1 378 ? -12.102 19.748 34.346 1.00 55.75 378 ASN A CA 1
ATOM 2916 C C . ASN A 1 378 ? -11.273 18.512 34.754 1.00 55.75 378 ASN A C 1
ATOM 2918 O O . ASN A 1 378 ? -11.635 17.385 34.404 1.00 55.75 378 ASN A O 1
ATOM 2922 N N . LYS A 1 379 ? -10.176 18.679 35.509 1.00 56.69 379 LYS A N 1
ATOM 2923 C CA . LYS A 1 379 ? -9.422 17.552 36.078 1.00 56.69 379 LYS A CA 1
ATOM 2924 C C . LYS A 1 379 ? -10.128 17.018 37.324 1.00 56.69 379 LYS A C 1
ATOM 2926 O O . LYS A 1 379 ? -9.935 17.512 38.430 1.00 56.69 379 LYS A O 1
ATOM 2931 N N . PHE A 1 380 ? -10.898 15.947 37.154 1.00 58.16 380 PHE A N 1
ATOM 2932 C CA . PHE A 1 380 ? -11.301 15.093 38.270 1.00 58.16 380 PHE A CA 1
ATOM 2933 C C . PHE A 1 380 ? -10.199 14.051 38.532 1.00 58.16 380 PHE A C 1
ATOM 2935 O O . PHE A 1 380 ? -9.896 13.231 37.668 1.00 58.16 380 PHE A O 1
ATOM 2942 N N . GLY A 1 381 ? -9.584 14.081 39.719 1.00 63.84 381 GLY A N 1
ATOM 2943 C CA . GLY A 1 381 ? -8.478 13.184 40.095 1.00 63.84 381 GLY A CA 1
ATOM 2944 C C . GLY A 1 381 ? -7.085 13.725 39.740 1.00 63.84 381 GLY A C 1
ATOM 2945 O O . GLY A 1 381 ? -6.903 14.926 39.562 1.00 63.84 381 GLY A O 1
ATOM 2946 N N . THR A 1 382 ? -6.077 12.846 39.661 1.00 66.62 382 THR A N 1
ATOM 2947 C CA . THR A 1 382 ? -4.674 13.236 39.388 1.00 66.62 382 THR A CA 1
ATOM 2948 C C . THR A 1 382 ? -4.429 13.677 37.939 1.00 66.62 382 THR A C 1
ATOM 2950 O O . THR A 1 382 ? -3.411 14.307 37.660 1.00 66.62 382 THR A O 1
ATOM 2953 N N . GLY A 1 383 ? -5.363 13.377 37.029 1.00 71.44 383 GLY A N 1
ATOM 2954 C CA . GLY A 1 383 ? -5.229 13.611 35.589 1.00 71.44 383 GLY A CA 1
ATOM 2955 C C . GLY A 1 383 ? -4.198 12.696 34.914 1.00 71.44 383 GLY A C 1
ATOM 2956 O O . GLY A 1 383 ? -3.561 11.871 35.567 1.00 71.44 383 GLY A O 1
ATOM 2957 N N . ASP A 1 384 ? -4.047 12.858 33.598 1.00 77.75 384 ASP A N 1
ATOM 2958 C CA . ASP A 1 384 ? -3.016 12.213 32.776 1.00 77.75 384 ASP A CA 1
ATOM 2959 C C . ASP A 1 384 ? -2.598 13.157 31.628 1.00 77.75 384 ASP A C 1
ATOM 2961 O O . ASP A 1 384 ? -3.184 14.229 31.437 1.00 77.75 384 ASP A O 1
ATOM 2965 N N . VAL A 1 385 ? -1.565 12.798 30.871 1.00 73.44 385 VAL A N 1
ATOM 2966 C CA . VAL A 1 385 ? -1.097 13.560 29.707 1.00 73.44 385 VAL A CA 1
ATOM 2967 C C . VAL A 1 385 ? -2.118 13.526 28.562 1.00 73.44 385 VAL A C 1
ATOM 2969 O O . VAL A 1 385 ? -2.805 12.535 28.336 1.00 73.44 385 VAL A O 1
ATOM 2972 N N . LYS A 1 386 ? -2.199 14.616 27.787 1.00 81.12 386 LYS A N 1
ATOM 2973 C CA . LYS A 1 386 ? -3.187 14.816 26.700 1.00 81.12 386 LYS A CA 1
ATOM 2974 C C . LYS A 1 386 ? -3.294 13.660 25.695 1.00 81.12 386 LYS A C 1
ATOM 2976 O O . LYS A 1 386 ? -4.380 13.362 25.212 1.00 81.12 386 LYS A O 1
ATOM 2981 N N . TYR A 1 387 ? -2.186 12.979 25.408 1.00 78.31 387 TYR A N 1
ATOM 2982 C CA . TYR A 1 387 ? -2.141 11.836 24.493 1.00 78.31 387 TYR A CA 1
ATOM 2983 C C . TYR A 1 387 ? -2.489 10.484 25.157 1.00 78.31 387 TYR A C 1
ATOM 2985 O O . TYR A 1 387 ? -2.293 9.442 24.542 1.00 78.31 387 TYR A O 1
ATOM 2993 N N . HIS A 1 388 ? -3.029 10.482 26.378 1.00 85.25 388 HIS A N 1
ATOM 2994 C CA . HIS A 1 388 ? -3.673 9.325 27.023 1.00 85.25 388 HIS A CA 1
ATOM 2995 C C . HIS A 1 388 ? -5.193 9.504 27.169 1.00 85.25 388 HIS A C 1
ATOM 2997 O O . HIS A 1 388 ? -5.911 8.556 27.489 1.00 85.25 388 HIS A O 1
ATOM 3003 N N . LEU A 1 389 ? -5.705 10.717 26.930 1.00 84.56 389 LEU A N 1
ATOM 3004 C CA . LEU A 1 389 ? -7.118 11.032 27.114 1.00 84.56 389 LEU A CA 1
ATOM 3005 C C . LEU A 1 389 ? -7.967 10.410 26.003 1.00 84.56 389 LEU A C 1
ATOM 3007 O O . LEU A 1 389 ? -7.582 10.429 24.829 1.00 84.56 389 LEU A O 1
ATOM 3011 N N . GLY A 1 390 ? -9.110 9.844 26.382 1.00 86.00 390 GLY A N 1
ATOM 3012 C CA . GLY A 1 390 ? -10.132 9.378 25.454 1.00 86.00 390 GLY A CA 1
ATOM 3013 C C . GLY A 1 390 ? -11.034 10.513 24.967 1.00 86.00 390 GLY A C 1
ATOM 3014 O O . GLY A 1 390 ? -11.040 11.616 25.516 1.00 86.00 390 GLY A O 1
ATOM 3015 N N . ALA A 1 391 ? -11.817 10.230 23.932 1.00 91.00 391 ALA A N 1
ATOM 3016 C CA . ALA A 1 391 ? -12.883 11.105 23.454 1.00 91.00 391 ALA A CA 1
ATOM 3017 C C . ALA A 1 391 ? -13.985 10.266 22.808 1.00 91.00 391 ALA A C 1
ATOM 3019 O O . ALA A 1 391 ? -13.729 9.155 22.347 1.00 91.00 391 ALA A O 1
ATOM 3020 N N . SER A 1 392 ? -15.199 10.804 22.769 1.00 94.75 392 SER A N 1
ATOM 3021 C CA . SER A 1 392 ? -16.330 10.206 22.066 1.00 94.75 392 SER A CA 1
ATOM 3022 C C . SER A 1 392 ? -17.178 11.308 21.451 1.00 94.75 392 SER A C 1
ATOM 3024 O O . SER A 1 392 ? -17.428 12.327 22.099 1.00 94.75 392 SER A O 1
ATOM 3026 N N . ALA A 1 393 ? -17.592 11.117 20.204 1.00 95.62 393 ALA A N 1
ATOM 3027 C CA . ALA A 1 393 ? -18.491 12.024 19.507 1.00 95.62 393 ALA A CA 1
ATOM 3028 C C . ALA A 1 393 ? -19.261 11.291 18.403 1.00 95.62 393 ALA A C 1
ATOM 3030 O O . ALA A 1 393 ? -18.862 10.227 17.930 1.00 95.62 393 ALA A O 1
ATOM 3031 N N . VAL A 1 394 ? -20.380 11.878 17.983 1.00 97.38 394 VAL A N 1
ATOM 3032 C CA . VAL A 1 394 ? -21.159 11.396 16.840 1.00 97.38 394 VAL A CA 1
ATOM 3033 C C . VAL A 1 394 ? -20.636 12.067 15.576 1.00 97.38 394 VAL A C 1
ATOM 3035 O O . VAL A 1 394 ? -20.557 13.294 15.507 1.00 97.38 394 VAL A O 1
ATOM 3038 N N . ARG A 1 395 ? -20.289 11.261 14.574 1.00 97.31 395 ARG A N 1
ATOM 3039 C CA . ARG A 1 395 ? -19.853 11.712 13.252 1.00 97.31 395 ARG A CA 1
ATOM 3040 C C . ARG A 1 395 ? -20.938 11.440 12.226 1.00 97.31 395 ARG A C 1
ATOM 3042 O O . ARG A 1 395 ? -21.480 10.339 12.170 1.00 97.31 395 ARG A O 1
ATOM 3049 N N . GLU A 1 396 ? -21.226 12.433 11.398 1.00 97.12 396 GLU A N 1
ATOM 3050 C CA . GLU A 1 396 ? -22.046 12.258 10.203 1.00 97.12 396 GLU A CA 1
ATOM 3051 C C . GLU A 1 396 ? -21.140 11.882 9.025 1.00 97.12 396 GLU A C 1
ATOM 3053 O O . GLU A 1 396 ? -20.114 12.520 8.791 1.00 97.12 396 GLU A O 1
ATOM 3058 N N . THR A 1 397 ? -21.490 10.803 8.331 1.00 96.25 397 THR A N 1
ATOM 3059 C CA . THR A 1 397 ? -20.798 10.341 7.117 1.00 96.25 397 THR A CA 1
ATOM 3060 C C . THR A 1 397 ? -21.362 11.027 5.876 1.00 96.25 397 THR A C 1
ATOM 3062 O O . THR A 1 397 ? -22.487 11.519 5.897 1.00 96.25 397 THR A O 1
ATOM 3065 N N . ASP A 1 398 ? -20.658 10.953 4.747 1.00 93.25 398 ASP A N 1
ATOM 3066 C CA . ASP A 1 398 ? -21.091 11.487 3.445 1.00 93.25 398 ASP A CA 1
ATOM 3067 C C . ASP A 1 398 ? -22.441 10.892 2.993 1.00 93.25 398 ASP A C 1
ATOM 3069 O O . ASP A 1 398 ? -23.146 11.454 2.159 1.00 93.25 398 ASP A O 1
ATOM 3073 N N . SER A 1 399 ? -22.805 9.724 3.537 1.00 92.00 399 SER A N 1
ATOM 3074 C CA . SER A 1 399 ? -24.091 9.060 3.297 1.00 92.00 399 SER A CA 1
ATOM 3075 C C . SER A 1 399 ? -25.251 9.583 4.161 1.00 92.00 399 SER A C 1
ATOM 3077 O O . SER A 1 399 ? -26.357 9.060 4.053 1.00 92.00 399 SER A O 1
ATOM 3079 N N . GLY A 1 400 ? -25.007 10.565 5.036 1.00 95.25 400 GLY A N 1
ATOM 3080 C CA . GLY A 1 400 ? -25.968 11.097 6.013 1.00 95.25 400 GLY A CA 1
ATOM 3081 C C . GLY A 1 400 ? -26.183 10.200 7.240 1.00 95.25 400 GLY A C 1
ATOM 3082 O O . GLY A 1 400 ? -26.983 10.516 8.118 1.00 95.25 400 GLY A O 1
ATOM 3083 N N . ASN A 1 401 ? -25.485 9.062 7.323 1.00 97.19 401 ASN A N 1
ATOM 3084 C CA . ASN A 1 401 ? -25.573 8.160 8.468 1.00 97.19 401 ASN A CA 1
ATOM 3085 C C . ASN A 1 401 ? -24.695 8.657 9.617 1.00 97.19 401 ASN A C 1
ATOM 3087 O O . ASN A 1 401 ? -23.543 9.040 9.397 1.00 97.19 401 ASN A O 1
ATOM 3091 N N . GLN A 1 402 ? -25.232 8.583 10.833 1.00 97.81 402 GLN A N 1
ATOM 3092 C CA . GLN A 1 402 ? -24.517 8.905 12.064 1.00 97.81 402 GLN A CA 1
ATOM 3093 C C . GLN A 1 402 ? -23.837 7.665 12.647 1.00 97.81 402 GLN A C 1
ATOM 3095 O O . GLN A 1 402 ? -24.474 6.620 12.804 1.00 97.81 402 GLN A O 1
ATOM 3100 N N . VAL A 1 403 ? -22.562 7.807 12.999 1.00 98.31 403 VAL A N 1
ATOM 3101 C CA . VAL A 1 403 ? -21.741 6.776 13.642 1.00 98.31 403 VAL A CA 1
ATOM 3102 C C . VAL A 1 403 ? -21.091 7.385 14.879 1.00 98.31 403 VAL A C 1
ATOM 3104 O O . VAL A 1 403 ? -20.447 8.431 14.797 1.00 98.31 403 VAL A O 1
ATOM 3107 N N . THR A 1 404 ? -21.250 6.748 16.035 1.00 98.44 404 THR A N 1
ATOM 3108 C CA . THR A 1 404 ? -20.507 7.127 17.241 1.00 98.44 404 THR A CA 1
ATOM 3109 C C . THR A 1 404 ? -19.066 6.665 17.090 1.00 98.44 404 THR A C 1
ATOM 3111 O O . THR A 1 404 ? -18.814 5.494 16.826 1.00 98.44 404 THR A O 1
ATOM 3114 N N . VAL A 1 405 ? -18.110 7.569 17.260 1.00 98.25 405 VAL A N 1
ATOM 3115 C CA . VAL A 1 405 ? -16.683 7.263 17.178 1.00 98.25 405 VAL A CA 1
ATOM 3116 C C . VAL A 1 405 ? -16.054 7.584 18.520 1.00 98.25 405 VAL A C 1
ATOM 3118 O O . VAL A 1 405 ? -16.229 8.686 19.042 1.00 98.25 405 VAL A O 1
ATOM 3121 N N . SER A 1 406 ? -15.317 6.631 19.083 1.00 97.56 406 SER A N 1
ATOM 3122 C CA . SER A 1 406 ? -14.630 6.814 20.357 1.00 97.56 406 SER A CA 1
ATOM 3123 C C . SER A 1 406 ? -13.196 6.301 20.329 1.00 97.56 406 SER A C 1
ATOM 3125 O O . SER A 1 406 ? -12.862 5.390 19.577 1.00 97.56 406 SER A O 1
ATOM 3127 N N . VAL A 1 407 ? -12.343 6.897 21.162 1.00 97.38 407 VAL A N 1
ATOM 3128 C CA . VAL A 1 407 ? -10.988 6.415 21.460 1.00 97.38 407 VAL A CA 1
ATOM 3129 C C . VAL A 1 407 ? -10.900 6.177 22.962 1.00 97.38 407 VAL A C 1
ATOM 3131 O O . VAL A 1 407 ? -11.211 7.077 23.748 1.00 97.38 407 VAL A O 1
ATOM 3134 N N . ALA A 1 408 ? -10.475 4.981 23.362 1.00 97.12 408 ALA A N 1
ATOM 3135 C CA . ALA A 1 408 ? -10.309 4.619 24.764 1.00 97.12 408 ALA A CA 1
ATOM 3136 C C . ALA A 1 408 ? -9.148 5.386 25.422 1.00 97.12 408 ALA A C 1
ATOM 3138 O O . ALA A 1 408 ? -8.164 5.757 24.776 1.00 97.12 408 ALA A O 1
ATOM 3139 N N . PHE A 1 409 ? -9.251 5.599 26.734 1.00 94.81 409 PHE A N 1
ATOM 3140 C CA . PHE A 1 409 ? -8.106 6.012 27.544 1.00 94.81 409 PHE A CA 1
ATOM 3141 C C . PHE A 1 409 ? -7.061 4.891 27.569 1.00 94.81 409 PHE A C 1
ATOM 3143 O O . PHE A 1 409 ? -7.425 3.716 27.627 1.00 94.81 409 PHE A O 1
ATOM 3150 N N . ASN A 1 410 ? -5.775 5.238 27.572 1.00 95.38 410 ASN A N 1
ATOM 3151 C CA . ASN A 1 410 ? -4.695 4.256 27.670 1.00 95.38 410 ASN A CA 1
ATOM 3152 C C . ASN A 1 410 ? -3.470 4.823 28.391 1.00 95.38 410 ASN A C 1
ATOM 3154 O O . ASN A 1 410 ? -3.175 6.004 28.235 1.00 95.38 410 ASN A O 1
ATOM 3158 N N . PRO A 1 411 ? -2.713 3.990 29.122 1.00 95.12 411 PRO A N 1
ATOM 3159 C CA . PRO A 1 411 ? -1.421 4.386 29.668 1.00 95.12 411 PRO A CA 1
ATOM 3160 C C . PRO A 1 411 ? -0.337 4.418 28.575 1.00 95.12 411 PRO A C 1
ATOM 3162 O O . PRO A 1 411 ? -0.558 4.008 27.434 1.00 95.12 411 PRO A O 1
ATOM 3165 N N . SER A 1 412 ? 0.887 4.807 28.954 1.00 94.75 412 SER A N 1
ATOM 3166 C CA . SER A 1 412 ? 2.071 4.716 28.079 1.00 94.75 412 SER A CA 1
ATOM 3167 C C . SER A 1 412 ? 2.496 3.284 27.732 1.00 94.75 412 SER A C 1
ATOM 3169 O O . SER A 1 412 ? 3.301 3.106 26.821 1.00 94.75 412 SER A O 1
ATOM 3171 N N . HIS A 1 413 ? 2.003 2.272 28.457 1.00 98.06 413 HIS A N 1
ATOM 3172 C CA . HIS A 1 413 ? 2.290 0.864 28.178 1.00 98.06 413 HIS A CA 1
ATOM 3173 C C . HIS A 1 413 ? 1.628 0.480 26.851 1.00 98.06 413 HIS A C 1
ATOM 3175 O O . HIS A 1 413 ? 0.415 0.279 26.798 1.00 98.06 413 HIS A O 1
ATOM 3181 N N . LEU A 1 414 ? 2.427 0.452 25.781 1.00 98.12 414 LEU A N 1
ATOM 3182 C CA . LEU A 1 414 ? 1.958 0.169 24.425 1.00 98.12 414 LEU A CA 1
ATOM 3183 C C . LEU A 1 414 ? 1.231 -1.181 24.375 1.00 98.12 414 LEU A C 1
ATOM 3185 O O . LEU A 1 414 ? 1.593 -2.105 25.101 1.00 98.12 414 LEU A O 1
ATOM 3189 N N . GLU A 1 415 ? 0.200 -1.266 23.535 1.00 98.69 415 GLU A N 1
ATOM 3190 C CA . GLU A 1 415 ? -0.660 -2.446 23.324 1.00 98.69 415 GLU A CA 1
ATOM 3191 C C . GLU A 1 415 ? -1.495 -2.897 24.546 1.00 98.69 415 GLU A C 1
ATOM 3193 O O . GLU A 1 415 ? -2.423 -3.688 24.416 1.00 98.69 415 GLU A O 1
ATOM 3198 N N . ALA A 1 416 ? -1.272 -2.350 25.749 1.00 98.50 416 ALA A N 1
ATOM 3199 C CA . ALA A 1 416 ? -2.050 -2.716 26.941 1.00 98.50 416 ALA A CA 1
ATOM 3200 C C . ALA A 1 416 ? -3.542 -2.328 26.851 1.00 98.50 416 ALA A C 1
ATOM 3202 O O . ALA A 1 416 ? -4.365 -2.835 27.614 1.00 98.50 416 ALA A O 1
ATOM 3203 N N . VAL A 1 417 ? -3.891 -1.411 25.941 1.00 98.62 417 VAL A N 1
ATOM 3204 C CA . VAL A 1 417 ? -5.275 -0.984 25.685 1.00 98.62 417 VAL A CA 1
ATOM 3205 C C . VAL A 1 417 ? -6.044 -1.967 24.800 1.00 98.62 417 VAL A C 1
ATOM 3207 O O . VAL A 1 417 ? -7.272 -1.974 24.843 1.00 98.62 417 VAL A O 1
ATOM 3210 N N . ASP A 1 418 ? -5.353 -2.823 24.049 1.00 98.81 418 ASP A N 1
ATOM 3211 C CA . ASP A 1 418 ? -5.951 -3.729 23.067 1.00 98.81 418 ASP A CA 1
ATOM 3212 C C . ASP A 1 418 ? -7.057 -4.608 23.676 1.00 98.81 418 ASP A C 1
ATOM 3214 O O . ASP A 1 418 ? -8.215 -4.480 23.263 1.00 98.81 418 ASP A O 1
ATOM 3218 N N . PRO A 1 419 ? -6.799 -5.410 24.732 1.00 98.75 419 PRO A N 1
ATOM 3219 C CA . PRO A 1 419 ? -7.847 -6.239 25.327 1.00 98.75 419 PRO A CA 1
ATOM 3220 C C . PRO A 1 419 ? -8.923 -5.410 26.046 1.00 98.75 419 PRO A C 1
ATOM 3222 O O . PRO A 1 419 ? -10.049 -5.877 26.231 1.00 98.75 419 PRO A O 1
ATOM 3225 N N . VAL A 1 420 ? -8.605 -4.176 26.457 1.00 98.75 420 VAL A N 1
ATOM 3226 C CA . VAL A 1 420 ? -9.569 -3.270 27.099 1.00 98.75 420 VAL A CA 1
ATOM 3227 C C . VAL A 1 420 ? -10.617 -2.820 26.085 1.00 98.75 420 VAL A C 1
ATOM 3229 O O . VAL A 1 420 ? -11.809 -2.850 26.390 1.00 98.75 420 VAL A O 1
ATOM 3232 N N . VAL A 1 421 ? -10.195 -2.448 24.876 1.00 98.75 421 VAL A N 1
ATOM 3233 C CA . VAL A 1 421 ? -11.104 -2.060 23.788 1.00 98.75 421 VAL A CA 1
ATOM 3234 C C . VAL A 1 421 ? -11.964 -3.231 23.343 1.00 98.75 421 VAL A C 1
ATOM 3236 O O . VAL A 1 421 ? -13.173 -3.052 23.205 1.00 98.75 421 VAL A O 1
ATOM 3239 N N . GLU A 1 422 ? -11.396 -4.433 23.220 1.00 98.81 422 GLU A N 1
ATOM 3240 C CA . GLU A 1 422 ? -12.186 -5.637 22.937 1.00 98.81 422 GLU A CA 1
ATOM 3241 C C . GLU A 1 422 ? -13.268 -5.865 24.004 1.00 98.81 422 GLU A C 1
ATOM 3243 O O . GLU A 1 422 ? -14.428 -6.130 23.684 1.00 98.81 422 GLU A O 1
ATOM 3248 N N . GLY A 1 423 ? -12.930 -5.668 25.283 1.00 98.69 423 GLY A N 1
ATOM 3249 C CA . GLY A 1 423 ? -13.892 -5.720 26.384 1.00 98.69 423 GLY A CA 1
ATOM 3250 C C . GLY A 1 423 ? -14.999 -4.663 26.281 1.00 98.69 423 GLY A C 1
ATOM 3251 O O . GLY A 1 423 ? -16.171 -5.001 26.462 1.00 98.69 423 GLY A O 1
ATOM 3252 N N . ILE A 1 424 ? -14.649 -3.407 25.968 1.00 98.56 424 ILE A N 1
ATOM 3253 C CA . ILE A 1 424 ? -15.601 -2.293 25.776 1.00 98.56 424 ILE A CA 1
ATOM 3254 C C . ILE A 1 424 ? -16.563 -2.601 24.623 1.00 98.56 424 ILE A C 1
ATOM 3256 O O . ILE A 1 424 ? -17.782 -2.506 24.781 1.00 98.56 424 ILE A O 1
ATOM 3260 N N . VAL A 1 425 ? -16.031 -3.020 23.476 1.00 98.75 425 VAL A N 1
ATOM 3261 C CA . VAL A 1 425 ? -16.845 -3.390 22.315 1.00 98.75 425 VAL A CA 1
ATOM 3262 C C . VAL A 1 425 ? -17.761 -4.548 22.657 1.00 98.75 425 VAL A C 1
ATOM 3264 O O . VAL A 1 425 ? -18.958 -4.487 22.374 1.00 98.75 425 VAL A O 1
ATOM 3267 N N . ARG A 1 426 ? -17.235 -5.582 23.317 1.00 98.56 426 ARG A N 1
ATOM 3268 C CA . ARG A 1 426 ? -18.024 -6.756 23.671 1.00 98.56 426 ARG A CA 1
ATOM 3269 C C . ARG A 1 426 ? -19.217 -6.402 24.559 1.00 98.56 426 ARG A C 1
ATOM 3271 O O . ARG A 1 426 ? -20.329 -6.846 24.281 1.00 98.56 426 ARG A O 1
ATOM 3278 N N . ILE A 1 427 ? -19.030 -5.565 25.583 1.00 98.12 427 ILE A N 1
ATOM 3279 C CA . ILE A 1 427 ? -20.151 -5.156 26.442 1.00 98.12 427 ILE A CA 1
ATOM 3280 C C . ILE A 1 427 ? -21.168 -4.284 25.691 1.00 98.12 427 ILE A C 1
ATOM 3282 O O . ILE A 1 427 ? -22.368 -4.389 25.951 1.00 98.12 427 ILE A O 1
ATOM 3286 N N . HIS A 1 428 ? -20.734 -3.447 24.745 1.00 98.19 428 HIS A N 1
ATOM 3287 C CA . HIS A 1 428 ? -21.649 -2.663 23.911 1.00 98.19 428 HIS A CA 1
ATOM 3288 C C . HIS A 1 428 ? -22.456 -3.557 22.959 1.00 98.19 428 HIS A C 1
ATOM 3290 O O . HIS A 1 428 ? -23.669 -3.371 22.845 1.00 98.19 428 HIS A O 1
ATOM 3296 N N . GLN A 1 429 ? -21.832 -4.571 22.351 1.00 98.56 429 GLN A N 1
ATOM 3297 C CA . GLN A 1 429 ? -22.523 -5.573 21.530 1.00 98.56 429 GLN A CA 1
ATOM 3298 C C . GLN A 1 429 ? -23.575 -6.333 22.346 1.00 98.56 429 GLN A C 1
ATOM 3300 O O . GLN A 1 429 ? -24.736 -6.410 21.943 1.00 98.56 429 GLN A O 1
ATOM 3305 N N . ASP A 1 430 ? -23.206 -6.818 23.535 1.00 98.12 430 ASP A N 1
ATOM 3306 C CA . ASP A 1 430 ? -24.120 -7.561 24.407 1.00 98.12 430 ASP A CA 1
ATOM 3307 C C . ASP A 1 430 ? -25.309 -6.687 24.864 1.00 98.12 430 ASP A C 1
ATOM 3309 O O . ASP A 1 430 ? -26.450 -7.147 24.884 1.00 98.12 430 ASP A O 1
ATOM 3313 N N . ARG A 1 431 ? -25.076 -5.403 25.180 1.00 97.75 431 ARG A N 1
ATOM 3314 C CA . ARG A 1 431 ? -26.133 -4.456 25.595 1.00 97.75 431 ARG A CA 1
ATOM 3315 C C . ARG A 1 431 ? -27.082 -4.056 24.471 1.00 97.75 431 ARG A C 1
ATOM 3317 O O . ARG A 1 431 ? -28.252 -3.794 24.736 1.00 97.75 431 ARG A O 1
ATOM 3324 N N . THR A 1 432 ? -26.579 -3.967 23.245 1.00 96.81 432 THR A N 1
ATOM 3325 C CA . THR A 1 432 ? -27.367 -3.580 22.065 1.00 96.81 432 THR A CA 1
ATOM 3326 C C . THR A 1 432 ? -28.017 -4.775 21.367 1.00 96.81 432 THR A C 1
ATOM 3328 O O . THR A 1 432 ? -28.829 -4.583 20.465 1.00 96.81 432 THR A O 1
ATOM 3331 N N . GLY A 1 433 ? -27.706 -6.003 21.796 1.00 96.88 433 GLY A N 1
ATOM 3332 C CA . GLY A 1 433 ? -28.194 -7.226 21.164 1.00 96.88 433 GLY A CA 1
ATOM 3333 C C . GLY A 1 433 ? -27.518 -7.537 19.824 1.00 96.88 433 GLY A C 1
ATOM 3334 O O . GLY A 1 433 ? -28.070 -8.302 19.032 1.00 96.88 433 GLY A O 1
ATOM 3335 N N . ASP A 1 434 ? -26.332 -6.975 19.563 1.00 97.06 434 ASP A N 1
ATOM 3336 C CA . ASP A 1 434 ? -25.543 -7.174 18.339 1.00 97.06 434 ASP A CA 1
ATOM 3337 C C . ASP A 1 434 ? -24.864 -8.556 18.311 1.00 97.06 434 ASP A C 1
ATOM 3339 O O . ASP A 1 434 ? -23.644 -8.704 18.368 1.00 97.06 434 ASP A O 1
ATOM 3343 N N . THR A 1 435 ? -25.684 -9.603 18.244 1.00 95.44 435 THR A N 1
ATOM 3344 C CA . THR A 1 435 ? -25.236 -11.007 18.238 1.00 95.44 435 THR A CA 1
ATOM 3345 C C . THR A 1 435 ? -24.473 -11.390 16.967 1.00 95.44 435 THR A C 1
ATOM 3347 O O . THR A 1 435 ? -23.560 -12.220 17.023 1.00 95.44 435 THR A O 1
ATOM 3350 N N . GLU A 1 436 ? -24.792 -10.732 15.851 1.00 96.19 436 GLU A N 1
ATOM 3351 C CA . GLU A 1 436 ? -24.099 -10.845 14.562 1.00 96.19 436 GLU A CA 1
ATOM 3352 C C . GLU A 1 436 ? -22.792 -10.030 14.518 1.00 96.19 436 GLU A C 1
ATOM 3354 O O . GLU A 1 436 ? -21.950 -10.248 13.642 1.00 96.19 436 GLU A O 1
ATOM 3359 N N . ARG A 1 437 ? -22.583 -9.135 15.496 1.00 97.75 437 ARG A N 1
ATOM 3360 C CA . ARG A 1 437 ? -21.372 -8.324 15.705 1.00 97.75 437 ARG A CA 1
ATOM 3361 C C . ARG A 1 437 ? -21.060 -7.400 14.529 1.00 97.75 437 ARG A C 1
ATOM 3363 O O . ARG A 1 437 ? -19.912 -7.248 14.096 1.00 97.75 437 ARG A O 1
ATOM 3370 N N . THR A 1 438 ? -22.097 -6.793 13.967 1.00 97.56 438 THR A N 1
ATOM 3371 C CA . THR A 1 438 ? -22.016 -5.998 12.734 1.00 97.56 438 THR A CA 1
ATOM 3372 C C . THR A 1 438 ? -22.099 -4.502 12.974 1.00 97.56 438 THR A C 1
ATOM 3374 O O . THR A 1 438 ? -21.850 -3.749 12.034 1.00 97.56 438 THR A O 1
ATOM 3377 N N . THR A 1 439 ? -22.479 -4.076 14.180 1.00 97.88 439 THR A N 1
ATOM 3378 C CA . THR A 1 439 ? -22.891 -2.699 14.479 1.00 97.88 439 THR A CA 1
ATOM 3379 C C . THR A 1 439 ? -21.981 -1.967 15.459 1.00 97.88 439 THR A C 1
ATOM 3381 O O . THR A 1 439 ? -21.940 -0.740 15.410 1.00 97.88 439 THR A O 1
ATOM 3384 N N . VAL A 1 440 ? -21.221 -2.685 16.286 1.00 98.56 440 VAL A N 1
ATOM 3385 C CA . VAL A 1 440 ? -20.137 -2.122 17.106 1.00 98.56 440 VAL A CA 1
ATOM 3386 C C . VAL A 1 440 ? -18.826 -2.750 16.647 1.00 98.56 440 VAL A C 1
ATOM 3388 O O . VAL A 1 440 ? -18.678 -3.975 16.702 1.00 98.56 440 VAL A O 1
ATOM 3391 N N . VAL A 1 441 ? -17.899 -1.933 16.145 1.00 98.75 441 VAL A N 1
ATOM 3392 C CA . VAL A 1 441 ? -16.666 -2.404 15.494 1.00 98.75 441 VAL A CA 1
ATOM 3393 C C . VAL A 1 441 ? -15.428 -1.912 16.248 1.00 98.75 441 VAL A C 1
ATOM 3395 O O . VAL A 1 441 ? -15.277 -0.699 16.422 1.00 98.75 441 VAL A O 1
ATOM 3398 N N . PRO A 1 442 ? -14.531 -2.823 16.664 1.00 98.81 442 PRO A N 1
ATOM 3399 C CA . PRO A 1 442 ? -13.232 -2.458 17.211 1.00 98.81 442 PRO A CA 1
ATOM 3400 C C . PRO A 1 442 ? -12.247 -2.084 16.099 1.00 98.81 442 PRO A C 1
ATOM 3402 O O . PRO A 1 442 ? -12.168 -2.747 15.057 1.00 98.81 442 PRO A O 1
ATOM 3405 N N . ILE A 1 443 ? -11.465 -1.034 16.350 1.00 98.88 443 ILE A N 1
ATOM 3406 C CA . ILE A 1 443 ? -10.289 -0.663 15.559 1.00 98.88 443 ILE A CA 1
ATOM 3407 C C . ILE A 1 443 ? -9.106 -0.526 16.518 1.00 98.88 443 ILE A C 1
ATOM 3409 O O . ILE A 1 443 ? -9.179 0.224 17.491 1.00 98.88 443 ILE A O 1
ATOM 3413 N N . LEU A 1 444 ? -8.005 -1.219 16.249 1.00 98.88 444 LEU A N 1
ATOM 3414 C CA . LEU A 1 444 ? -6.788 -1.119 17.057 1.00 98.88 444 LEU A CA 1
ATOM 3415 C C . LEU A 1 444 ? -5.647 -0.553 16.211 1.00 98.88 444 LEU A C 1
ATOM 3417 O O . LEU A 1 444 ? -5.410 -1.011 15.095 1.00 98.88 444 LEU A O 1
ATOM 3421 N N . ILE A 1 445 ? -4.981 0.485 16.717 1.00 98.88 445 ILE A N 1
ATOM 3422 C CA . ILE A 1 445 ? -3.928 1.218 16.012 1.00 98.88 445 ILE A CA 1
ATOM 3423 C C . ILE A 1 445 ? -2.602 1.041 16.748 1.00 98.88 445 ILE A C 1
ATOM 3425 O O . ILE A 1 445 ? -2.437 1.492 17.885 1.00 98.88 445 ILE A O 1
ATOM 3429 N N . HIS A 1 446 ? -1.634 0.461 16.050 1.00 98.81 446 HIS A N 1
ATOM 3430 C CA . HIS A 1 446 ? -0.385 -0.022 16.627 1.00 98.81 446 HIS A CA 1
ATOM 3431 C C . HIS A 1 446 ? 0.838 0.674 16.017 1.00 98.81 446 HIS A C 1
ATOM 3433 O O . HIS A 1 446 ? 0.789 1.214 14.907 1.00 98.81 446 HIS A O 1
ATOM 3439 N N . GLY A 1 447 ? 1.964 0.624 16.729 1.00 98.44 447 GLY A N 1
ATOM 3440 C CA . GLY A 1 447 ? 3.288 0.890 16.154 1.00 98.44 447 GLY A CA 1
ATOM 3441 C C . GLY A 1 447 ? 3.972 -0.419 15.757 1.00 98.44 447 GLY A C 1
ATOM 3442 O O . GLY A 1 447 ? 3.777 -1.433 16.419 1.00 98.44 447 GLY A O 1
ATOM 3443 N N . ASP A 1 448 ? 4.813 -0.413 14.723 1.00 98.50 448 ASP A N 1
ATOM 3444 C CA . ASP A 1 448 ? 5.451 -1.626 14.187 1.00 98.50 448 ASP A CA 1
ATOM 3445 C C . ASP A 1 448 ? 6.271 -2.408 15.225 1.00 98.50 448 ASP A C 1
ATOM 3447 O O . ASP A 1 448 ? 6.116 -3.622 15.358 1.00 98.50 448 ASP A O 1
ATOM 3451 N N . ALA A 1 449 ? 7.114 -1.724 16.001 1.00 98.44 449 ALA A N 1
ATOM 3452 C CA . ALA A 1 449 ? 7.942 -2.379 17.014 1.00 98.44 449 ALA A CA 1
ATOM 3453 C C . ALA A 1 449 ? 7.115 -2.954 18.178 1.00 98.44 449 ALA A C 1
ATOM 3455 O O . ALA A 1 449 ? 7.438 -4.017 18.707 1.00 98.44 449 ALA A O 1
ATOM 3456 N N . ALA A 1 450 ? 6.051 -2.259 18.583 1.00 98.56 450 ALA A N 1
ATOM 3457 C CA . ALA A 1 450 ? 5.221 -2.670 19.709 1.00 98.56 450 ALA A CA 1
ATOM 3458 C C . ALA A 1 450 ? 4.275 -3.819 19.329 1.00 98.56 450 ALA A C 1
ATOM 3460 O O . ALA A 1 450 ? 4.212 -4.800 20.070 1.00 98.56 450 ALA A O 1
ATOM 3461 N N . PHE A 1 451 ? 3.676 -3.767 18.133 1.00 98.69 451 PHE A N 1
ATOM 3462 C CA . PHE A 1 451 ? 2.834 -4.837 17.595 1.00 98.69 451 PHE A CA 1
ATOM 3463 C C . PHE A 1 451 ? 3.578 -6.177 17.508 1.00 98.69 451 PHE A C 1
ATOM 3465 O O . PHE A 1 451 ? 3.029 -7.226 17.837 1.00 98.69 451 PHE A O 1
ATOM 3472 N N . ALA A 1 452 ? 4.853 -6.141 17.108 1.00 98.38 452 ALA A N 1
ATOM 3473 C CA . ALA A 1 452 ? 5.687 -7.336 17.012 1.00 98.38 452 ALA A CA 1
ATOM 3474 C C . ALA A 1 452 ? 6.232 -7.821 18.370 1.00 98.38 452 ALA A C 1
ATOM 3476 O O . ALA A 1 452 ? 6.507 -9.010 18.529 1.00 98.38 452 ALA A O 1
ATOM 3477 N N . GLY A 1 453 ? 6.445 -6.908 19.324 1.00 97.81 453 GLY A N 1
ATOM 3478 C CA . GLY A 1 453 ? 7.221 -7.177 20.537 1.00 97.81 453 GLY A CA 1
ATOM 3479 C C . GLY A 1 453 ? 6.412 -7.392 21.819 1.00 97.81 453 GLY A C 1
ATOM 3480 O O . GLY A 1 453 ? 6.929 -7.996 22.759 1.00 97.81 453 GLY A O 1
ATOM 3481 N N . GLN A 1 454 ? 5.175 -6.894 21.908 1.00 98.62 454 GLN A N 1
ATOM 3482 C CA . GLN A 1 454 ? 4.367 -7.001 23.128 1.00 98.62 454 GLN A CA 1
ATOM 3483 C C . GLN A 1 454 ? 3.493 -8.263 23.116 1.00 98.62 454 GLN A C 1
ATOM 3485 O O . GLN A 1 454 ? 2.612 -8.419 22.276 1.00 98.62 454 GLN A O 1
ATOM 3490 N N . GLY A 1 455 ? 3.685 -9.151 24.098 1.00 98.50 455 GLY A N 1
ATOM 3491 C CA . GLY A 1 455 ? 2.948 -10.423 24.187 1.00 98.50 455 GLY A CA 1
ATOM 3492 C C . GLY A 1 455 ? 1.426 -10.273 24.302 1.00 98.50 455 GLY A C 1
ATOM 3493 O O . GLY A 1 455 ? 0.691 -11.131 23.813 1.00 98.50 455 GLY A O 1
ATOM 3494 N N . VAL A 1 456 ? 0.951 -9.151 24.859 1.00 98.75 456 VAL A N 1
ATOM 3495 C CA . VAL A 1 456 ? -0.486 -8.846 24.984 1.00 98.75 456 VAL A CA 1
ATOM 3496 C C . VAL A 1 456 ? -1.194 -8.754 23.627 1.00 98.75 456 VAL A C 1
ATOM 3498 O O . VAL A 1 456 ? -2.382 -9.057 23.542 1.00 98.75 456 VAL A O 1
ATOM 3501 N N . VAL A 1 457 ? -0.468 -8.426 22.550 1.00 98.81 457 VAL A N 1
ATOM 3502 C CA . VAL A 1 457 ? -1.008 -8.430 21.181 1.00 98.81 457 VAL A CA 1
ATOM 3503 C C . VAL A 1 457 ? -1.441 -9.841 20.802 1.00 98.81 457 VAL A C 1
ATOM 3505 O O . VAL A 1 457 ? -2.585 -10.056 20.413 1.00 98.81 457 VAL A O 1
ATOM 3508 N N . MET A 1 458 ? -0.562 -10.833 20.982 1.00 98.38 458 MET A N 1
ATOM 3509 C CA . MET A 1 458 ? -0.901 -12.232 20.710 1.00 98.38 458 MET A CA 1
ATOM 3510 C C . MET A 1 458 ? -1.993 -12.745 21.652 1.00 98.38 458 MET A C 1
ATOM 3512 O O . MET A 1 458 ? -2.924 -13.417 21.206 1.00 98.38 458 MET A O 1
ATOM 3516 N N . GLU A 1 459 ? -1.919 -12.412 22.943 1.00 98.75 459 GLU A N 1
ATOM 3517 C CA . GLU A 1 459 ? -2.978 -12.779 23.887 1.00 98.75 459 GLU A CA 1
ATOM 3518 C C . GLU A 1 459 ? -4.343 -12.269 23.413 1.00 98.75 459 GLU A C 1
ATOM 3520 O O . GLU A 1 459 ? -5.297 -13.043 23.408 1.00 98.75 459 GLU A O 1
ATOM 3525 N N . THR A 1 460 ? -4.416 -11.024 22.932 1.00 98.81 460 THR A N 1
ATOM 3526 C CA . THR A 1 460 ? -5.647 -10.398 22.425 1.00 98.81 460 THR A CA 1
ATOM 3527 C C . THR A 1 460 ? -6.103 -11.006 21.101 1.00 98.81 460 THR A C 1
ATOM 3529 O O . THR A 1 460 ? -7.267 -11.389 20.984 1.00 98.81 460 THR A O 1
ATOM 3532 N N . LEU A 1 461 ? -5.202 -11.193 20.129 1.00 98.75 461 LEU A N 1
ATOM 3533 C CA . LEU A 1 461 ? -5.518 -11.844 18.850 1.00 98.75 461 LEU A CA 1
ATOM 3534 C C . LEU A 1 461 ? -6.123 -13.236 19.075 1.00 98.75 461 LEU A C 1
ATOM 3536 O O . LEU A 1 461 ? -7.118 -13.599 18.446 1.00 98.75 461 LEU A O 1
ATOM 3540 N N . ASN A 1 462 ? -5.590 -14.009 20.025 1.00 98.69 462 ASN A N 1
ATOM 3541 C CA . ASN A 1 462 ? -6.114 -15.331 20.367 1.00 98.69 462 ASN A CA 1
ATOM 3542 C C . ASN A 1 462 ? -7.570 -15.300 20.883 1.00 98.69 462 ASN A C 1
ATOM 3544 O O . ASN A 1 462 ? -8.282 -16.299 20.772 1.00 98.69 462 ASN A O 1
ATOM 3548 N N . LEU A 1 463 ? -8.045 -14.167 21.413 1.00 98.56 463 LEU A N 1
ATOM 3549 C CA . LEU A 1 463 ? -9.429 -13.991 21.869 1.00 98.56 463 LEU A CA 1
ATOM 3550 C C . LEU A 1 463 ? -10.429 -13.764 20.725 1.00 98.56 463 LEU A C 1
ATOM 3552 O O . LEU A 1 463 ? -11.624 -14.004 20.924 1.00 98.56 463 LEU A O 1
ATOM 3556 N N . SER A 1 464 ? -9.957 -13.354 19.541 1.00 97.75 464 SER A N 1
ATOM 3557 C CA . SER A 1 464 ? -10.766 -12.858 18.410 1.00 97.75 464 SER A CA 1
ATOM 3558 C C . SER A 1 464 ? -11.951 -13.748 18.017 1.00 97.75 464 SER A C 1
ATOM 3560 O O . SER A 1 464 ? -12.980 -13.255 17.554 1.00 97.75 464 SER A O 1
ATOM 3562 N N . GLN A 1 465 ? -11.840 -15.067 18.214 1.00 97.25 465 GLN A N 1
ATOM 3563 C CA . GLN A 1 465 ? -12.851 -16.057 17.816 1.00 97.25 465 GLN A CA 1
ATOM 3564 C C . GLN A 1 465 ? -13.413 -16.878 18.985 1.00 97.25 465 GLN A C 1
ATOM 3566 O O . GLN A 1 465 ? -14.259 -17.754 18.789 1.00 97.25 465 GLN A O 1
ATOM 3571 N N . LEU A 1 466 ? -12.978 -16.610 20.218 1.00 97.88 466 LEU A N 1
ATOM 3572 C CA . LEU A 1 466 ? -13.465 -17.325 21.395 1.00 97.88 466 LEU A CA 1
ATOM 3573 C C . LEU A 1 466 ? -14.841 -16.797 21.792 1.00 97.88 466 LEU A C 1
ATOM 3575 O O . LEU A 1 466 ? -15.006 -15.606 22.021 1.00 97.88 466 LEU A O 1
ATOM 3579 N N . ARG A 1 467 ? -15.837 -17.673 21.969 1.00 96.44 467 ARG A N 1
ATOM 3580 C CA . ARG A 1 467 ? -17.230 -17.281 22.279 1.00 96.44 467 ARG A CA 1
ATOM 3581 C C . ARG A 1 467 ? -17.355 -16.237 23.404 1.00 96.44 467 ARG A C 1
ATOM 3583 O O . ARG A 1 467 ? -18.193 -15.341 23.315 1.00 96.44 467 ARG A O 1
ATOM 3590 N N . GLY A 1 468 ? -16.544 -16.349 24.456 1.00 96.94 468 GLY A N 1
ATOM 3591 C CA . GLY A 1 468 ? -16.559 -15.430 25.601 1.00 96.94 468 GLY A CA 1
ATOM 3592 C C . GLY A 1 468 ? -16.036 -14.022 25.305 1.00 96.94 468 GLY A C 1
ATOM 3593 O O . GLY A 1 468 ? -16.405 -13.099 26.016 1.00 96.94 468 GLY A O 1
ATOM 3594 N N . TYR A 1 469 ? -15.254 -13.851 24.236 1.00 98.31 469 TYR A N 1
ATOM 3595 C CA . TYR A 1 469 ? -14.483 -12.630 23.980 1.00 98.31 469 TYR A CA 1
ATOM 3596 C C . TYR A 1 469 ? -14.699 -12.042 22.583 1.00 98.31 469 TYR A C 1
ATOM 3598 O O . TYR A 1 469 ? -14.677 -10.831 22.437 1.00 98.31 469 TYR A O 1
ATOM 3606 N N . ALA A 1 470 ? -15.007 -12.873 21.584 1.00 98.00 470 ALA A N 1
ATOM 3607 C CA . ALA A 1 470 ? -15.147 -12.482 20.188 1.00 98.00 470 ALA A CA 1
ATOM 3608 C C . ALA A 1 470 ? -16.052 -11.257 19.990 1.00 98.00 470 ALA A C 1
ATOM 3610 O O . ALA A 1 470 ? -17.199 -11.239 20.460 1.00 98.00 470 ALA A O 1
ATOM 3611 N N . THR A 1 471 ? -15.540 -10.300 19.218 1.00 98.62 471 THR A N 1
ATOM 3612 C CA . THR A 1 471 ? -16.157 -9.016 18.840 1.00 98.62 471 THR A CA 1
ATOM 3613 C C . THR A 1 471 ? -16.468 -8.929 17.342 1.00 98.62 471 THR A C 1
ATOM 3615 O O . THR A 1 471 ? -16.891 -7.890 16.836 1.00 98.62 471 THR A O 1
ATOM 3618 N N . GLY A 1 472 ? -16.353 -10.054 16.626 1.00 98.12 472 GLY A N 1
ATOM 3619 C CA . GLY A 1 472 ? -16.766 -10.165 15.227 1.00 98.12 472 GLY A CA 1
ATOM 3620 C C . GLY A 1 472 ? -15.729 -9.619 14.258 1.00 98.12 472 GLY A C 1
ATOM 3621 O O . GLY A 1 472 ? -16.094 -9.117 13.196 1.00 98.12 472 GLY A O 1
ATOM 3622 N N . GLY A 1 473 ? -14.456 -9.722 14.629 1.00 98.44 473 GLY A N 1
ATOM 3623 C CA . GLY A 1 473 ? -13.332 -9.255 13.839 1.00 98.44 473 GLY A CA 1
ATOM 3624 C C . GLY A 1 473 ? -12.929 -7.826 14.183 1.00 98.44 473 GLY A C 1
ATOM 3625 O O . GLY A 1 473 ? -13.773 -6.922 14.143 1.00 98.44 473 GLY A O 1
ATOM 3626 N N . THR A 1 474 ? -11.640 -7.638 14.439 1.00 98.94 474 THR A N 1
ATOM 3627 C CA . THR A 1 474 ? -11.005 -6.337 14.676 1.00 98.94 474 THR A CA 1
ATOM 3628 C C . THR A 1 474 ? -10.265 -5.849 13.434 1.00 98.94 474 THR A C 1
ATOM 3630 O O . THR A 1 474 ? -9.614 -6.624 12.730 1.00 98.94 474 THR A O 1
ATOM 3633 N N . ILE A 1 475 ? -10.390 -4.554 13.129 1.00 98.94 475 ILE A N 1
ATOM 3634 C CA . ILE A 1 475 ? -9.587 -3.918 12.079 1.00 98.94 475 ILE A CA 1
ATOM 3635 C C . ILE A 1 475 ? -8.323 -3.363 12.734 1.00 98.94 475 ILE A C 1
ATOM 3637 O O . ILE A 1 475 ? -8.383 -2.383 13.474 1.00 98.94 475 ILE A O 1
ATOM 3641 N N . HIS A 1 476 ? -7.183 -3.987 12.461 1.00 98.94 476 HIS A N 1
ATOM 3642 C CA . HIS A 1 476 ? -5.886 -3.555 12.968 1.00 98.94 476 HIS A CA 1
ATOM 3643 C C . HIS A 1 476 ? -5.200 -2.638 11.957 1.00 98.94 476 HIS A C 1
ATOM 3645 O O . HIS A 1 476 ? -5.081 -2.980 10.779 1.00 98.94 476 HIS A O 1
ATOM 3651 N N . LEU A 1 477 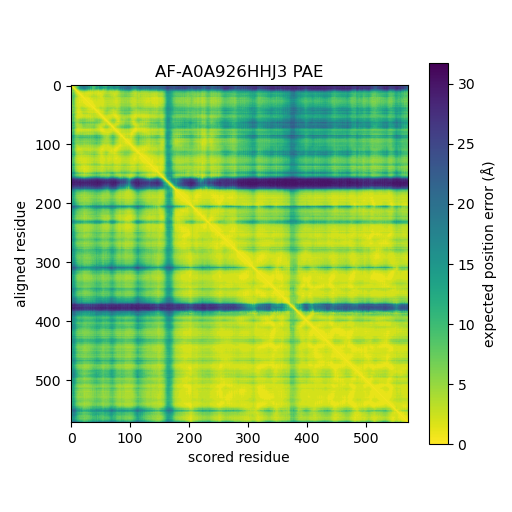? -4.711 -1.493 12.421 1.00 98.88 477 LEU A N 1
ATOM 3652 C CA . LEU A 1 477 ? -3.959 -0.522 11.637 1.00 98.88 477 LEU A CA 1
ATOM 3653 C C . LEU A 1 477 ? -2.562 -0.363 12.237 1.00 98.88 477 LEU A C 1
ATOM 3655 O O . LEU A 1 477 ? -2.408 0.205 13.313 1.00 98.88 477 LEU A O 1
ATOM 3659 N N . VAL A 1 478 ? -1.528 -0.834 11.549 1.00 98.88 478 VAL A N 1
ATOM 3660 C CA . VAL A 1 478 ? -0.142 -0.633 11.984 1.00 98.88 478 VAL A CA 1
ATOM 3661 C C . VAL A 1 478 ? 0.427 0.587 11.267 1.00 98.88 478 VAL A C 1
ATOM 3663 O O . VAL A 1 478 ? 0.540 0.594 10.042 1.00 98.88 478 VAL A O 1
ATOM 3666 N N . ILE A 1 479 ? 0.794 1.623 12.029 1.00 98.75 479 ILE A N 1
ATOM 3667 C CA . ILE A 1 479 ? 1.525 2.791 11.517 1.00 98.75 479 ILE A CA 1
ATOM 3668 C C . ILE A 1 479 ? 3.015 2.437 11.513 1.00 98.75 479 ILE A C 1
ATOM 3670 O O . ILE A 1 479 ? 3.775 2.774 12.432 1.00 98.75 479 ILE A O 1
ATOM 3674 N N . ASN A 1 480 ? 3.418 1.701 10.480 1.00 98.62 480 ASN A N 1
ATOM 3675 C CA . ASN A 1 480 ? 4.749 1.136 10.342 1.00 98.62 480 ASN A CA 1
ATOM 3676 C C . ASN A 1 480 ? 5.711 2.157 9.750 1.00 98.62 480 ASN A C 1
ATOM 3678 O O . ASN A 1 480 ? 6.017 2.174 8.562 1.00 98.62 480 ASN A O 1
ATOM 3682 N N . ASN A 1 481 ? 6.222 3.010 10.629 1.00 97.94 481 ASN A N 1
ATOM 3683 C CA . ASN A 1 481 ? 7.212 4.026 10.289 1.00 97.94 481 ASN A CA 1
ATOM 3684 C C . ASN A 1 481 ? 8.650 3.476 10.237 1.00 97.94 481 ASN A C 1
ATOM 3686 O O . ASN A 1 481 ? 9.594 4.261 10.130 1.00 97.94 481 ASN A O 1
ATOM 3690 N N . GLN A 1 482 ? 8.796 2.146 10.305 1.00 97.69 482 GLN A N 1
ATOM 3691 C CA . GLN A 1 482 ? 10.048 1.404 10.176 1.00 97.69 482 GLN A CA 1
ATOM 3692 C C . GLN A 1 482 ? 11.069 1.691 11.288 1.00 97.69 482 GLN A C 1
ATOM 3694 O O . GLN A 1 482 ? 12.264 1.470 11.087 1.00 97.69 482 GLN A O 1
ATOM 3699 N N . LEU A 1 483 ? 10.634 2.206 12.447 1.00 96.94 483 LEU A N 1
ATOM 3700 C CA . LEU A 1 483 ? 11.536 2.610 13.525 1.00 96.94 483 LEU A CA 1
ATOM 3701 C C . LEU A 1 483 ? 10.862 2.632 14.911 1.00 96.94 483 LEU A C 1
ATOM 3703 O O . LEU A 1 483 ? 9.994 3.455 15.207 1.00 96.94 483 LEU A O 1
ATOM 3707 N N . GLY A 1 484 ? 11.363 1.811 15.836 1.00 96.81 484 GLY A N 1
ATOM 3708 C CA . GLY A 1 484 ? 10.945 1.823 17.241 1.00 96.81 484 GLY A CA 1
ATOM 3709 C C . GLY A 1 484 ? 11.854 2.706 18.092 1.00 96.81 484 GLY A C 1
ATOM 3710 O O . GLY A 1 484 ? 12.885 2.240 18.556 1.00 96.81 484 GLY A O 1
ATOM 3711 N N . PHE A 1 485 ? 11.495 3.973 18.322 1.00 96.88 485 PHE A N 1
ATOM 3712 C CA . PHE A 1 485 ? 12.381 4.968 18.961 1.00 96.88 485 PHE A CA 1
ATOM 3713 C C . PHE A 1 485 ? 13.703 5.126 18.175 1.00 96.88 485 PHE A C 1
ATOM 3715 O O . PHE A 1 485 ? 13.713 5.890 17.207 1.00 96.88 485 PHE A O 1
ATOM 3722 N N . THR A 1 486 ? 14.760 4.397 18.557 1.00 96.88 486 THR A N 1
ATOM 3723 C CA . THR A 1 486 ? 16.100 4.331 17.934 1.00 96.88 486 THR A CA 1
ATOM 3724 C C . THR A 1 486 ? 16.422 2.928 17.408 1.00 96.88 486 THR A C 1
ATOM 3726 O O . THR A 1 486 ? 17.521 2.708 16.913 1.00 96.88 486 THR A O 1
ATOM 3729 N N . THR A 1 487 ? 15.521 1.962 17.575 1.00 97.44 487 THR A N 1
ATOM 3730 C CA . THR A 1 487 ? 15.732 0.540 17.281 1.00 97.44 487 THR A CA 1
ATOM 3731 C C . THR A 1 487 ? 15.218 0.207 15.888 1.00 97.44 487 THR A C 1
ATOM 3733 O O . THR A 1 487 ? 14.052 0.467 15.571 1.00 97.44 487 THR A O 1
ATOM 3736 N N . MET A 1 488 ? 16.084 -0.378 15.061 1.00 95.94 488 MET A N 1
ATOM 3737 C CA . MET A 1 488 ? 15.757 -0.731 13.680 1.00 95.94 488 MET A CA 1
ATOM 3738 C C . MET A 1 488 ? 14.885 -2.001 13.607 1.00 95.94 488 MET A C 1
ATOM 3740 O O . MET A 1 488 ? 14.900 -2.827 14.521 1.00 95.94 488 MET A O 1
ATOM 3744 N N . PRO A 1 489 ? 14.148 -2.219 12.502 1.00 95.81 489 PRO A N 1
ATOM 3745 C CA . PRO A 1 489 ? 13.316 -3.405 12.288 1.00 95.81 489 PRO A CA 1
ATOM 3746 C C . PRO A 1 489 ? 14.002 -4.756 12.537 1.00 95.81 489 PRO A C 1
ATOM 3748 O O . PRO A 1 489 ? 13.396 -5.667 13.089 1.00 95.81 489 PRO A O 1
ATOM 3751 N N . ASN A 1 490 ? 15.269 -4.892 12.147 1.00 94.50 490 ASN A N 1
ATOM 3752 C CA . ASN A 1 490 ? 16.065 -6.111 12.333 1.00 94.50 490 ASN A CA 1
ATOM 3753 C C . ASN A 1 490 ? 16.495 -6.356 13.791 1.00 94.50 490 ASN A C 1
ATOM 3755 O O . ASN A 1 490 ? 17.025 -7.421 14.095 1.00 94.50 490 ASN A O 1
ATOM 3759 N N . GLU A 1 491 ? 16.285 -5.382 14.675 1.00 96.69 491 GLU A N 1
ATOM 3760 C CA . GLU A 1 491 ? 16.551 -5.468 16.112 1.00 96.69 491 GLU A CA 1
ATOM 3761 C C . GLU A 1 491 ? 15.253 -5.592 16.927 1.00 96.69 491 GLU A C 1
ATOM 3763 O O . GLU A 1 491 ? 15.294 -6.014 18.080 1.00 96.69 491 GLU A O 1
ATOM 3768 N N . SER A 1 492 ? 14.097 -5.237 16.349 1.00 96.69 492 SER A N 1
ATOM 3769 C CA . SER A 1 492 ? 12.795 -5.271 17.030 1.00 96.69 492 SER A CA 1
ATOM 3770 C C . SER A 1 492 ? 12.001 -6.559 16.804 1.00 96.69 492 SER A C 1
ATOM 3772 O O . SER A 1 492 ? 11.094 -6.854 17.580 1.00 96.69 492 SER A O 1
ATOM 3774 N N . ARG A 1 493 ? 12.322 -7.340 15.764 1.00 96.88 493 ARG A N 1
ATOM 3775 C CA . ARG A 1 493 ? 11.616 -8.587 15.432 1.00 96.88 493 ARG A CA 1
ATOM 3776 C C . ARG A 1 493 ? 12.501 -9.596 14.705 1.00 96.88 493 ARG A C 1
ATOM 3778 O O . ARG A 1 493 ? 13.513 -9.245 14.108 1.00 96.88 493 ARG A O 1
ATOM 3785 N N . SER A 1 494 ? 12.060 -10.854 14.704 1.00 96.50 494 SER A N 1
ATOM 3786 C CA . SER A 1 494 ? 12.693 -11.947 13.944 1.00 96.50 494 SER A CA 1
ATOM 3787 C C . SER A 1 494 ? 11.954 -12.316 12.650 1.00 96.50 494 SER A C 1
ATOM 3789 O O . SER A 1 494 ? 12.516 -13.017 11.812 1.00 96.50 494 SER A O 1
ATOM 3791 N N . GLY A 1 495 ? 10.700 -11.878 12.495 1.00 91.62 495 GLY A N 1
ATOM 3792 C CA . GLY A 1 495 ? 9.903 -12.057 11.278 1.00 91.62 495 GLY A CA 1
ATOM 3793 C C . GLY A 1 495 ? 10.224 -11.021 10.198 1.00 91.62 495 GLY A C 1
ATOM 3794 O O . GLY A 1 495 ? 10.863 -9.999 10.462 1.00 91.62 495 GLY A O 1
ATOM 3795 N N . ALA A 1 496 ? 9.748 -11.263 8.976 1.00 92.44 496 ALA A N 1
ATOM 3796 C CA . ALA A 1 496 ? 9.916 -10.321 7.870 1.00 92.44 496 ALA A CA 1
ATOM 3797 C C . ALA A 1 496 ? 9.097 -9.042 8.116 1.00 92.44 496 ALA A C 1
ATOM 3799 O O . ALA A 1 496 ? 9.595 -7.922 7.936 1.00 92.44 496 ALA A O 1
ATOM 3800 N N . TYR A 1 497 ? 7.870 -9.204 8.612 1.00 97.75 497 TYR A N 1
ATOM 3801 C CA . TYR A 1 497 ? 6.930 -8.114 8.847 1.00 97.75 497 TYR A CA 1
ATOM 3802 C C . TYR A 1 497 ? 6.628 -7.957 10.332 1.00 97.75 497 TYR A C 1
ATOM 3804 O O . TYR A 1 497 ? 6.610 -8.928 11.086 1.00 97.75 497 TYR A O 1
ATOM 3812 N N . ALA A 1 498 ? 6.339 -6.723 10.756 1.00 98.06 498 ALA A N 1
ATOM 3813 C CA . ALA A 1 498 ? 5.831 -6.469 12.105 1.00 98.06 498 ALA A CA 1
ATOM 3814 C C . ALA A 1 498 ? 4.507 -7.209 12.361 1.00 98.06 498 ALA A C 1
ATOM 3816 O O . ALA A 1 498 ? 4.198 -7.576 13.489 1.00 98.06 498 ALA A O 1
ATOM 3817 N N . THR A 1 499 ? 3.758 -7.475 11.293 1.00 98.62 499 THR A N 1
ATOM 3818 C CA . THR A 1 499 ? 2.430 -8.083 11.308 1.00 98.62 499 THR A CA 1
ATOM 3819 C C . THR A 1 499 ? 2.418 -9.607 11.230 1.00 98.62 499 THR A C 1
ATOM 3821 O O . THR A 1 499 ? 1.339 -10.196 11.254 1.00 98.62 499 THR A O 1
ATOM 3824 N N . ASP A 1 500 ? 3.582 -10.271 11.208 1.00 98.19 500 ASP A N 1
ATOM 3825 C CA . ASP A 1 500 ? 3.666 -11.738 11.131 1.00 98.19 500 ASP A CA 1
ATOM 3826 C C . ASP A 1 500 ? 2.912 -12.440 12.278 1.00 98.19 500 ASP A C 1
ATOM 3828 O O . ASP A 1 500 ? 2.417 -13.553 12.098 1.00 98.19 500 ASP A O 1
ATOM 3832 N N . ILE A 1 501 ? 2.746 -11.780 13.433 1.00 97.50 501 ILE A N 1
ATOM 3833 C CA . ILE A 1 501 ? 1.985 -12.315 14.571 1.00 97.50 501 ILE A CA 1
ATOM 3834 C C . ILE A 1 501 ? 0.501 -12.558 14.242 1.00 97.50 501 ILE A C 1
ATOM 3836 O O . ILE A 1 501 ? -0.099 -13.501 14.756 1.00 97.50 501 ILE A O 1
ATOM 3840 N N . ALA A 1 502 ? -0.082 -11.795 13.311 1.00 97.94 502 ALA A N 1
ATOM 3841 C CA . ALA A 1 502 ? -1.477 -11.947 12.889 1.00 97.94 502 ALA A CA 1
ATOM 3842 C C . ALA A 1 502 ? -1.741 -13.265 12.139 1.00 97.94 502 ALA A C 1
ATOM 3844 O O . ALA A 1 502 ? -2.871 -13.764 12.099 1.00 97.94 502 ALA A O 1
ATOM 3845 N N . LYS A 1 503 ? -0.687 -13.893 11.600 1.00 97.31 503 LYS A N 1
ATOM 3846 C CA . LYS A 1 503 ? -0.771 -15.211 10.955 1.00 97.31 503 LYS A CA 1
ATOM 3847 C C . LYS A 1 503 ? -1.161 -16.308 11.944 1.00 97.31 503 LYS A C 1
ATOM 3849 O O . LYS A 1 503 ? -1.754 -17.299 11.521 1.00 97.31 503 LYS A O 1
ATOM 3854 N N . ALA A 1 504 ? -0.909 -16.118 13.244 1.00 96.19 504 ALA A N 1
ATOM 3855 C CA . ALA A 1 504 ? -1.303 -17.060 14.294 1.00 96.19 504 ALA A CA 1
ATOM 3856 C C . ALA A 1 504 ? -2.821 -17.311 14.325 1.00 96.19 504 ALA A C 1
ATOM 3858 O O . ALA A 1 504 ? -3.256 -18.419 14.636 1.00 96.19 504 ALA A O 1
ATOM 3859 N N . ILE A 1 505 ? -3.621 -16.311 13.941 1.00 97.25 505 ILE A N 1
ATOM 3860 C CA . ILE A 1 505 ? -5.086 -16.406 13.855 1.00 97.25 505 ILE A CA 1
ATOM 3861 C C . ILE A 1 505 ? -5.602 -16.440 12.414 1.00 97.25 505 ILE A C 1
ATOM 3863 O O . ILE A 1 505 ? -6.799 -16.270 12.183 1.00 97.25 505 ILE A O 1
ATOM 3867 N N . VAL A 1 506 ? -4.698 -16.656 11.451 1.00 97.31 506 VAL A N 1
ATOM 3868 C CA . VAL A 1 506 ? -4.961 -16.668 10.006 1.00 97.31 506 VAL A CA 1
ATOM 3869 C C . VAL A 1 506 ? -5.697 -15.416 9.498 1.00 97.31 506 VAL A C 1
ATOM 3871 O O . VAL A 1 506 ? -6.484 -15.502 8.560 1.00 97.31 506 VAL A O 1
ATOM 3874 N N . ALA A 1 507 ? -5.442 -14.246 10.093 1.00 98.50 507 ALA A N 1
ATOM 3875 C CA . ALA A 1 507 ? -5.980 -12.975 9.604 1.00 98.50 507 ALA A CA 1
ATOM 3876 C C . ALA A 1 507 ? -5.268 -12.561 8.304 1.00 98.50 507 ALA A C 1
ATOM 3878 O O . ALA A 1 507 ? -4.044 -12.694 8.245 1.00 98.50 507 ALA A O 1
ATOM 3879 N N . PRO A 1 508 ? -5.965 -12.071 7.260 1.00 98.69 508 PRO A N 1
ATOM 3880 C CA . PRO A 1 508 ? -5.301 -11.493 6.095 1.00 98.69 508 PRO A CA 1
ATOM 3881 C C . PRO A 1 508 ? -4.556 -10.209 6.469 1.00 98.69 508 PRO A C 1
ATOM 3883 O O . PRO A 1 508 ? -5.025 -9.418 7.294 1.00 98.69 508 PRO A O 1
ATOM 3886 N N . VAL A 1 509 ? -3.416 -9.994 5.817 1.00 98.88 509 VAL A N 1
ATOM 3887 C CA . VAL A 1 509 ? -2.592 -8.794 5.978 1.00 98.88 509 VAL A CA 1
ATOM 3888 C C . VAL A 1 509 ? -2.468 -8.089 4.632 1.00 98.88 509 VAL A C 1
ATOM 3890 O O . VAL A 1 509 ? -2.165 -8.717 3.619 1.00 98.88 509 VAL A O 1
ATOM 3893 N N . TRP A 1 510 ? -2.668 -6.776 4.613 1.00 98.81 510 TRP A N 1
ATOM 3894 C CA . TRP A 1 510 ? -2.340 -5.934 3.466 1.00 98.81 510 TRP A CA 1
ATOM 3895 C C . TRP A 1 510 ? -1.241 -4.953 3.852 1.00 98.81 510 TRP A C 1
ATOM 3897 O O . TRP A 1 510 ? -1.482 -4.039 4.638 1.00 98.81 510 TRP A O 1
ATOM 3907 N N . HIS A 1 511 ? -0.053 -5.119 3.271 1.00 98.81 511 HIS A N 1
ATOM 3908 C CA . HIS A 1 511 ? 1.000 -4.112 3.344 1.00 98.81 511 HIS A CA 1
ATOM 3909 C C . HIS A 1 511 ? 0.780 -3.082 2.247 1.00 98.81 511 HIS A C 1
ATOM 3911 O O . HIS A 1 511 ? 0.612 -3.453 1.083 1.00 98.81 511 HIS A O 1
ATOM 3917 N N . VAL A 1 512 ? 0.775 -1.802 2.595 1.00 98.81 512 VAL A N 1
ATOM 3918 C CA . VAL A 1 512 ? 0.455 -0.729 1.657 1.00 98.81 512 VAL A CA 1
ATOM 3919 C C . VAL A 1 512 ? 1.419 0.438 1.799 1.00 98.81 512 VAL A C 1
ATOM 3921 O O . VAL A 1 512 ? 1.810 0.798 2.908 1.00 98.81 512 VAL A O 1
ATOM 3924 N N . ASN A 1 513 ? 1.806 1.012 0.661 1.00 98.50 513 ASN A N 1
ATOM 3925 C CA . ASN A 1 513 ? 2.668 2.184 0.616 1.00 98.50 513 ASN A CA 1
ATOM 3926 C C . ASN A 1 513 ? 1.945 3.412 1.181 1.00 98.50 513 ASN A C 1
ATOM 3928 O O . ASN A 1 513 ? 0.921 3.831 0.643 1.00 98.50 513 ASN A O 1
ATOM 3932 N N . GLY A 1 514 ? 2.491 3.999 2.246 1.00 98.19 514 GLY A N 1
ATOM 3933 C CA . GLY A 1 514 ? 1.949 5.191 2.891 1.00 98.19 514 GLY A CA 1
ATOM 3934 C C . GLY A 1 514 ? 1.925 6.433 1.996 1.00 98.19 514 GLY A C 1
ATOM 3935 O O . GLY A 1 514 ? 1.060 7.280 2.206 1.00 98.19 514 GLY A O 1
ATOM 3936 N N . ASP A 1 515 ? 2.783 6.515 0.974 1.00 97.62 515 ASP A N 1
ATOM 3937 C CA . ASP A 1 515 ? 2.801 7.619 -0.002 1.00 97.62 515 ASP A CA 1
ATOM 3938 C C . ASP A 1 515 ? 1.807 7.409 -1.167 1.00 97.62 515 ASP A C 1
ATOM 3940 O O . ASP A 1 515 ? 1.662 8.279 -2.026 1.00 97.62 515 ASP A O 1
ATOM 3944 N N . ASP A 1 516 ? 1.087 6.279 -1.204 1.00 98.12 516 ASP A N 1
ATOM 3945 C CA . ASP A 1 516 ? -0.021 6.032 -2.138 1.00 98.12 516 ASP A CA 1
ATOM 3946 C C . ASP A 1 516 ? -1.368 6.051 -1.387 1.00 98.12 516 ASP A C 1
ATOM 3948 O O . ASP A 1 516 ? -1.922 5.003 -1.027 1.00 98.12 516 ASP A O 1
ATOM 3952 N N . PRO A 1 517 ? -1.937 7.242 -1.128 1.00 98.31 517 PRO A N 1
ATOM 3953 C CA . PRO A 1 517 ? -3.147 7.375 -0.324 1.00 98.31 517 PRO A CA 1
ATOM 3954 C C . PRO A 1 517 ? -4.388 6.778 -1.008 1.00 98.31 517 PRO A C 1
ATOM 3956 O O . PRO A 1 517 ? -5.330 6.376 -0.322 1.00 98.31 517 PRO A O 1
ATOM 3959 N N . GLU A 1 518 ? -4.408 6.659 -2.344 1.00 98.50 518 GLU A N 1
ATOM 3960 C CA . GLU A 1 518 ? -5.488 5.937 -3.022 1.00 98.50 518 GLU A CA 1
ATOM 3961 C C . GLU A 1 518 ? -5.392 4.426 -2.765 1.00 98.50 518 GLU A C 1
ATOM 3963 O O . GLU A 1 518 ? -6.418 3.776 -2.559 1.00 98.50 518 GLU A O 1
ATOM 3968 N N . ALA A 1 519 ? -4.187 3.844 -2.775 1.00 98.50 519 ALA A N 1
ATOM 3969 C CA . ALA A 1 519 ? -3.987 2.444 -2.405 1.00 98.50 519 ALA A CA 1
ATOM 3970 C C . ALA A 1 519 ? -4.361 2.187 -0.938 1.00 98.50 519 ALA A C 1
ATOM 3972 O O . ALA A 1 519 ? -5.054 1.209 -0.654 1.00 98.50 519 ALA A O 1
ATOM 3973 N N . VAL A 1 520 ? -3.984 3.089 -0.024 1.00 98.81 520 VAL A N 1
ATOM 3974 C CA . VAL A 1 520 ? -4.371 3.020 1.397 1.00 98.81 520 VAL A CA 1
ATOM 3975 C C . VAL A 1 520 ? -5.892 3.031 1.555 1.00 98.81 520 VAL A C 1
ATOM 3977 O O . VAL A 1 5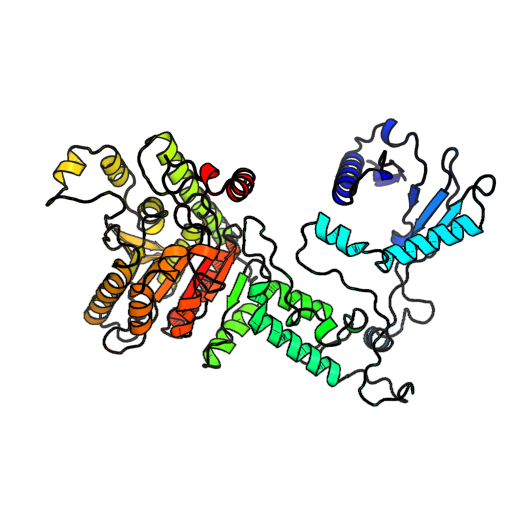20 ? -6.442 2.174 2.248 1.00 98.81 520 VAL A O 1
ATOM 3980 N N . LEU A 1 521 ? -6.592 3.928 0.851 1.00 98.69 521 LEU A N 1
ATOM 3981 C CA . LEU A 1 521 ? -8.056 3.967 0.845 1.00 98.69 521 LEU A CA 1
ATOM 3982 C C . LEU A 1 521 ? -8.663 2.649 0.326 1.00 98.69 521 LEU A C 1
ATOM 3984 O O . LEU A 1 521 ? -9.594 2.112 0.928 1.00 98.69 521 LEU A O 1
ATOM 3988 N N . ARG A 1 522 ? -8.128 2.083 -0.763 1.00 98.38 522 ARG A N 1
ATOM 3989 C CA . ARG A 1 522 ? -8.600 0.801 -1.323 1.00 98.38 522 ARG A CA 1
ATOM 3990 C C . ARG A 1 522 ? -8.384 -0.374 -0.367 1.00 98.38 522 ARG A C 1
ATOM 3992 O O . ARG A 1 522 ? -9.252 -1.240 -0.254 1.00 98.38 522 ARG A O 1
ATOM 3999 N N . VAL A 1 523 ? -7.264 -0.405 0.350 1.00 98.69 523 VAL A N 1
ATOM 4000 C CA . VAL A 1 523 ? -7.003 -1.423 1.377 1.00 98.69 523 VAL A CA 1
ATOM 4001 C C . VAL A 1 523 ? -7.935 -1.252 2.576 1.00 98.69 523 VAL A C 1
ATOM 4003 O O . VAL A 1 523 ? -8.496 -2.241 3.042 1.00 98.69 523 VAL A O 1
ATOM 4006 N N . ALA A 1 524 ? -8.182 -0.018 3.023 1.00 98.81 524 ALA A N 1
ATOM 4007 C CA . ALA A 1 524 ? -9.153 0.275 4.078 1.00 98.81 524 ALA A CA 1
ATOM 4008 C C . ALA A 1 524 ? -10.563 -0.217 3.708 1.00 98.81 524 ALA A C 1
ATOM 4010 O O . ALA A 1 524 ? -11.256 -0.818 4.533 1.00 98.81 524 ALA A O 1
ATOM 4011 N N . GLN A 1 525 ? -10.952 -0.059 2.437 1.00 98.56 525 GLN A N 1
ATOM 4012 C CA . GLN A 1 525 ? -12.153 -0.687 1.897 1.00 98.56 525 GLN A CA 1
ATOM 4013 C C . GLN A 1 525 ? -12.072 -2.215 2.047 1.00 98.56 525 GLN A C 1
ATOM 4015 O O . GLN A 1 525 ? -12.876 -2.790 2.785 1.00 98.56 525 GLN A O 1
ATOM 4020 N N . LEU A 1 526 ? -11.112 -2.885 1.401 1.00 98.50 526 LEU A N 1
ATOM 4021 C CA . LEU A 1 526 ? -11.003 -4.353 1.439 1.00 98.50 526 LEU A CA 1
ATOM 4022 C C . LEU A 1 526 ? -11.054 -4.919 2.862 1.00 98.50 526 LEU A C 1
ATOM 4024 O O . LEU A 1 526 ? -11.792 -5.874 3.104 1.00 98.50 526 LEU A O 1
ATOM 4028 N N . ALA A 1 527 ? -10.335 -4.300 3.797 1.00 98.81 527 ALA A N 1
ATOM 4029 C CA . ALA A 1 527 ? -10.286 -4.720 5.186 1.00 98.81 527 ALA A CA 1
ATOM 4030 C C . ALA A 1 527 ? -11.649 -4.616 5.879 1.00 98.81 527 ALA A C 1
ATOM 4032 O O . ALA A 1 527 ? -12.125 -5.595 6.460 1.00 98.81 527 ALA A O 1
ATOM 4033 N N . PHE A 1 528 ? -12.319 -3.465 5.765 1.00 98.88 528 PHE A N 1
ATOM 4034 C CA . PHE A 1 528 ? -13.645 -3.276 6.347 1.00 98.88 528 PHE A CA 1
ATOM 4035 C C . PHE A 1 528 ? -14.657 -4.293 5.799 1.00 98.88 528 PHE A C 1
ATOM 4037 O O . PHE A 1 528 ? -15.394 -4.922 6.559 1.00 98.88 528 PHE A O 1
ATOM 4044 N N . ASP A 1 529 ? -14.663 -4.503 4.483 1.00 98.69 529 ASP A N 1
ATOM 4045 C CA . ASP A 1 529 ? -15.558 -5.470 3.846 1.00 98.69 529 ASP A CA 1
ATOM 4046 C C . ASP A 1 529 ? -15.258 -6.912 4.261 1.00 98.69 529 ASP A C 1
ATOM 4048 O O . ASP A 1 529 ? -16.190 -7.684 4.481 1.00 98.69 529 ASP A O 1
ATOM 4052 N N . PHE A 1 530 ? -13.980 -7.285 4.367 1.00 98.75 530 PHE A N 1
ATOM 4053 C CA . PHE A 1 530 ? -13.579 -8.622 4.799 1.00 98.75 530 PHE A CA 1
ATOM 4054 C C . PHE A 1 530 ? -14.072 -8.893 6.222 1.00 98.75 530 PHE A C 1
ATOM 4056 O O . PHE A 1 530 ? -14.713 -9.917 6.477 1.00 98.75 530 PHE A O 1
ATOM 4063 N N . ARG A 1 531 ? -13.857 -7.936 7.134 1.00 98.75 531 ARG A N 1
ATOM 4064 C CA . ARG A 1 531 ? -14.355 -7.999 8.511 1.00 98.75 531 ARG A CA 1
ATOM 4065 C C . ARG A 1 531 ? -15.872 -8.141 8.538 1.00 98.75 531 ARG A C 1
ATOM 4067 O O . ARG A 1 531 ? -16.393 -9.016 9.228 1.00 98.75 531 ARG A O 1
ATOM 4074 N N . GLN A 1 532 ? -16.588 -7.318 7.765 1.00 98.44 532 GLN A N 1
ATOM 4075 C CA . GLN A 1 532 ? -18.049 -7.390 7.693 1.00 98.44 532 GLN A CA 1
ATOM 4076 C C . GLN A 1 532 ? -18.549 -8.721 7.123 1.00 98.44 532 GLN A C 1
ATOM 4078 O O . GLN A 1 532 ? -19.562 -9.232 7.588 1.00 98.44 532 GLN A O 1
ATOM 4083 N N . GLN A 1 533 ? -17.855 -9.292 6.142 1.00 98.44 533 GLN A N 1
ATOM 4084 C CA . GLN A 1 533 ? -18.264 -10.537 5.504 1.00 98.44 533 GLN A CA 1
ATOM 4085 C C . GLN A 1 533 ? -17.997 -11.766 6.382 1.00 98.44 533 GLN A C 1
ATOM 4087 O O . GLN A 1 533 ? -18.833 -12.667 6.434 1.00 98.44 533 GLN A O 1
ATOM 4092 N N . PHE A 1 534 ? -16.835 -11.827 7.039 1.00 98.44 534 PHE A N 1
ATOM 4093 C CA . PHE A 1 534 ? -16.339 -13.060 7.662 1.00 98.44 534 PHE A CA 1
ATOM 4094 C C . PHE A 1 534 ? -16.259 -13.019 9.186 1.00 98.44 534 PHE A C 1
ATOM 4096 O O . PHE A 1 534 ? -16.025 -14.061 9.796 1.00 98.44 534 PHE A O 1
ATOM 4103 N N . ARG A 1 535 ? -16.467 -11.853 9.812 1.00 98.38 535 ARG A N 1
ATOM 4104 C CA . ARG A 1 535 ? -16.367 -11.662 11.270 1.00 98.38 535 ARG A CA 1
ATOM 4105 C C . ARG A 1 535 ? -15.007 -12.085 11.834 1.00 98.38 535 ARG A C 1
ATOM 4107 O O . ARG A 1 535 ? -14.907 -12.724 12.884 1.00 98.38 535 ARG A O 1
ATOM 4114 N N . ARG A 1 536 ? -13.958 -11.754 11.084 1.00 98.50 536 ARG A N 1
ATOM 4115 C CA . ARG A 1 536 ? -12.562 -12.117 11.335 1.00 98.50 536 ARG A CA 1
ATOM 4116 C C . ARG A 1 536 ? -11.705 -10.866 11.353 1.00 98.50 536 ARG A C 1
ATOM 4118 O O . ARG A 1 536 ? -12.016 -9.900 10.654 1.00 98.50 536 ARG A O 1
ATOM 4125 N N . ASP A 1 537 ? -10.649 -10.924 12.148 1.00 98.88 537 ASP A N 1
ATOM 4126 C CA . ASP A 1 537 ? -9.660 -9.861 12.224 1.00 98.88 537 ASP A CA 1
ATOM 4127 C C . ASP A 1 537 ? -8.973 -9.680 10.872 1.00 98.88 537 ASP A C 1
ATOM 4129 O O . ASP A 1 537 ? -8.859 -10.611 10.067 1.00 98.88 537 ASP A O 1
ATOM 4133 N N . VAL A 1 538 ? -8.514 -8.460 10.640 1.00 98.88 538 VAL A N 1
ATOM 4134 C CA . VAL A 1 538 ? -7.777 -8.051 9.450 1.00 98.88 538 VAL A CA 1
ATOM 4135 C C . VAL A 1 538 ? -6.707 -7.051 9.844 1.00 98.88 538 VAL A C 1
ATOM 4137 O O . VAL A 1 538 ? -6.948 -6.204 10.702 1.00 98.88 538 VAL A O 1
ATOM 4140 N N . VAL A 1 539 ? -5.548 -7.106 9.188 1.00 98.94 539 VAL A N 1
ATOM 4141 C CA . VAL A 1 539 ? -4.456 -6.167 9.444 1.00 98.94 539 VAL A CA 1
ATOM 4142 C C . VAL A 1 539 ? -4.114 -5.350 8.204 1.00 98.94 539 VAL A C 1
ATOM 4144 O O . VAL A 1 539 ? -3.897 -5.887 7.118 1.00 98.94 539 VAL A O 1
ATOM 4147 N N . ILE A 1 540 ? -4.030 -4.038 8.393 1.00 98.94 540 ILE A N 1
ATOM 4148 C CA . ILE A 1 540 ? -3.511 -3.070 7.433 1.00 98.94 540 ILE A CA 1
ATOM 4149 C C . ILE A 1 540 ? -2.151 -2.599 7.952 1.00 98.94 540 ILE A C 1
ATOM 4151 O O . ILE A 1 540 ? -2.072 -1.947 8.991 1.00 98.94 540 ILE A O 1
ATOM 4155 N N . ASP A 1 541 ? -1.083 -2.927 7.233 1.00 98.94 541 ASP A N 1
ATOM 4156 C CA . ASP A 1 541 ? 0.278 -2.464 7.511 1.00 98.94 541 ASP A CA 1
ATOM 4157 C C . ASP A 1 541 ? 0.592 -1.269 6.604 1.00 98.94 541 ASP A C 1
ATOM 4159 O O . ASP A 1 541 ? 0.936 -1.444 5.432 1.00 98.94 541 ASP A O 1
ATOM 4163 N N . ILE A 1 542 ? 0.413 -0.050 7.121 1.00 98.88 542 ILE A N 1
ATOM 4164 C CA . ILE A 1 542 ? 0.746 1.175 6.387 1.00 98.88 542 ILE A CA 1
ATOM 4165 C C . ILE A 1 542 ? 2.236 1.432 6.571 1.00 98.88 542 ILE A C 1
ATOM 4167 O O . ILE A 1 542 ? 2.665 1.961 7.599 1.00 98.88 542 ILE A O 1
ATOM 4171 N N . VAL A 1 543 ? 3.017 1.065 5.558 1.00 98.69 543 VAL A N 1
ATOM 4172 C CA . VAL A 1 543 ? 4.463 1.274 5.550 1.00 98.69 543 VAL A CA 1
ATOM 4173 C C . VAL A 1 543 ? 4.736 2.729 5.204 1.00 98.69 543 VAL A C 1
ATOM 4175 O O . VAL A 1 543 ? 4.431 3.206 4.115 1.00 98.69 543 VAL A O 1
ATOM 4178 N N . CYS A 1 544 ? 5.281 3.450 6.170 1.00 98.38 544 CYS A N 1
ATOM 4179 C CA . CYS A 1 544 ? 5.440 4.892 6.140 1.00 98.38 544 CYS A CA 1
ATOM 4180 C C . CYS A 1 544 ? 6.809 5.274 6.728 1.00 98.38 544 CYS A C 1
ATOM 4182 O O . CYS A 1 544 ? 7.714 4.439 6.826 1.00 98.38 544 CYS A O 1
ATOM 4184 N N . TYR A 1 545 ? 6.995 6.529 7.127 1.00 97.81 545 TYR A N 1
ATOM 4185 C CA . TYR A 1 545 ? 8.189 6.962 7.852 1.00 97.81 545 TYR A CA 1
ATOM 4186 C C . TYR A 1 545 ? 7.835 7.915 9.002 1.00 97.81 545 TYR A C 1
ATOM 4188 O O . TYR A 1 545 ? 6.671 8.202 9.295 1.00 97.81 545 TYR A O 1
ATOM 4196 N N . ARG A 1 546 ? 8.846 8.357 9.754 1.00 96.75 546 ARG A N 1
ATOM 4197 C CA . ARG A 1 546 ? 8.695 9.379 10.796 1.00 96.75 546 ARG A CA 1
ATOM 4198 C C . ARG A 1 546 ? 9.519 10.595 10.418 1.00 96.75 546 ARG A C 1
ATOM 4200 O O . ARG A 1 546 ? 10.743 10.505 10.384 1.00 96.75 546 ARG A O 1
ATOM 4207 N N . ARG A 1 547 ? 8.852 11.719 10.135 1.00 94.81 547 ARG A N 1
ATOM 4208 C CA . ARG A 1 547 ? 9.531 12.949 9.696 1.00 94.81 547 ARG A CA 1
ATOM 4209 C C . ARG A 1 547 ? 10.496 13.495 10.753 1.00 94.81 547 ARG A C 1
ATOM 4211 O O . ARG A 1 547 ? 11.608 13.889 10.417 1.00 94.81 547 ARG A O 1
ATOM 4218 N N . ASN A 1 548 ? 10.076 13.485 12.018 1.00 92.50 548 ASN A N 1
ATOM 4219 C CA . ASN A 1 548 ? 10.838 14.008 13.157 1.00 92.50 548 ASN A CA 1
ATOM 4220 C C . ASN A 1 548 ? 11.494 12.880 13.981 1.00 92.50 548 ASN A C 1
ATOM 4222 O O . ASN A 1 548 ? 11.378 11.696 13.648 1.00 92.50 548 ASN A O 1
ATOM 4226 N N . GLY A 1 549 ? 12.186 13.228 15.071 1.00 91.94 549 GLY A N 1
ATOM 4227 C CA . GLY A 1 549 ? 12.624 12.270 16.095 1.00 91.94 549 GLY A CA 1
ATOM 4228 C C . GLY A 1 549 ? 11.460 11.521 16.761 1.00 91.94 549 GLY A C 1
ATOM 4229 O O . GLY A 1 549 ? 10.302 11.674 16.371 1.00 91.94 549 GLY A O 1
ATOM 4230 N N . HIS A 1 550 ? 11.745 10.663 17.749 1.00 91.12 550 HIS A N 1
ATOM 4231 C CA . HIS A 1 550 ? 10.684 9.913 18.444 1.00 91.12 550 HIS A CA 1
ATOM 4232 C C . HIS A 1 550 ? 9.706 10.846 19.158 1.00 91.12 550 HIS A C 1
ATOM 4234 O O . HIS A 1 550 ? 8.494 10.647 19.094 1.00 91.12 550 HIS A O 1
ATOM 4240 N N . ASN A 1 551 ? 10.245 11.896 19.768 1.00 89.00 551 ASN A N 1
ATOM 4241 C CA . ASN A 1 551 ? 9.507 13.109 20.066 1.00 89.00 551 ASN A CA 1
ATOM 4242 C C . ASN A 1 551 ? 10.150 14.307 19.349 1.00 89.00 551 ASN A C 1
ATOM 4244 O O . ASN A 1 551 ? 11.249 14.208 18.804 1.00 89.00 551 ASN A O 1
ATOM 4248 N N . GLU A 1 552 ? 9.470 15.450 19.364 1.00 85.38 552 GLU A N 1
ATOM 4249 C CA . GLU A 1 552 ? 9.857 16.638 18.594 1.00 85.38 552 GLU A CA 1
ATOM 4250 C C . GLU A 1 552 ? 11.170 17.296 19.062 1.00 85.38 552 GLU A C 1
ATOM 4252 O O . GLU A 1 552 ? 11.698 18.156 18.362 1.00 85.38 552 GLU A O 1
ATOM 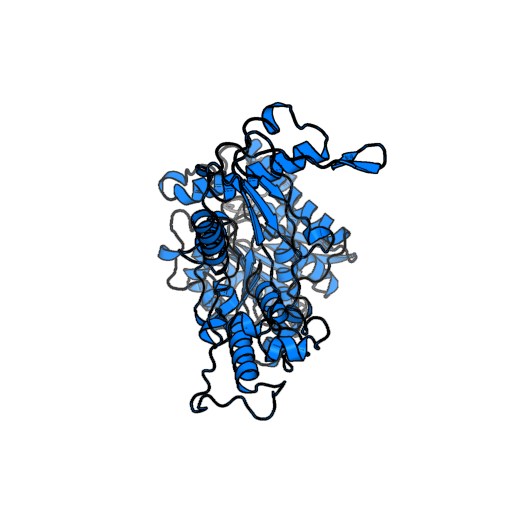4257 N N . GLY A 1 553 ? 11.695 16.913 20.233 1.00 86.81 553 GLY A N 1
ATOM 4258 C CA . GLY A 1 553 ? 12.987 17.370 20.752 1.00 86.81 553 GLY A CA 1
ATOM 4259 C C . GLY A 1 553 ? 14.145 16.388 20.545 1.00 86.81 553 GLY A C 1
ATOM 4260 O O . GLY A 1 553 ? 15.277 16.735 20.874 1.00 86.81 553 GLY A O 1
ATOM 4261 N N . ASP A 1 554 ? 13.886 15.182 20.029 1.00 91.19 554 ASP A N 1
ATOM 4262 C CA . ASP A 1 554 ? 14.927 14.176 19.803 1.00 91.19 554 ASP A CA 1
ATOM 4263 C C . ASP A 1 554 ? 15.584 14.377 18.429 1.00 91.19 554 ASP A C 1
ATOM 4265 O O . ASP A 1 554 ? 14.890 14.562 17.428 1.00 91.19 554 ASP A O 1
ATOM 4269 N N . ASP A 1 555 ? 16.914 14.259 18.363 1.00 93.50 555 ASP A N 1
ATOM 4270 C CA . ASP A 1 555 ? 17.653 14.198 17.096 1.00 93.50 555 ASP A CA 1
ATOM 4271 C C . ASP A 1 555 ? 17.901 12.730 16.699 1.00 93.50 555 ASP A C 1
ATOM 4273 O O . ASP A 1 555 ? 18.711 12.039 17.325 1.00 93.50 555 ASP A O 1
ATOM 4277 N N . PRO A 1 556 ? 17.217 12.223 15.662 1.00 94.44 556 PRO A N 1
ATOM 4278 C CA . PRO A 1 556 ? 17.331 10.832 15.250 1.00 94.44 556 PRO A CA 1
ATOM 4279 C C . PRO A 1 556 ? 18.565 10.551 14.378 1.00 94.44 556 PRO A C 1
ATOM 4281 O O . PRO A 1 556 ? 18.870 9.391 14.090 1.00 94.44 556 PRO A O 1
ATOM 4284 N N . THR A 1 557 ? 19.301 11.581 13.948 1.00 95.50 557 THR A N 1
ATOM 4285 C CA . THR A 1 557 ? 20.488 11.407 13.099 1.00 95.50 557 THR A CA 1
ATOM 4286 C C . THR A 1 557 ? 21.668 10.795 13.852 1.00 95.50 557 THR A C 1
ATOM 4288 O O . THR A 1 557 ? 22.552 10.218 13.219 1.00 95.50 557 THR A O 1
ATOM 4291 N N . TYR A 1 558 ? 21.657 10.832 15.190 1.00 95.69 558 TYR A N 1
ATOM 4292 C CA . TYR A 1 558 ? 22.664 10.173 16.024 1.00 95.69 558 TYR A CA 1
ATOM 4293 C C . TYR A 1 558 ? 22.669 8.650 15.874 1.00 95.69 558 TYR A C 1
ATOM 4295 O O . TYR A 1 558 ? 23.725 8.032 15.988 1.00 95.69 558 TYR A O 1
ATOM 4303 N N . THR A 1 559 ? 21.513 8.046 15.605 1.00 96.25 559 THR A N 1
ATOM 4304 C CA . THR A 1 559 ? 21.361 6.587 15.515 1.00 96.25 559 THR A CA 1
ATOM 4305 C C . THR A 1 559 ? 20.949 6.121 14.118 1.00 96.25 559 THR A C 1
ATOM 4307 O O . THR A 1 559 ? 21.362 5.044 13.694 1.00 96.25 559 THR A O 1
ATOM 4310 N N . GLN A 1 560 ? 20.198 6.928 13.355 1.00 96.75 560 GLN A N 1
ATOM 4311 C CA . GLN A 1 560 ? 19.693 6.578 12.018 1.00 96.75 560 GLN A CA 1
ATOM 4312 C C . GLN A 1 560 ? 20.046 7.616 10.925 1.00 96.75 560 GLN A C 1
ATOM 4314 O O . GLN A 1 560 ? 19.161 8.085 10.202 1.00 96.75 560 GLN A O 1
ATOM 4319 N N . PRO A 1 561 ? 21.329 7.967 10.715 1.00 96.00 561 PRO A N 1
ATOM 4320 C CA . PRO A 1 561 ? 21.709 9.043 9.792 1.00 96.00 561 PRO A CA 1
ATOM 4321 C C . PRO A 1 561 ? 21.313 8.775 8.330 1.00 96.00 561 PRO A C 1
ATOM 4323 O O . PRO A 1 561 ? 20.803 9.668 7.655 1.00 96.00 561 PRO A O 1
ATOM 4326 N N . LEU A 1 562 ? 21.491 7.543 7.835 1.00 94.25 562 LEU A N 1
ATOM 4327 C CA . LEU A 1 562 ? 21.191 7.193 6.436 1.00 94.25 562 LEU A CA 1
ATOM 4328 C C . LEU A 1 562 ? 19.685 7.198 6.138 1.00 94.25 562 LEU A C 1
ATOM 4330 O O . LEU A 1 562 ? 19.263 7.656 5.077 1.00 94.25 562 LEU A O 1
ATOM 4334 N N . MET A 1 563 ? 18.866 6.719 7.079 1.00 95.06 563 MET A N 1
ATOM 4335 C CA . MET A 1 563 ? 17.407 6.764 6.954 1.00 95.06 563 MET A CA 1
ATOM 4336 C C . MET A 1 563 ? 16.924 8.215 6.942 1.00 95.06 563 MET A C 1
ATOM 4338 O O . MET A 1 563 ? 16.168 8.600 6.054 1.00 95.06 563 MET A O 1
ATOM 4342 N N . TYR A 1 564 ? 17.408 9.049 7.867 1.00 96.25 564 TYR A N 1
ATOM 4343 C CA . TYR A 1 564 ? 16.971 10.442 7.949 1.00 96.25 564 TYR A CA 1
ATOM 4344 C C . TYR A 1 564 ? 17.504 11.325 6.815 1.00 96.25 564 TYR A C 1
ATOM 4346 O O . TYR A 1 564 ? 16.863 12.316 6.468 1.00 96.25 564 TYR A O 1
ATOM 4354 N N . GLN A 1 565 ? 18.597 10.936 6.151 1.00 95.56 565 GLN A N 1
ATOM 4355 C CA . GLN A 1 565 ? 18.994 11.540 4.878 1.00 95.56 565 GLN A CA 1
ATOM 4356 C C . GLN A 1 565 ? 17.928 11.320 3.793 1.00 95.56 565 GLN A C 1
ATOM 4358 O O . GLN A 1 565 ? 17.599 12.261 3.072 1.00 95.56 565 GLN A O 1
ATOM 4363 N N . LYS A 1 566 ? 17.357 10.109 3.703 1.00 95.25 566 LYS A N 1
ATOM 4364 C CA . LYS A 1 566 ? 16.248 9.807 2.783 1.00 95.25 566 LYS A CA 1
ATOM 4365 C C . LYS A 1 566 ? 14.964 10.525 3.192 1.00 95.25 566 LYS A C 1
ATOM 4367 O O . LYS A 1 566 ? 14.347 11.163 2.351 1.00 95.25 566 LYS A O 1
ATOM 4372 N N . VAL A 1 567 ? 14.602 10.492 4.477 1.00 95.88 567 VAL A N 1
ATOM 4373 C CA . VAL A 1 567 ? 13.418 11.200 5.005 1.00 95.88 567 VAL A CA 1
ATOM 4374 C C . VAL A 1 567 ? 13.491 12.698 4.708 1.00 95.88 567 VAL A C 1
ATOM 4376 O O . VAL A 1 567 ? 12.491 13.298 4.343 1.00 95.88 567 VAL A O 1
ATOM 4379 N N . LYS A 1 568 ? 14.668 13.323 4.819 1.00 94.06 568 LYS A N 1
ATOM 4380 C CA . LYS A 1 568 ? 14.847 14.745 4.493 1.00 94.06 568 LYS A CA 1
ATOM 4381 C C . LYS A 1 568 ? 14.708 15.047 2.995 1.00 94.06 568 LYS A C 1
ATOM 4383 O O . LYS A 1 568 ? 14.418 16.184 2.642 1.00 94.06 568 LYS A O 1
ATOM 4388 N N . ALA A 1 569 ? 14.945 14.060 2.133 1.00 92.62 569 ALA A N 1
ATOM 4389 C CA . ALA A 1 569 ? 14.771 14.183 0.688 1.00 92.62 569 ALA A CA 1
ATOM 4390 C C . ALA A 1 569 ? 13.322 13.941 0.232 1.00 92.62 569 ALA A C 1
ATOM 4392 O O . ALA A 1 569 ? 13.013 14.240 -0.920 1.00 92.62 569 ALA A O 1
ATOM 4393 N N . GLN A 1 570 ? 12.454 13.416 1.108 1.00 91.50 570 GLN A N 1
ATOM 4394 C CA . GLN A 1 570 ? 11.027 13.292 0.818 1.00 91.50 570 GLN A CA 1
ATOM 4395 C C . GLN A 1 570 ? 10.360 14.673 0.791 1.00 91.50 570 GLN A C 1
ATOM 4397 O O . GLN A 1 570 ? 10.704 15.495 1.653 1.00 91.50 570 GLN A O 1
ATOM 4402 N N . PRO A 1 571 ? 9.442 14.916 -0.166 1.00 82.81 571 PRO A N 1
ATOM 4403 C CA . PRO A 1 571 ? 8.783 16.205 -0.358 1.00 82.81 571 PRO A CA 1
ATOM 4404 C C . PRO A 1 571 ? 7.978 16.670 0.857 1.00 82.81 571 PRO A C 1
ATOM 4406 O O . PRO A 1 571 ? 7.678 15.832 1.745 1.00 82.81 571 PRO A O 1
#

Solvent-accessible surface area (backbone atoms only — not comparable to full-atom values): 31741 Å² total; per-residue (Å²): 82,74,44,99,84,68,51,73,46,92,77,74,70,52,80,74,69,61,92,78,45,53,69,61,55,43,50,52,54,49,50,51,52,51,53,29,52,76,69,72,62,71,51,78,72,38,50,57,87,43,49,65,50,79,45,65,56,17,84,79,65,35,55,72,63,79,67,83,81,54,93,78,40,56,38,39,37,26,38,19,24,77,41,49,54,89,89,48,72,82,50,54,68,64,60,30,23,71,70,59,58,62,69,44,63,46,73,35,78,36,64,45,71,92,83,44,53,71,69,55,56,51,50,50,53,52,49,51,51,40,39,78,53,36,50,93,51,42,48,55,52,48,30,56,66,71,68,47,68,66,81,68,89,64,74,69,80,86,78,78,75,54,97,82,62,69,102,60,83,62,97,61,85,65,89,71,56,72,66,58,52,49,29,51,53,53,40,54,50,32,34,54,65,47,21,37,66,48,24,56,21,55,70,80,65,70,88,47,68,74,54,64,70,70,41,54,59,77,54,76,42,54,71,58,44,35,60,31,62,34,68,96,65,79,56,36,35,40,52,54,52,53,49,46,48,41,48,36,20,27,26,49,36,17,50,47,47,68,84,39,86,52,63,70,61,44,48,56,53,46,56,62,31,64,77,39,32,70,56,71,91,73,56,71,68,56,54,50,49,48,52,50,38,42,49,55,46,50,50,51,50,54,49,46,55,71,74,43,70,90,58,80,63,33,65,38,54,54,39,42,35,56,52,34,22,52,47,45,39,49,43,49,32,24,76,66,63,21,47,33,40,44,29,25,62,53,49,71,23,37,66,50,44,38,39,79,66,35,56,49,59,64,69,64,56,51,32,62,74,68,67,30,71,66,48,58,69,69,46,78,75,91,66,79,60,81,72,30,61,52,54,73,34,77,39,75,26,96,83,71,30,62,26,36,29,33,37,56,61,41,72,90,60,72,64,68,35,49,57,52,42,45,52,54,41,34,53,51,24,66,74,71,65,39,84,82,28,69,32,40,40,43,34,42,38,38,44,36,40,52,56,50,59,41,67,60,46,58,59,40,56,67,33,42,79,37,88,95,50,39,41,28,20,40,47,34,40,29,56,23,36,67,59,42,74,83,42,46,59,84,76,47,44,89,61,97,47,48,63,56,68,46,54,81,72,51,31,42,36,39,36,23,12,32,82,38,51,68,56,32,35,52,48,30,49,54,43,52,52,47,21,71,74,67,41,36,44,31,40,39,37,35,26,30,38,58,70,62,30,71,37,81,83,45,73,47,56,85,74,39,45,73,59,50,55,48,56,70,68,51,131

Mean predicted aligned error: 7.35 Å

Sequence (571 aa):
VKGKDGASTLMVPSIKAANALTFTGYLAAFDDMVAKARVNKLMPQDFQGTTISLTNPGTVGTYGSVPRLMVGQGAIIATGAMDYPAGYGHVSPELRATLGITKVMMMTCTYDHRIIQGAESGRFLARVQGLLNGEGGFYERIFTELGLSLKPVHWEEPSHSEPGAGAVLPAAVSLADPWKEASVAHLINAYRVRGHTIANIDPLGSTRPMHPDLEPETHGLTMWDLDRRVVASGNKLLREVLADLRHTYSASIGPEYMYIPFPDQKNWIRDRMESTRNYWPLEPATRLRIFEKLLEAEQFEQFLQTRFIGKKRFGIEGGESAIVALDEILQRAGKAGVKELVMGMAHRGRLNVLVNIVGKPVHQLLAEFEESPESAANKFGTGDVKYHLGASAVRETDSGNQVTVSVAFNPSHLEAVDPVVEGIVRIHQDRTGDTERTTVVPILIHGDAAFAGQGVVMETLNLSQLRGYATGGTIHLVINNQLGFTTMPNESRSGAYATDIAKAIVAPVWHVNGDDPEAVLRVAQLAFDFRQQFRRDVVIDIVCYRRNGHNEGDDPTYTQPLMYQKVKAQP